Protein AF-A0A8S1HIN4-F1 (afdb_monomer)

Structure (mmCIF, N/CA/C/O backbone):
data_AF-A0A8S1HIN4-F1
#
_entry.id   AF-A0A8S1HIN4-F1
#
loop_
_atom_site.group_PDB
_atom_site.id
_atom_site.type_symbol
_atom_site.label_atom_id
_atom_site.label_alt_id
_atom_site.label_comp_id
_atom_site.label_asym_id
_atom_site.label_entity_id
_atom_site.label_seq_id
_atom_site.pdbx_PDB_ins_code
_atom_site.Cartn_x
_atom_site.Cartn_y
_atom_site.Cartn_z
_atom_site.occupancy
_atom_site.B_iso_or_equiv
_atom_site.auth_seq_id
_atom_site.auth_comp_id
_atom_site.auth_asym_id
_atom_site.auth_atom_id
_atom_site.pdbx_PDB_model_num
ATOM 1 N N . MET A 1 1 ? 2.567 74.118 8.289 1.00 32.62 1 MET A N 1
ATOM 2 C CA . MET A 1 1 ? 1.481 73.254 7.781 1.00 32.62 1 MET A CA 1
ATOM 3 C C . MET A 1 1 ? 1.617 71.899 8.492 1.00 32.62 1 MET A C 1
ATOM 5 O O . MET A 1 1 ? 2.605 71.241 8.225 1.00 32.62 1 MET A O 1
ATOM 9 N N . LEU A 1 2 ? 0.741 71.613 9.483 1.00 33.09 2 LEU A N 1
ATOM 10 C CA . LEU A 1 2 ? 0.218 70.298 9.967 1.00 33.09 2 LEU A CA 1
ATOM 11 C C . LEU A 1 2 ? 1.161 69.056 9.972 1.00 33.09 2 LEU A C 1
ATOM 13 O O . LEU A 1 2 ? 1.691 68.719 8.929 1.00 33.09 2 LEU A O 1
ATOM 17 N N . ARG A 1 3 ? 1.389 68.246 11.028 1.00 31.80 3 ARG A N 1
ATOM 18 C CA . ARG A 1 3 ? 0.582 67.662 12.142 1.00 31.80 3 ARG A CA 1
ATOM 19 C C . ARG A 1 3 ? 1.567 67.155 13.231 1.00 31.80 3 ARG A C 1
ATOM 21 O O . ARG A 1 3 ? 2.567 66.549 12.877 1.00 31.80 3 ARG A O 1
ATOM 28 N N . TRP A 1 4 ? 1.463 67.518 14.512 1.00 34.94 4 TRP A N 1
ATOM 29 C CA . TRP A 1 4 ? 0.788 66.802 15.621 1.00 34.94 4 TRP A CA 1
ATOM 30 C C . TRP A 1 4 ? 0.824 65.259 15.576 1.00 34.94 4 TRP A C 1
ATOM 32 O O . TRP A 1 4 ? 0.067 64.648 14.828 1.00 34.94 4 TRP A O 1
ATOM 42 N N . PHE A 1 5 ? 1.610 64.647 16.472 1.00 35.78 5 PHE A N 1
ATOM 43 C CA . PHE A 1 5 ? 1.375 63.298 17.002 1.00 35.78 5 PHE A CA 1
ATOM 44 C C . PHE A 1 5 ? 1.369 63.380 18.534 1.00 35.78 5 PHE A C 1
ATOM 46 O O . PHE A 1 5 ? 2.354 63.780 19.150 1.00 35.78 5 PHE A O 1
ATOM 53 N N . TRP A 1 6 ? 0.221 63.060 19.127 1.00 31.91 6 TRP A N 1
ATOM 54 C CA . TRP A 1 6 ? 0.017 62.959 20.569 1.00 31.91 6 TRP A CA 1
ATOM 55 C C . TRP A 1 6 ? 0.542 61.610 21.071 1.00 31.91 6 TRP A C 1
ATOM 57 O O . TRP A 1 6 ? 0.139 60.568 20.560 1.00 31.91 6 TRP A O 1
ATOM 67 N N . ILE A 1 7 ? 1.380 61.628 22.109 1.00 36.00 7 ILE A N 1
ATOM 68 C CA . ILE A 1 7 ? 1.598 60.476 22.990 1.00 36.00 7 ILE A CA 1
ATOM 69 C C . ILE A 1 7 ? 0.648 60.661 24.174 1.00 36.00 7 ILE A C 1
ATOM 71 O O . ILE A 1 7 ? 0.762 61.630 24.924 1.00 36.00 7 ILE A O 1
ATOM 75 N N . ALA A 1 8 ? -0.312 59.752 24.325 1.00 34.94 8 ALA A N 1
ATOM 76 C CA . ALA A 1 8 ? -1.195 59.715 25.482 1.00 34.94 8 ALA A CA 1
ATOM 77 C C . ALA A 1 8 ? -0.441 59.118 26.683 1.00 34.94 8 ALA A C 1
ATOM 79 O O . ALA A 1 8 ? -0.316 57.901 26.806 1.00 34.94 8 ALA A O 1
ATOM 80 N N . LEU A 1 9 ? 0.070 59.981 27.567 1.00 33.16 9 LEU A N 1
ATOM 81 C CA . LEU A 1 9 ? 0.513 59.604 28.910 1.00 33.16 9 LEU A CA 1
ATOM 82 C C . LEU A 1 9 ? -0.707 59.635 29.844 1.00 33.16 9 LEU A C 1
ATOM 84 O O . LEU A 1 9 ? -1.204 60.704 30.194 1.00 33.16 9 LEU A O 1
ATOM 88 N N . LEU A 1 10 ? -1.193 58.466 30.255 1.00 34.44 10 LEU A N 1
ATOM 89 C CA . LEU A 1 10 ? -2.135 58.340 31.368 1.00 34.44 10 LEU A CA 1
ATOM 90 C C . LEU A 1 10 ? -1.325 58.286 32.668 1.00 34.44 10 LEU A C 1
ATOM 92 O O . LEU A 1 10 ? -0.729 57.264 32.997 1.00 34.44 10 LEU A O 1
ATOM 96 N N . VAL A 1 11 ? -1.272 59.413 33.381 1.00 34.09 11 VAL A N 1
ATOM 97 C CA . VAL A 1 11 ? -0.619 59.536 34.691 1.00 34.09 11 VAL A CA 1
ATOM 98 C C . VAL A 1 11 ? -1.693 59.520 35.772 1.00 34.09 11 VAL A C 1
ATOM 100 O O . VAL A 1 11 ? -2.466 60.466 35.890 1.00 34.09 11 VAL A O 1
ATOM 103 N N . PHE A 1 12 ? -1.710 58.470 36.591 1.00 35.72 12 PHE A N 1
ATOM 104 C CA . PHE A 1 12 ? -2.346 58.506 37.907 1.00 35.72 12 PHE A CA 1
ATOM 105 C C . PHE A 1 12 ? -1.250 58.572 38.972 1.00 35.72 12 PHE A C 1
ATOM 107 O O . PHE A 1 12 ? -0.395 57.693 39.060 1.00 35.72 12 PHE A O 1
ATOM 114 N N . TYR A 1 13 ? -1.263 59.652 39.753 1.00 31.75 13 TYR A N 1
ATOM 115 C CA . TYR A 1 13 ? -0.343 59.889 40.861 1.00 31.75 13 TYR A CA 1
ATOM 116 C C . TYR A 1 13 ? -0.848 59.183 42.122 1.00 31.75 13 TYR A C 1
ATOM 118 O O . TYR A 1 13 ? -1.871 59.586 42.670 1.00 31.75 13 TYR A O 1
ATOM 126 N N . TRP A 1 14 ? -0.087 58.215 42.642 1.00 35.12 14 TRP A N 1
ATOM 127 C CA . TRP A 1 14 ? 0.045 58.059 44.092 1.00 35.12 14 TRP A CA 1
ATOM 128 C C . TRP A 1 14 ? 1.335 57.320 44.485 1.00 35.12 14 TRP A C 1
ATOM 130 O O . TRP A 1 14 ? 1.668 56.287 43.919 1.00 35.12 14 TRP A O 1
ATOM 140 N N . ASN A 1 15 ? 2.056 57.920 45.436 1.00 42.97 15 ASN A N 1
ATOM 141 C CA . ASN A 1 15 ? 3.262 57.492 46.157 1.00 42.97 15 ASN A CA 1
ATOM 142 C C . ASN A 1 15 ? 3.821 56.077 45.899 1.00 42.97 15 ASN A C 1
ATOM 144 O O . ASN A 1 15 ? 3.296 55.089 46.405 1.00 42.97 15 ASN A O 1
ATOM 148 N N . GLY A 1 16 ? 5.000 56.020 45.275 1.00 41.34 16 GLY A N 1
ATOM 149 C CA . GLY A 1 16 ? 5.883 54.851 45.297 1.00 41.34 16 GLY A CA 1
ATOM 150 C C . GLY A 1 16 ? 6.538 54.601 43.944 1.00 41.34 16 GLY A C 1
ATOM 151 O O . GLY A 1 16 ? 5.844 54.506 42.943 1.00 41.34 16 GLY A O 1
ATOM 152 N N . PHE A 1 17 ? 7.872 54.547 43.926 1.00 39.41 17 PHE A N 1
ATOM 153 C CA . PHE A 1 17 ? 8.752 54.186 42.804 1.00 39.41 17 PHE A CA 1
ATOM 154 C C . PHE A 1 17 ? 8.056 53.621 41.548 1.00 39.41 17 PHE A C 1
ATOM 156 O O . PHE A 1 17 ? 7.606 52.476 41.523 1.00 39.41 17 PHE A O 1
ATOM 163 N N . LEU A 1 18 ? 8.063 54.409 40.470 1.00 36.72 18 LEU A N 1
ATOM 164 C CA . LEU A 1 18 ? 7.740 53.962 39.116 1.00 36.72 18 LEU A CA 1
ATOM 165 C C . LEU A 1 18 ? 8.842 53.006 38.639 1.00 36.72 18 LEU A C 1
ATOM 167 O O . LEU A 1 18 ? 9.830 53.414 38.032 1.00 36.72 18 LEU A O 1
ATOM 171 N N . VAL A 1 19 ? 8.681 51.712 38.916 1.00 40.94 19 VAL A N 1
ATOM 172 C CA . VAL A 1 19 ? 9.402 50.674 38.176 1.00 40.94 19 VAL A CA 1
ATOM 173 C C . VAL A 1 19 ? 8.680 50.520 36.843 1.00 40.94 19 VAL A C 1
ATOM 175 O O . VAL A 1 19 ? 7.809 49.667 36.681 1.00 40.94 19 VAL A O 1
ATOM 178 N N . VAL A 1 20 ? 9.022 51.373 35.878 1.00 42.47 20 VAL A N 1
ATOM 179 C CA . VAL A 1 20 ? 8.745 51.073 34.473 1.00 42.47 20 VAL A CA 1
ATOM 180 C C . VAL A 1 20 ? 9.599 49.852 34.152 1.00 42.47 20 VAL A C 1
ATOM 182 O O . VAL A 1 20 ? 10.799 49.974 33.917 1.00 42.47 20 VAL A O 1
ATOM 185 N N . ARG A 1 21 ? 9.016 48.649 34.222 1.00 53.69 21 ARG A N 1
ATOM 186 C CA . ARG A 1 21 ? 9.656 47.465 33.643 1.00 53.69 21 ARG A CA 1
ATOM 187 C C . ARG A 1 21 ? 9.627 47.671 32.136 1.00 53.69 21 ARG A C 1
ATOM 189 O O . ARG A 1 21 ? 8.631 47.359 31.492 1.00 53.69 21 ARG A O 1
ATOM 196 N N . SER A 1 22 ? 10.684 48.268 31.594 1.00 59.75 22 SER A N 1
ATOM 197 C CA . SER A 1 22 ? 10.927 48.245 30.158 1.00 59.75 22 SER A CA 1
ATOM 198 C C . SER A 1 22 ? 10.964 46.783 29.729 1.00 59.75 22 SER A C 1
ATOM 200 O O . SER A 1 22 ? 11.712 46.001 30.318 1.00 59.75 22 SER A O 1
ATOM 202 N N . GLU A 1 23 ? 10.143 46.403 28.753 1.00 72.56 23 GLU A N 1
ATOM 203 C CA . GLU A 1 23 ? 10.237 45.075 28.155 1.00 72.56 23 GLU A CA 1
ATOM 204 C C . GLU A 1 23 ? 11.629 44.916 27.541 1.00 72.56 23 GLU A C 1
ATOM 206 O O . GLU A 1 23 ? 11.981 45.588 26.570 1.00 72.56 23 GLU A O 1
ATOM 211 N N . THR A 1 24 ? 12.441 44.038 28.124 1.00 87.06 24 THR A N 1
ATOM 212 C CA . THR A 1 24 ? 13.754 43.709 27.578 1.00 87.06 24 THR A CA 1
ATOM 213 C C . THR A 1 24 ? 13.547 42.649 26.507 1.00 87.06 24 THR A C 1
ATOM 215 O O . THR A 1 24 ? 13.341 41.470 26.815 1.00 87.06 24 THR A O 1
ATOM 218 N N . VAL A 1 25 ? 13.561 43.085 25.247 1.00 91.50 25 VAL A N 1
ATOM 219 C CA . VAL A 1 25 ? 13.472 42.205 24.080 1.00 91.50 25 VAL A CA 1
ATOM 220 C C . VAL A 1 25 ? 14.869 41.732 23.700 1.00 91.50 25 VAL A C 1
ATOM 222 O O . VAL A 1 25 ? 15.761 42.536 23.440 1.00 91.50 25 VAL A O 1
ATOM 225 N N . CYS A 1 26 ? 15.050 40.420 23.647 1.00 92.25 26 CYS A N 1
ATOM 226 C CA . CYS A 1 26 ? 16.309 39.778 23.306 1.00 92.25 26 CYS A CA 1
ATOM 227 C C . CYS A 1 26 ? 16.151 38.907 22.069 1.00 92.25 26 CYS A C 1
ATOM 229 O O . CYS A 1 26 ? 15.126 38.257 21.894 1.00 92.25 26 CYS A O 1
ATOM 231 N N . GLN A 1 27 ? 17.186 38.848 21.238 1.00 88.69 27 GLN A N 1
ATOM 232 C CA . GLN A 1 27 ? 17.193 38.017 20.041 1.00 88.69 27 GLN A CA 1
ATOM 233 C C . GLN A 1 27 ? 18.156 36.845 20.225 1.00 88.69 27 GLN A C 1
ATOM 235 O O . GLN A 1 27 ? 19.310 37.042 20.618 1.00 88.69 27 GLN A O 1
ATOM 240 N N . VAL A 1 28 ? 17.693 35.632 19.930 1.00 84.81 28 VAL A N 1
ATOM 241 C CA . VAL A 1 28 ? 18.560 34.450 19.926 1.00 84.81 28 VAL A CA 1
ATOM 242 C C . VAL A 1 28 ? 19.478 34.514 18.705 1.00 84.81 28 VAL A C 1
ATOM 244 O O . VAL A 1 28 ? 19.011 34.716 17.584 1.00 84.81 28 VAL A O 1
ATOM 247 N N . LYS A 1 29 ? 20.787 34.332 18.905 1.00 82.38 29 LYS A N 1
ATOM 248 C CA . LYS A 1 29 ? 21.771 34.198 17.823 1.00 82.38 29 LYS A CA 1
ATOM 249 C C . LYS A 1 29 ? 22.253 32.755 17.774 1.00 82.38 29 LYS A C 1
ATOM 251 O O . LYS A 1 29 ? 22.518 32.163 18.812 1.00 82.38 29 LYS A O 1
ATOM 256 N N . ASN A 1 30 ? 22.384 32.203 16.568 1.00 74.81 30 ASN A N 1
ATOM 257 C CA . ASN A 1 30 ? 22.825 30.819 16.340 1.00 74.81 30 ASN A CA 1
ATOM 258 C C . ASN A 1 30 ? 21.986 29.767 17.085 1.00 74.81 30 ASN A C 1
ATOM 260 O O . ASN A 1 30 ? 22.492 28.697 17.404 1.00 74.81 30 ASN A O 1
ATOM 264 N N . TYR A 1 31 ? 20.721 30.087 17.373 1.00 78.12 31 TYR A N 1
ATOM 265 C CA . TYR A 1 31 ? 19.732 29.205 18.002 1.00 78.12 31 TYR A CA 1
ATOM 266 C C . TYR A 1 31 ? 20.035 28.782 19.448 1.00 78.12 31 TYR A C 1
ATOM 268 O O . TYR A 1 31 ? 19.155 28.253 20.119 1.00 78.12 31 TYR A O 1
ATOM 276 N N . THR A 1 32 ? 21.226 29.058 19.983 1.00 78.62 32 THR A N 1
ATOM 277 C CA . THR A 1 32 ? 21.593 28.670 21.347 1.00 78.62 32 THR A CA 1
ATOM 278 C C . THR A 1 32 ? 21.246 29.751 22.365 1.00 78.62 32 THR A C 1
ATOM 280 O O . THR A 1 32 ? 21.289 30.953 22.102 1.00 78.62 32 THR A O 1
ATOM 283 N N . THR A 1 33 ? 20.966 29.332 23.598 1.00 82.69 33 THR A N 1
ATOM 284 C CA . THR A 1 33 ? 20.736 30.255 24.720 1.00 82.69 33 THR A CA 1
ATOM 285 C C . THR A 1 33 ? 21.989 31.022 25.150 1.00 82.69 33 THR A C 1
ATOM 287 O O . THR A 1 33 ? 21.895 31.930 25.968 1.00 82.69 33 THR A O 1
ATOM 290 N N . ASP A 1 34 ? 23.168 30.67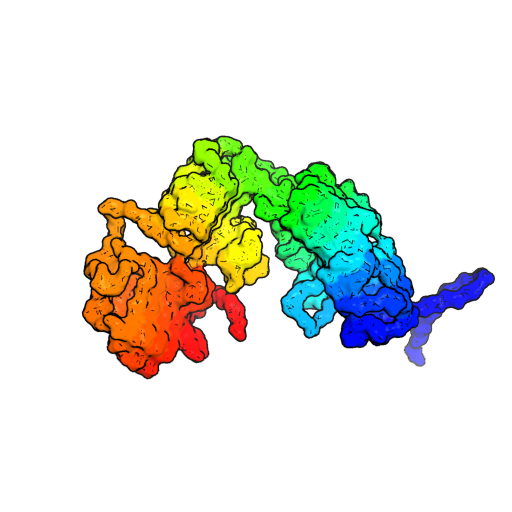0 24.629 1.00 84.19 34 ASP A N 1
ATOM 291 C CA . ASP A 1 34 ? 24.449 31.239 25.059 1.00 84.19 34 ASP A CA 1
ATOM 292 C C . ASP A 1 34 ? 24.609 32.716 24.694 1.00 84.19 34 ASP A C 1
ATOM 294 O O . ASP A 1 34 ? 25.394 33.418 25.329 1.00 84.19 34 ASP A O 1
ATOM 298 N N . SER A 1 35 ? 23.867 33.187 23.689 1.00 80.06 35 SER A N 1
ATOM 299 C CA . SER A 1 35 ? 23.917 34.573 23.227 1.00 80.06 35 SER A CA 1
ATOM 300 C C . SER A 1 35 ? 22.942 35.507 23.945 1.00 80.06 35 SER A C 1
ATOM 302 O O . SER A 1 35 ? 22.934 36.703 23.649 1.00 80.06 35 SER A O 1
ATOM 304 N N . LEU A 1 36 ? 22.059 34.981 24.799 1.00 86.81 36 LEU A N 1
ATOM 305 C CA . LEU A 1 36 ? 21.018 35.772 25.448 1.00 86.81 36 LEU A CA 1
ATOM 306 C C . LEU A 1 36 ? 21.572 36.453 26.711 1.00 86.81 36 LEU A C 1
ATOM 308 O O . LEU A 1 36 ? 22.187 35.780 27.543 1.00 86.81 36 LEU A O 1
ATOM 312 N N . PRO A 1 37 ? 21.361 37.771 26.884 1.00 88.50 37 PRO A N 1
ATOM 313 C CA . PRO A 1 37 ? 21.742 38.451 28.111 1.00 88.50 37 PRO A CA 1
ATOM 314 C C . PRO A 1 37 ? 20.841 38.032 29.278 1.00 88.50 37 PRO A C 1
ATOM 316 O O . PRO A 1 37 ? 19.737 37.517 29.109 1.00 88.50 37 PRO A O 1
ATOM 319 N N . GLU A 1 38 ? 21.312 38.287 30.492 1.00 86.81 38 GLU A N 1
ATOM 320 C CA . GLU A 1 38 ? 20.501 38.132 31.697 1.00 86.81 38 GLU A CA 1
ATOM 321 C C . GLU A 1 38 ? 19.418 39.227 31.712 1.00 86.81 38 GLU A C 1
ATOM 323 O O . GLU A 1 38 ? 19.701 40.375 31.365 1.00 86.81 38 GLU A O 1
ATOM 328 N N . ASN A 1 39 ? 18.196 38.892 32.149 1.00 86.38 39 ASN A N 1
ATOM 329 C CA . ASN A 1 39 ? 17.024 39.788 32.270 1.00 86.38 39 ASN A CA 1
ATOM 330 C C . ASN A 1 39 ? 16.158 40.007 31.011 1.00 86.38 39 ASN A C 1
ATOM 332 O O . ASN A 1 39 ? 15.451 41.015 30.920 1.00 86.38 39 ASN A O 1
ATOM 336 N N . CYS A 1 40 ? 16.168 39.081 30.053 1.00 92.12 40 CYS A N 1
ATOM 337 C CA . CYS A 1 40 ? 15.218 39.096 28.939 1.00 92.12 40 CYS A CA 1
ATOM 338 C C . CYS A 1 40 ? 13.795 38.799 29.423 1.00 92.12 40 CYS A C 1
ATOM 340 O O . CYS A 1 40 ? 13.536 37.728 29.959 1.00 92.12 40 CYS A O 1
ATOM 342 N N . THR A 1 41 ? 12.846 39.702 29.178 1.00 94.94 41 THR A N 1
ATOM 343 C CA . THR A 1 41 ? 11.419 39.438 29.442 1.00 94.94 41 THR A CA 1
ATOM 344 C C . THR A 1 41 ? 10.707 38.909 28.201 1.00 94.94 41 THR A C 1
ATOM 346 O O . THR A 1 41 ? 9.713 38.193 28.314 1.00 94.94 41 THR A O 1
ATOM 349 N N . LYS A 1 42 ? 11.238 39.216 27.012 1.00 95.19 42 LYS A N 1
ATOM 350 C CA . LYS A 1 42 ? 10.764 38.719 25.721 1.00 95.19 42 LYS A CA 1
ATOM 351 C C . LYS A 1 42 ? 11.945 38.203 24.904 1.00 95.19 42 LYS A C 1
ATOM 353 O O . LYS A 1 42 ? 12.955 38.892 24.786 1.00 95.19 42 LYS A O 1
ATOM 358 N N . VAL A 1 43 ? 11.821 37.012 24.329 1.00 94.00 43 VAL A N 1
ATOM 359 C CA . VAL A 1 43 ? 12.845 36.409 23.462 1.00 94.00 43 VAL A CA 1
ATOM 360 C C . VAL A 1 43 ? 12.283 36.233 22.057 1.00 94.00 43 VAL A C 1
ATOM 362 O O . VAL A 1 43 ? 11.170 35.748 21.906 1.00 94.00 43 VAL A O 1
ATOM 365 N N . VAL A 1 44 ? 13.046 36.622 21.040 1.00 89.19 44 VAL A N 1
ATOM 366 C CA . VAL A 1 44 ? 12.706 36.479 19.620 1.00 89.19 44 VAL A CA 1
ATOM 367 C C . VAL A 1 44 ? 13.689 35.506 18.966 1.00 89.19 44 VAL A C 1
ATOM 369 O O . VAL A 1 44 ? 14.906 35.688 19.072 1.00 89.19 44 VAL A O 1
ATOM 372 N N . GLY A 1 45 ? 13.170 34.496 18.270 1.00 84.06 45 GLY A N 1
ATOM 373 C CA . GLY A 1 45 ? 13.947 33.452 17.591 1.00 84.06 45 GLY A CA 1
ATOM 374 C C . GLY A 1 45 ? 13.853 32.070 18.249 1.00 84.06 45 GLY A C 1
ATOM 375 O O . GLY A 1 45 ? 13.292 31.914 19.332 1.00 84.06 45 GLY A O 1
ATOM 376 N N . LEU A 1 46 ? 14.391 31.052 17.568 1.00 84.88 46 LEU A N 1
ATOM 377 C CA . LEU A 1 46 ? 14.404 29.659 18.037 1.00 84.88 46 LEU A CA 1
ATOM 378 C C . LEU A 1 46 ? 15.259 29.529 19.299 1.00 84.88 46 LEU A C 1
ATOM 380 O O . LEU A 1 46 ? 16.448 29.837 19.264 1.00 84.88 46 LEU A O 1
ATOM 384 N N . VAL A 1 47 ? 14.669 29.031 20.384 1.00 89.75 47 VAL A N 1
ATOM 385 C CA . VAL A 1 47 ? 15.369 28.736 21.639 1.00 89.75 47 VAL A CA 1
ATOM 386 C C . VAL A 1 47 ? 15.731 27.255 21.660 1.00 89.75 47 VAL A C 1
ATOM 388 O O . VAL A 1 47 ? 14.866 26.422 21.918 1.00 89.75 47 VAL A O 1
ATOM 391 N N . GLN A 1 48 ? 16.996 26.922 21.402 1.00 89.19 48 GLN A N 1
ATOM 392 C CA . GLN A 1 48 ? 17.495 25.547 21.360 1.00 89.19 48 GLN A CA 1
ATOM 393 C C . GLN A 1 48 ? 18.373 25.230 22.579 1.00 89.19 48 GLN A C 1
ATOM 395 O O . GLN A 1 48 ? 19.328 25.943 22.897 1.00 89.19 48 GLN A O 1
ATOM 400 N N . ILE A 1 49 ? 18.051 24.128 23.255 1.00 89.25 49 ILE A N 1
ATOM 401 C CA . ILE A 1 49 ? 18.785 23.572 24.392 1.00 89.25 49 ILE A CA 1
ATOM 402 C C . ILE A 1 49 ? 19.026 22.092 24.088 1.00 89.25 49 ILE A C 1
ATOM 404 O O . ILE A 1 49 ? 18.109 21.281 24.186 1.00 89.25 49 ILE A O 1
ATOM 408 N N . ILE A 1 50 ? 20.248 21.736 23.691 1.00 83.88 50 ILE A N 1
ATOM 409 C CA . ILE A 1 50 ? 20.599 20.361 23.310 1.00 83.88 50 ILE A CA 1
ATOM 410 C C . ILE A 1 50 ? 21.769 19.845 24.139 1.00 83.88 50 ILE A C 1
ATOM 412 O O . ILE A 1 50 ? 22.720 20.579 24.407 1.00 83.88 50 ILE A O 1
ATOM 416 N N . GLY A 1 51 ? 21.716 18.564 24.507 1.00 85.88 51 GLY A N 1
ATOM 417 C CA . GLY A 1 51 ? 22.824 17.884 25.169 1.00 85.88 51 GLY A CA 1
ATOM 418 C C . GLY A 1 51 ? 22.990 18.300 26.632 1.00 85.88 51 GLY A C 1
ATOM 419 O O . GLY A 1 51 ? 22.049 18.722 27.303 1.00 85.88 51 GLY A O 1
ATOM 420 N N . SER A 1 52 ? 24.212 18.184 27.155 1.00 82.62 52 SER A N 1
ATOM 421 C CA . SER A 1 52 ? 24.530 18.513 28.553 1.00 82.62 52 SER A CA 1
ATOM 422 C C . SER A 1 52 ? 24.366 20.010 28.855 1.00 82.62 52 SER A C 1
ATOM 424 O O . SER A 1 52 ? 25.325 20.779 28.813 1.00 82.62 52 SER A O 1
ATOM 426 N N . ALA A 1 53 ? 23.146 20.423 29.196 1.00 86.31 53 ALA A N 1
ATOM 427 C CA . ALA A 1 53 ? 22.813 21.783 29.585 1.00 86.31 53 ALA A CA 1
ATOM 428 C C . ALA A 1 53 ? 23.239 22.080 31.034 1.00 86.31 53 ALA A C 1
ATOM 430 O O . ALA A 1 53 ? 23.274 21.203 31.898 1.00 86.31 53 ALA A O 1
ATOM 431 N N . ASN A 1 54 ? 23.542 23.348 31.326 1.00 91.62 54 ASN A N 1
ATOM 432 C CA . ASN A 1 54 ? 23.807 23.813 32.688 1.00 91.62 54 ASN A CA 1
ATOM 433 C C . ASN A 1 54 ? 22.542 24.489 33.257 1.00 91.62 54 ASN A C 1
ATOM 435 O O . ASN A 1 54 ? 22.247 25.624 32.864 1.00 91.62 54 ASN A O 1
ATOM 439 N N . PRO A 1 55 ? 21.814 23.854 34.200 1.00 91.00 55 PRO A N 1
ATOM 440 C CA . PRO A 1 55 ? 20.577 24.410 34.745 1.00 91.00 55 PRO A CA 1
ATOM 441 C C . PRO A 1 55 ? 20.759 25.790 35.386 1.00 91.00 55 PRO A C 1
ATOM 443 O O . PRO A 1 55 ? 19.890 26.640 35.240 1.00 91.00 55 PRO A O 1
ATOM 446 N N . ALA A 1 56 ? 21.892 26.041 36.055 1.00 92.38 56 ALA A N 1
ATOM 447 C CA . ALA A 1 56 ? 22.154 27.321 36.715 1.00 92.38 56 ALA A CA 1
ATOM 448 C C . ALA A 1 56 ? 22.344 28.461 35.703 1.00 92.38 56 ALA A C 1
ATOM 450 O O . ALA A 1 56 ? 21.912 29.587 35.944 1.00 92.38 56 ALA A O 1
ATOM 451 N N . LYS A 1 57 ? 22.947 28.163 34.545 1.00 92.81 57 LYS A N 1
ATOM 452 C CA . LYS A 1 57 ? 23.094 29.128 33.449 1.00 92.81 57 LYS A CA 1
ATOM 453 C C . LYS A 1 57 ? 21.738 29.454 32.821 1.00 92.81 57 LYS A C 1
ATOM 455 O O . LYS A 1 57 ? 21.407 30.625 32.668 1.00 92.81 57 LYS A O 1
ATOM 460 N N . LEU A 1 58 ? 20.943 28.430 32.509 1.00 93.69 58 LEU A N 1
ATOM 461 C CA . LEU A 1 58 ? 19.606 28.607 31.934 1.00 93.69 58 LEU A CA 1
ATOM 462 C C . LEU A 1 58 ? 18.680 29.376 32.875 1.00 93.69 58 LEU A C 1
ATOM 464 O O . LEU A 1 58 ? 17.975 30.277 32.438 1.00 93.69 58 LEU A O 1
ATOM 468 N N . GLU A 1 59 ? 18.733 29.074 34.170 1.00 93.00 59 GLU A N 1
ATOM 469 C CA . GLU A 1 59 ? 17.995 29.787 35.211 1.00 93.00 59 GLU A CA 1
ATOM 470 C C . GLU A 1 59 ? 18.331 31.283 35.226 1.00 93.00 59 GLU A C 1
ATOM 472 O O . GLU A 1 59 ? 17.436 32.122 35.291 1.00 93.00 59 GLU A O 1
ATOM 477 N N . LYS A 1 60 ? 19.610 31.641 35.092 1.00 91.88 60 LYS A N 1
ATOM 478 C CA . LYS A 1 60 ? 20.043 33.043 35.062 1.00 91.88 60 LYS A CA 1
ATOM 479 C C . LYS A 1 60 ? 19.536 33.798 33.825 1.00 91.88 60 LYS A C 1
ATOM 481 O O . LYS A 1 60 ? 19.204 34.976 33.914 1.00 91.88 60 LYS A O 1
ATOM 486 N N . ILE A 1 61 ? 19.462 33.110 32.686 1.00 91.75 61 ILE A N 1
ATOM 487 C CA . ILE A 1 61 ? 19.136 33.707 31.384 1.00 91.75 61 ILE A CA 1
ATOM 488 C C . ILE A 1 61 ? 17.621 33.759 31.147 1.00 91.75 61 ILE A C 1
ATOM 490 O O . ILE A 1 61 ? 17.088 34.788 30.739 1.00 91.75 61 ILE A O 1
ATOM 494 N N . LEU A 1 62 ? 16.913 32.660 31.409 1.00 93.88 62 LEU A N 1
ATOM 495 C CA . LEU A 1 62 ? 15.536 32.457 30.957 1.00 93.88 62 LEU A CA 1
ATOM 496 C C . LEU A 1 62 ? 14.480 32.668 32.049 1.00 93.88 62 LEU A C 1
ATOM 498 O O . LEU A 1 62 ? 13.302 32.811 31.728 1.00 93.88 62 LEU A O 1
ATOM 502 N N . SER A 1 63 ? 14.863 32.753 33.330 1.00 93.62 63 SER A N 1
ATOM 503 C CA . SER A 1 63 ? 13.879 32.811 34.427 1.00 93.62 63 SER A CA 1
ATOM 504 C C . SER A 1 63 ? 13.002 34.058 34.422 1.00 93.62 63 SER A C 1
ATOM 506 O O . SER A 1 63 ? 11.947 34.052 35.052 1.00 93.62 63 SER A O 1
ATOM 508 N N . THR A 1 64 ? 13.406 35.118 33.724 1.00 94.00 64 THR A N 1
ATOM 509 C CA . THR A 1 64 ? 12.635 36.364 33.582 1.00 94.00 64 THR A CA 1
ATOM 510 C C . THR A 1 64 ? 11.785 36.409 32.312 1.00 94.00 64 THR A C 1
ATOM 512 O O . THR A 1 64 ? 10.942 37.297 32.192 1.00 94.00 64 THR A O 1
ATOM 515 N N . VAL A 1 65 ? 11.950 35.438 31.407 1.00 96.38 65 VAL A N 1
ATOM 516 C CA . VAL A 1 65 ? 11.262 35.400 30.115 1.00 96.38 65 VAL A CA 1
ATOM 517 C C . VAL A 1 65 ? 9.787 35.084 30.326 1.00 96.38 65 VAL A C 1
ATOM 519 O O . VAL A 1 65 ? 9.428 34.058 30.901 1.00 96.38 65 VAL A O 1
ATOM 522 N N . GLU A 1 66 ? 8.927 35.969 29.830 1.00 96.31 66 GLU A N 1
ATOM 523 C CA . GLU A 1 66 ? 7.473 35.825 29.853 1.00 96.31 66 GLU A CA 1
ATOM 524 C C . GLU A 1 66 ? 6.892 35.493 28.475 1.00 96.31 66 GLU A C 1
ATOM 526 O O . GLU A 1 66 ? 5.836 34.862 28.387 1.00 96.31 66 GLU A O 1
ATOM 531 N N . VAL A 1 67 ? 7.570 35.899 27.399 1.00 94.44 67 VAL A N 1
ATOM 532 C CA . VAL A 1 67 ? 7.116 35.708 26.016 1.00 94.44 67 VAL A CA 1
ATOM 533 C C . VAL A 1 67 ? 8.265 35.201 25.153 1.00 94.44 67 VAL A C 1
ATOM 535 O O . VAL A 1 67 ? 9.355 35.771 25.176 1.00 94.44 67 VAL A O 1
ATOM 538 N N . ILE A 1 68 ? 8.007 34.165 24.359 1.00 94.12 68 ILE A N 1
ATOM 539 C CA . ILE A 1 68 ? 8.908 33.712 23.295 1.00 94.12 68 ILE A CA 1
ATOM 540 C C . ILE A 1 68 ? 8.189 33.885 21.954 1.00 94.12 68 ILE A C 1
ATOM 542 O O . ILE A 1 68 ? 7.161 33.258 21.720 1.00 94.12 68 ILE A O 1
ATOM 546 N N . GLU A 1 69 ? 8.718 34.742 21.084 1.00 90.88 69 GLU A N 1
ATOM 547 C CA . GLU A 1 69 ? 8.348 34.865 19.668 1.00 90.88 69 GLU A CA 1
ATOM 548 C C . GLU A 1 69 ? 9.314 34.029 18.827 1.00 90.88 69 GLU A C 1
ATOM 550 O O . GLU A 1 69 ? 10.299 34.514 18.268 1.00 90.88 69 GLU A O 1
ATOM 555 N N . GLY A 1 70 ? 9.066 32.731 18.829 1.00 84.50 70 GLY A N 1
ATOM 556 C CA . GLY A 1 70 ? 9.927 31.701 18.280 1.00 84.50 70 GLY A CA 1
ATOM 557 C C . GLY A 1 70 ? 9.541 30.348 18.861 1.00 84.50 70 GLY A C 1
ATOM 558 O O . GLY A 1 70 ? 8.666 30.249 19.724 1.00 84.50 70 GLY A O 1
ATOM 559 N N . CYS A 1 71 ? 10.164 29.294 18.359 1.00 85.00 71 CYS A N 1
ATOM 560 C CA . CYS A 1 71 ? 9.881 27.931 18.796 1.00 85.00 71 CYS A CA 1
ATOM 561 C C . CYS A 1 71 ? 10.872 27.534 19.905 1.00 85.00 71 CYS A C 1
ATOM 563 O O . CYS A 1 71 ? 11.959 28.111 20.013 1.00 85.00 71 CYS A O 1
ATOM 565 N N . VAL A 1 72 ? 10.501 26.575 20.753 1.00 90.12 72 VAL A N 1
ATOM 566 C CA . VAL A 1 72 ? 11.342 26.105 21.868 1.00 90.12 72 VAL A CA 1
ATOM 567 C C . VAL A 1 72 ? 11.723 24.649 21.629 1.00 90.12 72 VAL A C 1
ATOM 569 O O . VAL A 1 72 ? 10.842 23.805 21.528 1.00 90.12 72 VAL A O 1
ATOM 572 N N . PHE A 1 73 ? 13.020 24.351 21.565 1.00 86.56 73 PHE A N 1
ATOM 573 C CA . PHE A 1 73 ? 13.557 23.021 21.276 1.00 86.56 73 PHE A CA 1
ATOM 574 C C . PHE A 1 73 ? 14.467 22.552 22.411 1.00 86.56 73 PHE A C 1
ATOM 576 O O . PHE A 1 73 ? 15.509 23.156 22.664 1.00 86.56 73 PHE A O 1
ATOM 583 N N . ILE A 1 74 ? 14.087 21.478 23.101 1.00 86.56 74 ILE A N 1
ATOM 584 C CA . ILE A 1 74 ? 14.837 20.933 24.237 1.00 86.56 74 ILE A CA 1
ATOM 585 C C . ILE A 1 74 ? 15.073 19.444 23.999 1.00 86.56 74 ILE A C 1
ATOM 587 O O . ILE A 1 74 ? 14.156 18.642 24.156 1.00 86.56 74 ILE A O 1
ATOM 591 N N . SER A 1 75 ? 16.294 19.057 23.633 1.00 82.44 75 SER A N 1
ATOM 592 C CA . SER A 1 75 ? 16.583 17.673 23.239 1.00 82.44 75 SER A CA 1
ATOM 593 C C . SER A 1 75 ? 17.802 17.078 23.927 1.00 82.44 75 SER A C 1
ATOM 595 O O . SER A 1 75 ? 18.833 17.735 24.071 1.00 82.44 75 SER A O 1
ATOM 597 N N . SER A 1 76 ? 17.719 15.799 24.289 1.00 84.19 76 SER A N 1
ATOM 598 C CA . SER A 1 76 ? 18.863 15.005 24.755 1.00 84.19 76 SER A CA 1
ATOM 599 C C . SER A 1 76 ? 19.593 15.627 25.949 1.00 84.19 76 SER A C 1
ATOM 601 O O . SER A 1 76 ? 20.820 15.564 26.039 1.00 84.19 76 SER A O 1
ATOM 603 N N . THR A 1 77 ? 18.859 16.290 26.849 1.00 87.38 77 THR A N 1
ATOM 604 C CA . THR A 1 77 ? 19.457 17.027 27.963 1.00 87.38 77 THR A CA 1
ATOM 605 C C . THR A 1 77 ? 19.530 16.236 29.261 1.00 87.38 77 THR A C 1
ATOM 607 O O . THR A 1 77 ? 18.774 15.305 29.528 1.00 87.38 77 THR A O 1
ATOM 610 N N . ASN A 1 78 ? 20.441 16.664 30.133 1.00 87.31 78 ASN A N 1
ATOM 611 C CA . ASN A 1 78 ? 20.559 16.191 31.512 1.00 87.31 78 ASN A CA 1
ATOM 612 C C . ASN A 1 78 ? 19.650 16.963 32.498 1.00 87.31 78 ASN A C 1
ATOM 614 O O . ASN A 1 78 ? 19.826 16.835 33.716 1.00 87.31 78 ASN A O 1
ATOM 618 N N . LEU A 1 79 ? 18.726 17.794 32.000 1.00 86.44 79 LEU A N 1
ATOM 619 C CA . LEU A 1 79 ? 17.862 18.645 32.815 1.00 86.44 79 LEU A CA 1
ATOM 620 C C . LEU A 1 79 ? 16.881 17.806 33.635 1.00 86.44 79 LEU A C 1
ATOM 622 O O . LEU A 1 79 ? 16.276 16.868 33.134 1.00 86.44 79 LEU A O 1
ATOM 626 N N . LYS A 1 80 ? 16.676 18.188 34.900 1.00 84.31 80 LYS A N 1
ATOM 627 C CA . LYS A 1 80 ? 15.675 17.553 35.776 1.00 84.31 80 LYS A CA 1
ATOM 628 C C . LYS A 1 80 ? 14.306 18.236 35.741 1.00 84.31 80 LYS A C 1
ATOM 630 O O . LYS A 1 80 ? 13.325 17.656 36.202 1.00 84.31 80 LYS A O 1
ATOM 635 N N . ASN A 1 81 ? 14.247 19.488 35.286 1.00 86.12 81 ASN A N 1
ATOM 636 C CA . ASN A 1 81 ? 13.027 20.278 35.112 1.00 86.12 81 ASN A CA 1
ATOM 637 C C . ASN A 1 81 ? 13.285 21.491 34.198 1.00 86.12 81 ASN A C 1
ATOM 639 O O . ASN A 1 81 ? 14.447 21.847 33.991 1.00 86.12 81 ASN A O 1
ATOM 643 N N . LEU A 1 82 ? 12.221 22.155 33.724 1.00 89.44 82 LEU A N 1
ATOM 644 C CA . LEU A 1 82 ? 12.309 23.422 32.975 1.00 89.44 82 LEU A CA 1
ATOM 645 C C . LEU A 1 82 ? 11.904 24.654 33.805 1.00 89.44 82 LEU A C 1
ATOM 647 O O . LEU A 1 82 ? 11.372 25.623 33.269 1.00 89.44 82 LEU A O 1
ATOM 651 N N . ASN A 1 83 ? 12.153 24.661 35.122 1.00 87.19 83 ASN A N 1
ATOM 652 C CA . ASN A 1 83 ? 11.771 25.789 35.994 1.00 87.19 83 ASN A CA 1
ATOM 653 C C . ASN A 1 83 ? 12.487 27.108 35.646 1.00 87.19 83 ASN A C 1
ATOM 655 O O . ASN A 1 83 ? 12.051 28.180 36.079 1.00 87.19 83 ASN A O 1
ATOM 659 N N . PHE A 1 84 ? 13.542 27.039 34.834 1.00 91.69 84 PHE A N 1
ATOM 660 C CA . PHE A 1 84 ? 14.160 28.208 34.222 1.00 91.69 84 PHE A CA 1
ATOM 661 C C . PHE A 1 84 ? 13.228 28.932 33.238 1.00 91.69 84 PHE A C 1
ATOM 663 O O . PHE A 1 84 ? 13.526 30.053 32.869 1.00 91.69 84 PHE A O 1
ATOM 670 N N . LEU A 1 85 ? 12.081 28.354 32.857 1.00 93.19 85 LEU A N 1
ATOM 671 C CA . LEU A 1 85 ? 10.998 29.005 32.106 1.00 93.19 85 LEU A CA 1
ATOM 672 C C . LEU A 1 85 ? 9.768 29.299 32.982 1.00 93.19 85 LEU A C 1
ATOM 674 O O . LEU A 1 85 ? 8.669 29.487 32.467 1.00 93.19 85 LEU A O 1
ATOM 678 N N . ARG A 1 86 ? 9.896 29.351 34.317 1.00 91.06 86 ARG A N 1
ATOM 679 C CA . ARG A 1 86 ? 8.726 29.444 35.217 1.00 91.06 86 ARG A CA 1
ATOM 680 C C . ARG A 1 86 ? 7.797 30.634 34.961 1.00 91.06 86 ARG A C 1
ATOM 682 O O . ARG A 1 86 ? 6.623 30.567 35.319 1.00 91.06 86 ARG A O 1
ATOM 689 N N . ASN A 1 87 ? 8.317 31.721 34.397 1.00 93.62 87 ASN A N 1
ATOM 690 C CA . ASN A 1 87 ? 7.564 32.944 34.126 1.00 93.62 87 ASN A CA 1
ATOM 691 C C . ASN A 1 87 ? 7.007 33.008 32.700 1.00 93.62 87 ASN A C 1
ATOM 693 O O . ASN A 1 87 ? 6.252 33.934 32.410 1.00 93.62 87 ASN A O 1
ATOM 697 N N . LEU A 1 88 ? 7.304 32.018 31.852 1.00 94.75 88 LEU A N 1
ATOM 698 C CA . LEU A 1 88 ? 6.836 31.959 30.475 1.00 94.75 88 LEU A CA 1
ATOM 699 C C . LEU A 1 88 ? 5.309 31.828 30.442 1.00 94.75 88 LEU A C 1
ATOM 701 O O . LEU A 1 88 ? 4.735 30.909 31.027 1.00 94.75 88 LEU A O 1
ATOM 705 N N . LYS A 1 89 ? 4.660 32.769 29.756 1.00 92.31 89 LYS A N 1
ATOM 706 C CA . LYS A 1 89 ? 3.203 32.886 29.611 1.00 92.31 89 LYS A CA 1
ATOM 707 C C . LYS A 1 89 ? 2.742 32.589 28.194 1.00 92.31 89 LYS A C 1
ATOM 709 O O . LYS A 1 89 ? 1.652 32.042 28.023 1.00 92.31 89 LYS A O 1
ATOM 714 N N . VAL A 1 90 ? 3.536 32.975 27.198 1.00 89.50 90 VAL A N 1
ATOM 715 C CA . VAL A 1 90 ? 3.170 32.876 25.783 1.00 89.50 90 VAL A CA 1
ATOM 716 C C . VAL A 1 90 ? 4.344 32.340 24.975 1.00 89.50 90 VAL A C 1
ATOM 718 O O . VAL A 1 90 ? 5.455 32.858 25.078 1.00 89.50 90 VAL A O 1
ATOM 721 N N . VAL A 1 91 ? 4.071 31.339 24.142 1.00 90.62 91 VAL A N 1
ATOM 722 C CA . VAL A 1 91 ? 4.954 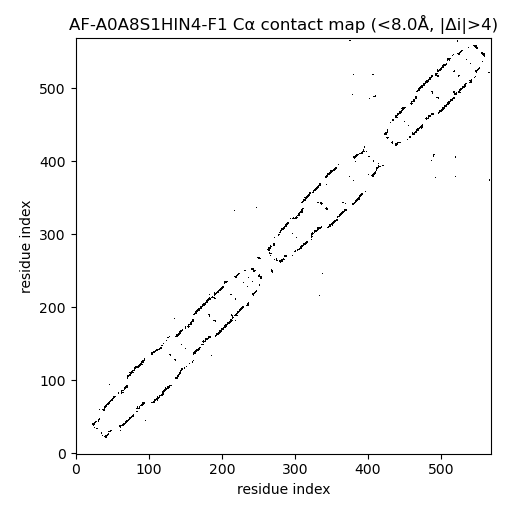30.926 23.047 1.00 90.62 91 VAL A CA 1
ATOM 723 C C . VAL A 1 91 ? 4.216 31.203 21.750 1.00 90.62 91 VAL A C 1
ATOM 725 O O . VAL A 1 91 ? 3.142 30.650 21.530 1.00 90.62 91 VAL A O 1
ATOM 728 N N . ASN A 1 92 ? 4.774 32.078 20.921 1.00 86.06 92 ASN A N 1
ATOM 729 C CA . ASN A 1 92 ? 4.292 32.358 19.581 1.00 86.06 92 ASN A CA 1
ATOM 730 C C . ASN A 1 92 ? 5.357 31.927 18.571 1.00 86.06 92 ASN A C 1
ATOM 732 O O . ASN A 1 92 ? 6.246 32.701 18.225 1.00 86.06 92 ASN A O 1
ATOM 736 N N . CYS A 1 93 ? 5.292 30.674 18.136 1.00 80.88 93 CYS A N 1
ATOM 737 C CA . CYS A 1 93 ? 6.236 30.117 17.175 1.00 80.88 93 CYS A CA 1
ATOM 738 C C . CYS A 1 93 ? 5.880 30.619 15.768 1.00 80.88 93 CYS A C 1
ATOM 740 O O . CYS A 1 93 ? 4.854 30.259 15.187 1.00 80.88 93 CYS A O 1
ATOM 742 N N . THR A 1 94 ? 6.724 31.493 15.230 1.00 72.44 94 THR A N 1
ATOM 743 C CA . THR A 1 94 ? 6.739 31.860 13.814 1.00 72.44 94 THR A CA 1
ATOM 744 C C . THR A 1 94 ? 7.778 30.983 13.120 1.00 72.44 94 THR A C 1
ATOM 746 O O . THR A 1 94 ? 8.899 30.840 13.609 1.00 72.44 94 THR A O 1
ATOM 749 N N . PHE A 1 95 ? 7.388 30.316 12.033 1.00 61.44 95 PHE A N 1
ATOM 750 C CA . PHE A 1 95 ? 8.219 29.302 11.376 1.00 61.44 95 PHE A CA 1
ATOM 751 C C . PHE A 1 95 ? 9.584 29.871 10.937 1.00 61.44 95 PHE A C 1
ATOM 753 O O . PHE A 1 95 ? 9.648 30.940 10.328 1.00 61.44 95 PHE A O 1
ATOM 760 N N . ILE A 1 96 ? 10.675 29.153 11.233 1.00 56.62 96 ILE A N 1
ATOM 761 C CA . ILE A 1 96 ? 12.050 29.512 10.842 1.00 56.62 96 ILE A CA 1
ATOM 762 C C . ILE A 1 96 ? 12.504 28.520 9.766 1.00 56.62 96 ILE A C 1
ATOM 764 O O . ILE A 1 96 ? 12.539 27.316 9.991 1.00 56.62 96 ILE A O 1
ATOM 768 N N . THR A 1 97 ? 12.857 29.032 8.591 1.00 47.81 97 THR A N 1
ATOM 769 C CA . THR A 1 97 ? 12.966 28.302 7.315 1.00 47.81 97 THR A CA 1
ATOM 770 C C . THR A 1 97 ? 14.182 27.379 7.138 1.00 47.81 97 THR A C 1
ATOM 772 O O . THR A 1 97 ? 14.445 26.976 6.011 1.00 47.81 97 THR A O 1
ATOM 775 N N . VAL A 1 98 ? 14.974 27.057 8.171 1.00 47.53 98 VAL A N 1
ATOM 776 C CA . VAL A 1 98 ? 16.405 26.780 7.902 1.00 47.53 98 VAL A CA 1
ATOM 777 C C . VAL A 1 98 ? 16.952 25.398 8.280 1.00 47.53 98 VAL A C 1
ATOM 779 O O . VAL A 1 98 ? 18.072 25.131 7.863 1.00 47.53 98 VAL A O 1
ATOM 782 N N . ILE A 1 99 ? 16.280 24.505 9.030 1.00 46.34 99 ILE A N 1
ATOM 783 C CA . ILE A 1 99 ? 17.056 23.387 9.634 1.00 46.34 99 ILE A CA 1
ATOM 784 C C . ILE A 1 99 ? 16.652 21.948 9.285 1.00 46.34 99 ILE A C 1
ATOM 786 O O . ILE A 1 99 ? 17.580 21.164 9.128 1.00 46.34 99 ILE A O 1
ATOM 790 N N . GLN A 1 100 ? 15.394 21.549 9.062 1.00 41.00 100 GLN A N 1
ATOM 791 C CA . GLN A 1 100 ? 15.104 20.168 8.611 1.00 41.00 100 GLN A CA 1
ATOM 792 C C . GLN A 1 100 ? 13.790 20.044 7.820 1.00 41.00 100 GLN A C 1
ATOM 794 O O . GLN A 1 100 ? 12.863 20.814 8.078 1.00 41.00 100 GLN A O 1
ATOM 799 N N . PRO A 1 101 ? 13.688 19.079 6.881 1.00 39.12 101 PRO A N 1
ATOM 800 C CA . PRO A 1 101 ? 12.424 18.700 6.261 1.00 39.12 101 PRO A CA 1
ATOM 801 C C . PRO A 1 101 ? 11.582 17.927 7.286 1.00 39.12 101 PRO A C 1
ATOM 803 O O . PRO A 1 101 ? 11.766 16.734 7.496 1.00 39.12 101 PRO A O 1
ATOM 806 N N . GLY A 1 102 ? 10.697 18.639 7.977 1.00 48.41 102 GLY A N 1
ATOM 807 C CA . GLY A 1 102 ? 9.750 18.064 8.925 1.00 48.41 102 GLY A CA 1
ATOM 808 C C . GLY A 1 102 ? 8.975 19.154 9.673 1.00 48.41 102 GLY A C 1
ATOM 809 O O . GLY A 1 102 ? 9.472 20.276 9.811 1.00 48.41 102 GLY A O 1
ATOM 810 N N . PRO A 1 103 ? 7.752 18.866 10.140 1.00 51.97 103 PRO A N 1
ATOM 811 C CA . PRO A 1 103 ? 6.973 19.813 10.928 1.00 51.97 103 PRO A CA 1
ATOM 812 C C . PRO A 1 103 ? 7.697 20.136 12.246 1.00 51.97 103 PRO A C 1
ATOM 814 O O . PRO A 1 103 ? 8.055 19.244 13.011 1.00 51.97 103 PRO A O 1
ATOM 817 N N . ILE A 1 104 ? 7.947 21.428 12.507 1.00 60.97 104 ILE A N 1
ATOM 818 C CA . ILE A 1 104 ? 8.608 21.891 13.738 1.00 60.97 104 ILE A CA 1
ATOM 819 C C . ILE A 1 104 ? 7.534 22.304 14.745 1.00 60.97 104 ILE A C 1
ATOM 821 O O . ILE A 1 104 ? 6.835 23.296 14.516 1.00 60.97 104 ILE A O 1
ATOM 825 N N . PRO A 1 105 ? 7.404 21.594 15.871 1.00 67.50 105 PRO A N 1
ATOM 826 C CA . PRO A 1 105 ? 6.434 21.959 16.877 1.00 67.50 105 PRO A CA 1
ATOM 827 C C . PRO A 1 105 ? 6.769 23.260 17.622 1.00 67.50 105 PRO A C 1
ATOM 829 O O . PRO A 1 105 ? 7.938 23.587 17.828 1.00 67.50 105 PRO A O 1
ATOM 832 N N . ALA A 1 106 ? 5.748 23.984 18.104 1.00 77.00 106 ALA A N 1
ATOM 833 C CA . ALA A 1 106 ? 5.949 25.238 18.850 1.00 77.00 106 ALA A CA 1
ATOM 834 C C . ALA A 1 106 ? 6.789 25.043 20.124 1.00 77.00 106 ALA A C 1
ATOM 836 O O . ALA A 1 106 ? 7.617 25.887 20.480 1.00 77.00 106 ALA A O 1
ATOM 837 N N . ILE A 1 107 ? 6.587 23.903 20.785 1.00 82.44 107 ILE A N 1
ATOM 838 C CA . ILE A 1 107 ? 7.435 23.391 21.857 1.00 82.44 107 ILE A CA 1
ATOM 839 C C . ILE A 1 107 ? 7.772 21.939 21.507 1.00 82.44 107 ILE A C 1
ATOM 841 O O . ILE A 1 107 ? 6.865 21.117 21.362 1.00 82.44 107 ILE A O 1
ATOM 845 N N . PHE A 1 108 ? 9.064 21.646 21.372 1.00 78.38 108 PHE A N 1
ATOM 846 C CA . PHE A 1 108 ? 9.615 20.318 21.127 1.00 78.38 108 PHE A CA 1
ATOM 847 C C . PHE A 1 108 ? 10.459 19.859 22.310 1.00 78.38 108 PHE A C 1
ATOM 849 O O . PHE A 1 108 ? 11.412 20.543 22.697 1.00 78.38 108 PHE A O 1
ATOM 856 N N . ILE A 1 109 ? 10.137 18.690 22.859 1.00 77.69 109 ILE A N 1
ATOM 857 C CA . ILE A 1 109 ? 10.922 18.053 23.916 1.00 77.69 109 ILE A CA 1
ATOM 858 C C . ILE A 1 109 ? 11.168 16.591 23.552 1.00 77.69 109 ILE A C 1
ATOM 860 O O . ILE A 1 109 ? 10.210 15.823 23.477 1.00 77.69 109 ILE A O 1
ATOM 864 N N . GLU A 1 110 ? 12.436 16.209 23.375 1.00 77.19 110 GLU A N 1
ATOM 865 C CA . GLU A 1 110 ? 12.827 14.856 22.947 1.00 77.19 110 GLU A CA 1
ATOM 866 C C . GLU A 1 110 ? 14.050 14.284 23.673 1.00 77.19 110 GLU A C 1
ATOM 868 O O . GLU A 1 110 ? 15.012 14.990 23.959 1.00 77.19 110 GLU A O 1
ATOM 873 N N . GLY A 1 111 ? 14.024 12.987 23.997 1.00 69.94 111 GLY A N 1
ATOM 874 C CA . GLY A 1 111 ? 15.193 12.255 24.501 1.00 69.94 111 GLY A CA 1
ATOM 875 C C . GLY A 1 111 ? 15.761 12.775 25.828 1.00 69.94 111 GLY A C 1
ATOM 876 O O . GLY A 1 111 ? 16.962 12.679 26.067 1.00 69.94 111 GLY A O 1
ATOM 877 N N . ASN A 1 112 ? 14.938 13.380 26.691 1.00 75.62 112 ASN A N 1
ATOM 878 C CA . ASN A 1 112 ? 15.383 13.948 27.966 1.00 75.62 112 ASN A CA 1
ATOM 879 C C . ASN A 1 112 ? 15.156 12.959 29.125 1.00 75.62 112 ASN A C 1
ATOM 881 O O . ASN A 1 112 ? 14.335 13.195 30.010 1.00 75.62 112 ASN A O 1
ATOM 885 N N . GLU A 1 113 ? 15.930 11.873 29.162 1.00 76.38 113 GLU A N 1
ATOM 886 C CA . GLU A 1 113 ? 15.773 10.748 30.110 1.00 76.38 113 GLU A CA 1
ATOM 887 C C . GLU A 1 113 ? 15.713 11.149 31.601 1.00 76.38 113 GLU A C 1
ATOM 889 O O . GLU A 1 113 ? 15.198 10.414 32.440 1.00 76.38 113 GLU A O 1
ATOM 894 N N . LYS A 1 114 ? 16.269 12.314 31.965 1.00 78.38 114 LYS A N 1
ATOM 895 C CA . LYS A 1 114 ? 16.311 12.819 33.351 1.00 78.38 114 LYS A CA 1
ATOM 896 C C . LYS A 1 114 ? 15.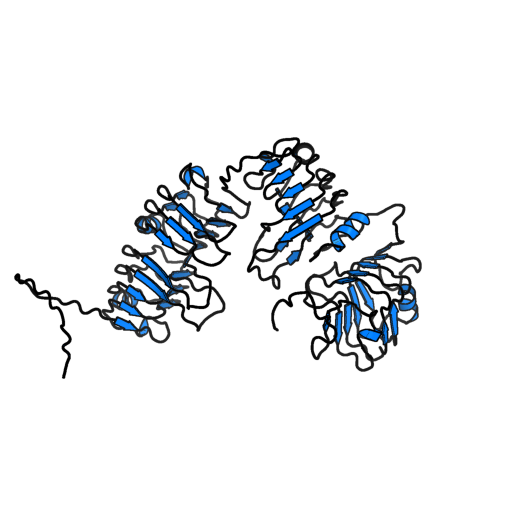228 13.851 33.669 1.00 78.38 114 LYS A C 1
ATOM 898 O O . LYS A 1 114 ? 15.185 14.321 34.811 1.00 78.38 114 LYS A O 1
ATOM 903 N N . LEU A 1 115 ? 14.394 14.236 32.703 1.00 74.50 115 LEU A N 1
ATOM 904 C CA . LEU A 1 115 ? 13.421 15.320 32.829 1.00 74.50 115 LEU A CA 1
ATOM 905 C C . LEU A 1 115 ? 12.191 14.920 33.645 1.00 74.50 115 LEU A C 1
ATOM 907 O O . LE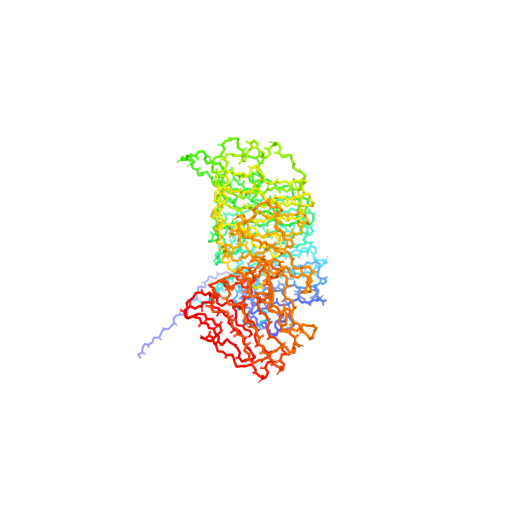U A 1 115 ? 11.130 14.599 33.124 1.00 74.50 115 LEU A O 1
ATOM 911 N N . LEU A 1 116 ? 12.310 15.077 34.958 1.00 70.31 116 LEU A N 1
ATOM 912 C CA . LEU A 1 116 ? 11.268 14.681 35.900 1.00 70.31 116 LEU A CA 1
ATOM 913 C C . LEU A 1 116 ? 10.029 15.588 35.904 1.00 70.31 116 LEU A C 1
ATOM 915 O O . LEU A 1 116 ? 9.023 15.170 36.463 1.00 70.31 116 LEU A O 1
ATOM 919 N N . ASN A 1 117 ? 10.123 16.845 35.431 1.00 63.62 117 ASN A N 1
ATOM 920 C CA . ASN A 1 117 ? 9.016 17.817 35.468 1.00 63.62 117 ASN A CA 1
ATOM 921 C C . ASN A 1 117 ? 9.055 18.834 34.310 1.00 63.62 117 ASN A C 1
ATOM 923 O O . ASN A 1 117 ? 10.083 19.478 34.100 1.00 63.62 117 ASN A O 1
ATOM 927 N N . PHE A 1 118 ? 7.914 19.113 33.662 1.00 70.12 118 PHE A N 1
ATOM 928 C CA . PHE A 1 118 ? 7.832 20.131 32.595 1.00 70.12 118 PHE A CA 1
ATOM 929 C C . PHE A 1 118 ? 8.122 21.556 33.097 1.00 70.12 118 PHE A C 1
ATOM 931 O O . PHE A 1 118 ? 8.837 22.293 32.449 1.00 70.12 118 PHE A O 1
ATOM 938 N N . GLY A 1 119 ? 7.650 21.960 34.281 1.00 71.25 119 GLY A N 1
ATOM 939 C CA . GLY A 1 119 ? 8.170 23.169 34.954 1.00 71.25 119 GLY A CA 1
ATOM 940 C C . GLY A 1 119 ? 7.787 24.549 34.378 1.00 71.25 119 GLY A C 1
ATOM 941 O O . GLY A 1 119 ? 8.416 25.533 34.756 1.00 71.25 119 GLY A O 1
ATOM 942 N N . ILE A 1 120 ? 6.739 24.661 33.546 1.00 83.69 120 ILE A N 1
ATOM 943 C CA . ILE A 1 120 ? 6.268 25.943 32.962 1.00 83.69 120 ILE A CA 1
ATOM 944 C C . ILE A 1 120 ? 4.843 26.307 33.455 1.00 83.69 120 ILE A C 1
ATOM 946 O O . ILE A 1 120 ? 3.875 26.254 32.699 1.00 83.69 120 ILE A O 1
ATOM 950 N N . PRO A 1 121 ? 4.656 26.641 34.748 1.00 79.69 121 PRO A N 1
ATOM 951 C CA . PRO A 1 121 ? 3.338 26.740 35.390 1.00 79.69 121 PRO A CA 1
ATOM 952 C C . PRO A 1 121 ? 2.482 27.934 34.945 1.00 79.69 121 PRO A C 1
ATOM 954 O O . PRO A 1 121 ? 1.293 27.985 35.266 1.00 79.69 121 PRO A O 1
ATOM 957 N N . ASN A 1 122 ? 3.081 28.915 34.270 1.00 85.19 122 ASN A N 1
ATOM 958 C CA . ASN A 1 122 ? 2.419 30.156 33.879 1.00 85.19 122 ASN A CA 1
ATOM 959 C C . ASN A 1 122 ? 2.036 30.204 32.397 1.00 85.19 122 ASN A C 1
ATOM 961 O O . ASN A 1 122 ? 1.465 31.211 31.978 1.00 85.19 122 ASN A O 1
ATOM 965 N N . LEU A 1 123 ? 2.299 29.137 31.633 1.00 85.81 123 LEU A N 1
ATOM 966 C CA . LEU A 1 123 ? 1.993 29.073 30.209 1.00 85.81 123 LEU A CA 1
ATOM 967 C C . LEU A 1 123 ? 0.475 29.113 30.001 1.00 85.81 123 LEU A C 1
ATOM 969 O O . LEU A 1 123 ? -0.262 28.278 30.525 1.00 85.81 123 LEU A O 1
ATOM 973 N N . LYS A 1 124 ? 0.006 30.118 29.263 1.00 82.25 124 LYS A N 1
ATOM 974 C CA . LYS A 1 124 ? -1.417 30.340 28.975 1.00 82.25 124 LYS A CA 1
ATOM 975 C C . LYS A 1 124 ? -1.745 30.022 27.528 1.00 82.25 124 LYS A C 1
ATOM 977 O O . LYS A 1 124 ? -2.737 29.350 27.277 1.00 82.25 124 LYS A O 1
ATOM 982 N N . ASN A 1 125 ? -0.903 30.506 26.614 1.00 75.56 125 ASN A N 1
ATOM 983 C CA . ASN A 1 125 ? -1.136 30.433 25.180 1.00 75.56 125 ASN A CA 1
ATOM 984 C C . ASN A 1 125 ? 0.097 29.858 24.484 1.00 75.56 125 ASN A C 1
ATOM 986 O O . ASN A 1 125 ? 1.215 30.335 24.689 1.00 75.56 125 ASN A O 1
ATOM 990 N N . VAL A 1 126 ? -0.139 28.875 23.625 1.00 77.56 126 VAL A N 1
ATOM 991 C CA . VAL A 1 126 ? 0.830 28.403 22.641 1.00 77.56 126 VAL A CA 1
ATOM 992 C C . VAL A 1 126 ? 0.174 28.621 21.294 1.00 77.56 126 VAL A C 1
ATOM 994 O O . VAL A 1 126 ? -0.863 28.030 21.003 1.00 77.56 126 VAL A O 1
ATOM 997 N N . THR A 1 127 ? 0.728 29.540 20.520 1.00 75.56 127 THR A N 1
ATOM 998 C CA . THR A 1 127 ? 0.295 29.810 19.159 1.00 75.56 127 THR A CA 1
ATOM 999 C C . THR A 1 127 ? 1.434 29.480 18.224 1.00 75.56 127 THR A C 1
ATOM 1001 O O . THR A 1 127 ? 2.612 29.658 18.535 1.00 75.56 127 THR A O 1
ATOM 1004 N N . MET A 1 128 ? 1.073 29.014 17.046 1.00 66.38 128 MET A N 1
ATOM 1005 C CA . MET A 1 128 ? 2.001 28.891 15.945 1.00 66.38 128 MET A CA 1
ATOM 1006 C C . MET A 1 128 ? 1.369 29.633 14.778 1.00 66.38 128 MET A C 1
ATOM 1008 O O . MET A 1 128 ? 0.161 29.525 14.561 1.00 66.38 128 MET A O 1
ATOM 1012 N N . THR A 1 129 ? 2.143 30.465 14.090 1.00 63.56 129 THR A N 1
ATOM 1013 C CA . THR A 1 129 ? 1.656 31.291 12.975 1.00 63.56 129 THR A CA 1
ATOM 1014 C C . THR A 1 129 ? 2.299 30.740 11.710 1.00 63.56 129 THR A C 1
ATOM 1016 O O . THR A 1 129 ? 3.530 30.667 11.678 1.00 63.56 129 THR A O 1
ATOM 1019 N N . PRO A 1 130 ? 1.525 30.276 10.713 1.00 50.66 130 PRO A N 1
ATOM 1020 C CA . PRO A 1 130 ? 2.123 29.724 9.512 1.00 50.66 130 PRO A CA 1
ATOM 1021 C C . PRO A 1 130 ? 2.668 30.895 8.673 1.00 50.66 130 PRO A C 1
ATOM 1023 O O . PRO A 1 130 ? 2.182 32.027 8.806 1.00 50.66 130 PRO A O 1
ATOM 1026 N N . PRO A 1 131 ? 3.668 30.682 7.809 1.00 52.16 131 PRO A N 1
ATOM 1027 C CA . PRO A 1 131 ? 3.891 31.598 6.701 1.00 52.16 131 PRO A CA 1
ATOM 1028 C C . PRO A 1 131 ? 2.595 31.717 5.876 1.00 52.16 131 PRO A C 1
ATOM 1030 O O . PRO A 1 131 ? 1.804 30.774 5.866 1.00 52.16 131 PRO A O 1
ATOM 1033 N N . PRO A 1 132 ? 2.365 32.835 5.168 1.00 45.31 132 PRO A N 1
ATOM 1034 C CA . PRO A 1 132 ? 1.153 33.023 4.371 1.00 45.31 132 PRO A CA 1
ATOM 1035 C C . PRO A 1 132 ? 0.884 31.947 3.298 1.00 45.31 132 PRO A C 1
ATOM 1037 O O . PRO A 1 132 ? -0.213 31.951 2.758 1.00 45.31 132 PRO A O 1
ATOM 1040 N N . ASP A 1 133 ? 1.820 31.027 3.029 1.00 39.50 133 ASP A N 1
ATOM 1041 C CA . ASP A 1 133 ? 1.730 30.040 1.943 1.00 39.50 133 ASP A CA 1
ATOM 1042 C C . ASP A 1 133 ? 2.127 28.595 2.335 1.00 39.50 133 ASP A C 1
ATOM 1044 O O . ASP A 1 133 ? 2.409 27.784 1.455 1.00 39.50 133 ASP A O 1
ATOM 1048 N N . THR A 1 134 ? 2.175 28.229 3.624 1.00 37.31 134 THR A N 1
ATOM 1049 C CA . THR A 1 134 ? 2.501 26.841 4.021 1.00 37.31 134 THR A CA 1
ATOM 1050 C C . THR A 1 134 ? 1.669 26.314 5.184 1.00 37.31 134 THR A C 1
ATOM 1052 O O . THR A 1 134 ? 1.636 26.876 6.279 1.00 37.31 134 THR A O 1
ATOM 1055 N N . ASP A 1 135 ? 1.030 25.181 4.911 1.00 40.09 135 ASP A N 1
ATOM 1056 C CA . ASP A 1 135 ? 0.296 24.339 5.840 1.00 40.09 135 ASP A CA 1
ATOM 1057 C C . ASP A 1 135 ? 1.225 23.518 6.760 1.00 40.09 135 ASP A C 1
ATOM 1059 O O . ASP A 1 135 ? 2.317 23.124 6.350 1.00 40.09 135 ASP A O 1
ATOM 1063 N N . LEU A 1 136 ? 0.716 23.219 7.969 1.00 34.16 136 LEU A N 1
ATOM 1064 C CA . LEU A 1 136 ? 1.219 22.347 9.061 1.00 34.16 136 LEU A CA 1
ATOM 1065 C C . LEU A 1 136 ? 1.808 23.046 10.311 1.00 34.16 136 LEU A C 1
ATOM 1067 O O . LEU A 1 136 ? 2.724 23.866 10.241 1.00 34.16 136 LEU A O 1
ATOM 1071 N N . LYS A 1 137 ? 1.282 22.664 11.496 1.00 44.16 137 LYS A N 1
ATOM 1072 C CA . LYS A 1 137 ? 1.737 23.086 12.841 1.00 44.16 137 LYS A CA 1
ATOM 1073 C C . LYS A 1 137 ? 1.585 21.994 13.908 1.00 44.16 137 LYS A C 1
ATOM 1075 O O . LYS A 1 137 ? 0.473 21.574 14.206 1.00 44.16 137 LYS A O 1
ATOM 1080 N N . GLU A 1 138 ? 2.661 21.603 14.581 1.00 43.53 138 GLU A N 1
ATOM 1081 C CA . GLU A 1 138 ? 2.644 20.552 15.617 1.00 43.53 138 GLU A CA 1
ATOM 1082 C C . GLU A 1 138 ? 3.002 21.102 17.022 1.00 43.53 138 GLU A C 1
ATOM 1084 O O . GLU A 1 138 ? 3.432 22.245 17.174 1.00 43.53 138 GLU A O 1
ATOM 1089 N N . SER A 1 139 ? 2.823 20.336 18.103 1.00 42.56 139 SER A N 1
ATOM 1090 C CA . SER A 1 139 ? 3.530 20.507 19.399 1.00 42.56 139 SER A CA 1
ATOM 1091 C C . SER A 1 139 ? 3.823 19.118 19.977 1.00 42.56 139 SER A C 1
ATOM 1093 O O . SER A 1 139 ? 2.910 18.307 20.001 1.00 42.56 139 SER A O 1
ATOM 1095 N N . THR A 1 140 ? 5.049 18.809 20.431 1.00 37.88 140 THR A N 1
ATOM 1096 C CA . THR A 1 140 ? 5.456 17.448 20.871 1.00 37.88 140 THR A CA 1
ATOM 1097 C C . THR A 1 140 ? 6.199 17.477 22.211 1.00 37.88 140 THR A C 1
ATOM 1099 O O . THR A 1 140 ? 7.160 18.213 22.405 1.00 37.88 140 THR A O 1
ATOM 1102 N N . ILE A 1 141 ? 5.762 16.633 23.135 1.00 45.38 141 ILE A N 1
ATOM 1103 C CA . ILE A 1 141 ? 6.284 16.317 24.466 1.00 45.38 141 ILE A CA 1
ATOM 1104 C C . ILE A 1 141 ? 6.815 14.870 24.384 1.00 45.38 141 ILE A C 1
ATOM 1106 O O . ILE A 1 141 ? 6.179 14.023 23.768 1.00 45.38 141 ILE A O 1
ATOM 1110 N N . SER A 1 142 ? 7.959 14.531 24.977 1.00 35.75 142 SER A N 1
ATOM 1111 C CA . SER A 1 142 ? 8.359 13.128 25.203 1.00 35.75 142 SER A CA 1
ATOM 1112 C C . SER A 1 142 ? 9.308 12.989 26.407 1.00 35.75 142 SER A C 1
ATOM 1114 O O . SER A 1 142 ? 10.026 13.944 26.692 1.00 35.75 142 SER A O 1
ATOM 1116 N N . GLU A 1 143 ? 9.179 11.864 27.142 1.00 34.88 143 GLU A N 1
ATOM 1117 C CA . GLU A 1 143 ? 9.862 11.362 28.381 1.00 34.88 143 GLU A CA 1
ATOM 1118 C C . GLU A 1 143 ? 10.484 12.393 29.362 1.00 34.88 143 GLU A C 1
ATOM 1120 O O . GLU A 1 143 ? 11.342 13.177 28.990 1.00 34.88 143 GLU A O 1
ATOM 1125 N N . THR A 1 144 ? 10.196 12.513 30.669 1.00 38.25 144 THR A N 1
ATOM 1126 C CA . THR A 1 144 ? 9.900 11.570 31.772 1.00 38.25 144 THR A CA 1
ATOM 1127 C C . THR A 1 144 ? 9.053 12.287 32.854 1.00 38.25 144 THR A C 1
ATOM 1129 O O . THR A 1 144 ? 9.370 12.342 34.047 1.00 38.25 144 THR A O 1
ATOM 1132 N N . SER A 1 145 ? 7.959 12.921 32.422 1.00 41.72 145 SER A N 1
ATOM 1133 C CA . SER A 1 145 ? 7.102 13.730 33.301 1.00 41.72 145 SER A CA 1
ATOM 1134 C C . SER A 1 145 ? 6.351 12.850 34.313 1.00 41.72 145 SER A C 1
ATOM 1136 O O . SER A 1 145 ? 5.946 11.733 33.997 1.00 41.72 145 SER A O 1
ATOM 1138 N N . LYS A 1 146 ? 6.149 13.338 35.542 1.00 46.03 146 LYS A N 1
ATOM 1139 C CA . LYS A 1 146 ? 5.373 12.641 36.583 1.00 46.03 146 LYS A CA 1
ATOM 1140 C C . LYS A 1 146 ? 3.884 13.026 36.504 1.00 46.03 146 LYS A C 1
ATOM 1142 O O . LYS A 1 146 ? 3.572 14.113 36.027 1.00 46.03 146 LYS A O 1
ATOM 1147 N N . PRO A 1 147 ? 2.953 12.226 37.060 1.00 39.72 147 PRO A N 1
ATOM 1148 C CA . PRO A 1 147 ? 1.513 12.544 37.174 1.00 39.72 147 PRO A CA 1
ATOM 1149 C C . PRO A 1 147 ? 1.179 13.991 37.583 1.00 39.72 147 PRO A C 1
ATOM 1151 O O . PRO A 1 147 ? 0.305 14.651 37.021 1.00 39.72 147 PRO A O 1
ATOM 1154 N N . LYS A 1 148 ? 1.964 14.562 38.507 1.00 44.81 148 LYS A N 1
ATOM 1155 C CA . LYS A 1 148 ? 1.793 15.950 38.972 1.00 44.81 148 LYS A CA 1
ATOM 1156 C C . LYS A 1 148 ? 2.142 17.019 37.922 1.00 44.81 148 LYS A C 1
ATOM 1158 O O . LYS A 1 148 ? 1.816 18.185 38.140 1.00 44.81 148 LYS A O 1
ATOM 1163 N N . ASP A 1 149 ? 2.772 16.684 36.801 1.00 47.16 149 ASP A N 1
ATOM 1164 C CA . ASP A 1 149 ? 3.184 17.651 35.778 1.00 47.16 149 ASP A CA 1
ATOM 1165 C C . ASP A 1 149 ? 2.088 18.000 34.782 1.00 47.16 149 ASP A C 1
ATOM 1167 O O . ASP A 1 149 ? 1.967 19.171 34.416 1.00 47.16 149 ASP A O 1
ATOM 1171 N N . VAL A 1 150 ? 1.213 17.051 34.441 1.00 51.69 150 VAL A N 1
ATOM 1172 C CA . VAL A 1 150 ? 0.029 17.345 33.616 1.00 51.69 150 VAL A CA 1
ATOM 1173 C C . VAL A 1 150 ? -0.984 18.182 34.398 1.00 51.69 150 VAL A C 1
ATOM 1175 O O . VAL A 1 150 ? -1.661 19.031 33.820 1.00 51.69 150 VAL A O 1
ATOM 1178 N N . SER A 1 151 ? -0.998 18.076 35.735 1.00 52.06 151 SER A N 1
ATOM 1179 C CA . SER A 1 151 ? -1.819 18.939 36.597 1.00 52.06 151 SER A CA 1
ATOM 1180 C C . SER A 1 151 ? -1.533 20.442 36.418 1.00 52.06 151 SER A C 1
ATOM 1182 O O . SER A 1 151 ? -2.360 21.272 36.788 1.00 52.06 151 SER A O 1
ATOM 1184 N N . LYS A 1 152 ? -0.406 20.832 35.803 1.00 53.25 152 LYS A N 1
ATOM 1185 C CA . LYS A 1 152 ? -0.071 22.237 35.496 1.00 53.25 152 LYS A CA 1
ATOM 1186 C C . LYS A 1 152 ? -0.687 22.721 34.177 1.00 53.25 152 LYS A C 1
ATOM 1188 O O . LYS A 1 152 ? -0.961 23.911 34.053 1.00 53.25 152 LYS A O 1
ATOM 1193 N N . LEU A 1 153 ? -1.016 21.805 33.260 1.00 59.69 153 LEU A N 1
ATOM 1194 C CA . LEU A 1 153 ? -1.883 22.067 32.103 1.00 59.69 153 LEU A CA 1
ATOM 1195 C C . LEU A 1 153 ? -3.366 22.128 32.502 1.00 59.69 153 LEU A C 1
ATOM 1197 O O . LEU A 1 153 ? -4.224 22.388 31.664 1.00 59.69 153 LEU A O 1
ATOM 1201 N N . SER A 1 154 ? -3.690 21.971 33.791 1.00 68.75 154 SER A N 1
ATOM 1202 C CA . SER A 1 154 ? -5.067 22.066 34.285 1.00 68.75 154 SER A CA 1
ATOM 1203 C C . SER A 1 154 ? -5.753 23.391 34.008 1.00 68.75 154 SER A C 1
ATOM 1205 O O . SER A 1 154 ? -6.977 23.448 34.071 1.00 68.75 154 SER A O 1
ATOM 1207 N N . LYS A 1 155 ? -4.989 24.444 33.701 1.00 73.19 155 LYS A N 1
ATOM 1208 C CA . LYS A 1 155 ? -5.501 25.765 33.325 1.00 73.19 155 LYS A CA 1
ATOM 1209 C C . LYS A 1 155 ? -5.619 25.968 31.813 1.00 73.19 155 LYS A C 1
ATOM 1211 O O . LYS A 1 155 ? -6.171 26.992 31.414 1.00 73.19 155 LYS A O 1
ATOM 1216 N N . LEU A 1 156 ? -5.122 25.040 30.990 1.00 76.06 156 LEU A N 1
ATOM 1217 C CA . LEU A 1 156 ? -5.252 25.103 29.536 1.00 76.06 156 LEU A CA 1
ATOM 1218 C C . LEU A 1 156 ? -6.738 25.035 29.183 1.00 76.06 156 LEU A C 1
ATOM 1220 O O . LEU A 1 156 ? -7.409 24.063 29.519 1.00 76.06 156 LEU A O 1
ATOM 1224 N N . LYS A 1 157 ? -7.258 26.095 28.560 1.00 80.50 157 LYS A N 1
ATOM 1225 C CA . LYS A 1 157 ? -8.678 26.190 28.188 1.00 80.50 157 LYS A CA 1
ATOM 1226 C C . LYS A 1 157 ? -8.944 25.810 26.743 1.00 80.50 157 LYS A C 1
ATOM 1228 O O . LYS A 1 157 ? -10.004 25.268 26.442 1.00 80.50 157 LYS A O 1
ATOM 1233 N N . GLN A 1 158 ? -8.005 26.124 25.862 1.00 77.94 158 GLN A N 1
ATOM 1234 C CA . GLN A 1 158 ? -8.131 25.946 24.424 1.00 77.94 158 GLN A CA 1
ATOM 1235 C C . GLN A 1 158 ? -6.792 25.447 23.895 1.00 77.94 158 GLN A C 1
ATOM 1237 O O . GLN A 1 158 ? -5.749 25.978 24.283 1.00 77.94 158 GLN A O 1
ATOM 1242 N N . LEU A 1 159 ? -6.833 24.437 23.034 1.00 77.25 159 LEU A N 1
ATOM 1243 C CA . LEU A 1 159 ? -5.686 23.980 22.267 1.00 77.25 159 LEU A CA 1
ATOM 1244 C C . LEU A 1 159 ? -5.972 24.228 20.788 1.00 77.25 159 LEU A C 1
ATOM 1246 O O . LEU A 1 159 ? -6.962 23.717 20.272 1.00 77.25 159 LEU A O 1
ATOM 1250 N N . PHE A 1 160 ? -5.106 25.005 20.138 1.00 68.94 160 PHE A N 1
ATOM 1251 C CA . PHE A 1 160 ? -5.104 25.208 18.691 1.00 68.94 160 PHE A CA 1
ATOM 1252 C C . PHE A 1 160 ? -3.800 24.636 18.131 1.00 68.94 160 PHE A C 1
ATOM 1254 O O . PHE A 1 160 ? -2.742 25.246 18.292 1.00 68.94 160 PHE A O 1
ATOM 1261 N N . GLY A 1 161 ? -3.871 23.441 17.544 1.00 68.00 161 GLY A N 1
ATOM 1262 C CA . GLY A 1 161 ? -2.717 22.664 17.085 1.00 68.00 161 GLY A CA 1
ATOM 1263 C C . GLY A 1 161 ? -2.704 21.245 17.656 1.00 68.00 161 GLY A C 1
ATOM 1264 O O . GLY A 1 161 ? -3.739 20.716 18.056 1.00 68.00 161 GLY A O 1
ATOM 1265 N N . GLN A 1 162 ? -1.526 20.629 17.694 1.00 72.38 162 GLN A N 1
ATOM 1266 C CA . GLN A 1 162 ? -1.329 19.267 18.195 1.00 72.38 162 GLN A CA 1
ATOM 1267 C C . GLN A 1 162 ? -0.557 19.273 19.516 1.00 72.38 162 GLN A C 1
ATOM 1269 O O . GLN A 1 162 ? 0.346 20.079 19.670 1.00 72.38 162 GLN A O 1
ATOM 1274 N N . ILE A 1 163 ? -0.854 18.353 20.438 1.00 74.62 163 ILE A N 1
ATOM 1275 C CA . ILE A 1 163 ? 0.059 17.919 21.507 1.00 74.62 163 ILE A CA 1
ATOM 1276 C C . ILE A 1 163 ? 0.401 16.448 21.270 1.00 74.62 163 ILE A C 1
ATOM 1278 O O . ILE A 1 163 ? -0.463 15.586 21.388 1.00 74.62 163 ILE A O 1
ATOM 1282 N N . ALA A 1 164 ? 1.658 16.133 21.000 1.00 73.19 164 ALA A N 1
ATOM 1283 C CA . ALA A 1 164 ? 2.172 14.778 21.038 1.00 73.19 164 ALA A CA 1
ATOM 1284 C C . ALA A 1 164 ? 2.831 14.510 22.395 1.00 73.19 164 ALA A C 1
ATOM 1286 O O . ALA A 1 164 ? 3.434 15.406 22.958 1.00 73.19 164 ALA A O 1
ATOM 1287 N N . ILE A 1 165 ? 2.700 13.310 22.946 1.00 76.50 165 ILE A N 1
ATOM 1288 C CA . ILE A 1 165 ? 3.392 12.825 24.140 1.00 76.50 165 ILE A CA 1
ATOM 1289 C C . ILE A 1 165 ? 3.964 11.457 23.786 1.00 76.50 165 ILE A C 1
ATOM 1291 O O . ILE A 1 165 ? 3.203 10.504 23.593 1.00 76.50 165 ILE A O 1
ATOM 1295 N N . ARG A 1 166 ? 5.286 11.366 23.638 1.00 76.12 166 ARG A N 1
ATOM 1296 C CA . ARG A 1 166 ? 5.962 10.135 23.219 1.00 76.12 166 ARG A CA 1
ATOM 1297 C C . ARG A 1 166 ? 6.837 9.559 24.326 1.00 76.12 166 ARG A C 1
ATOM 1299 O O . ARG A 1 166 ? 7.399 10.304 25.124 1.00 76.12 166 ARG A O 1
ATOM 1306 N N . ASP A 1 167 ? 6.893 8.238 24.398 1.00 72.00 167 ASP A N 1
ATOM 1307 C CA . ASP A 1 167 ? 7.833 7.478 25.220 1.00 72.00 167 ASP A CA 1
ATOM 1308 C C . ASP A 1 167 ? 7.770 7.813 26.748 1.00 72.00 167 ASP A C 1
ATOM 1310 O O . ASP A 1 167 ? 8.633 7.488 27.548 1.00 72.00 167 ASP A O 1
ATOM 1314 N N . SER A 1 168 ? 6.730 8.496 27.237 1.00 72.88 168 SER A N 1
ATOM 1315 C CA . SER A 1 168 ? 6.762 9.095 28.577 1.00 72.88 168 SER A CA 1
ATOM 1316 C C . SER A 1 168 ? 6.492 8.122 29.728 1.00 72.88 168 SER A C 1
ATOM 1318 O O . SER A 1 168 ? 5.716 7.176 29.610 1.00 72.88 168 SER A O 1
ATOM 1320 N N . THR A 1 169 ? 7.033 8.447 30.907 1.00 76.62 169 THR A N 1
ATOM 1321 C CA . THR A 1 169 ? 6.751 7.777 32.194 1.00 76.62 169 THR A CA 1
ATOM 1322 C C . THR A 1 169 ? 5.533 8.364 32.927 1.00 76.62 169 THR A C 1
ATOM 1324 O O . THR A 1 169 ? 5.408 8.230 34.145 1.00 76.62 169 THR A O 1
ATOM 1327 N N . LEU A 1 170 ? 4.666 9.098 32.224 1.00 76.81 170 LEU A N 1
ATOM 1328 C CA . LEU A 1 170 ? 3.459 9.703 32.792 1.00 76.81 170 LEU A CA 1
ATOM 1329 C C . LEU A 1 170 ? 2.430 8.627 33.128 1.00 76.81 170 LEU A C 1
ATOM 1331 O O . LEU A 1 170 ? 2.084 7.869 32.238 1.00 76.81 170 LEU A O 1
ATOM 1335 N N . GLU A 1 171 ? 1.873 8.616 34.346 1.00 81.94 171 GLU A N 1
ATOM 1336 C CA . GLU A 1 171 ? 0.778 7.685 34.685 1.00 81.94 171 GLU A CA 1
ATOM 1337 C C . GLU A 1 171 ? -0.621 8.233 34.369 1.00 81.94 171 GLU A C 1
ATOM 1339 O O . GLU A 1 171 ? -1.562 7.465 34.178 1.00 81.94 171 GLU A O 1
ATOM 1344 N N . GLU A 1 172 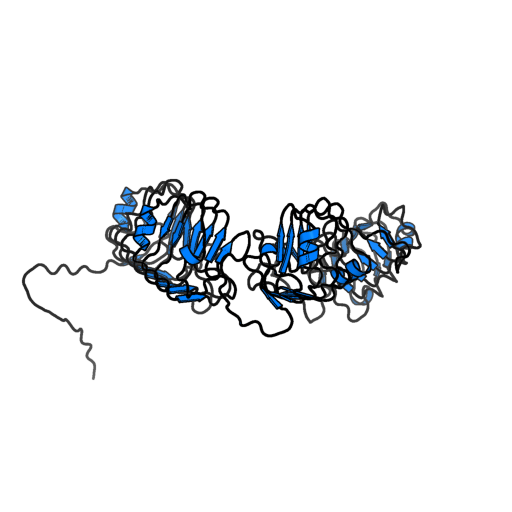? -0.795 9.554 34.291 1.00 80.94 172 GLU A N 1
ATOM 1345 C CA . GLU A 1 172 ? -2.098 10.176 34.032 1.00 80.94 172 GLU A CA 1
ATOM 1346 C C . GLU A 1 172 ? -1.986 11.473 33.224 1.00 80.94 172 GLU A C 1
ATOM 1348 O O . GLU A 1 172 ? -1.039 12.247 33.380 1.00 80.94 172 GLU A O 1
ATOM 1353 N N . ILE A 1 173 ? -2.996 11.730 32.387 1.00 83.50 173 ILE A N 1
ATOM 1354 C CA . ILE A 1 173 ? -3.180 12.984 31.651 1.00 83.50 173 ILE A CA 1
ATOM 1355 C C . ILE A 1 173 ? -4.580 13.526 31.945 1.00 83.50 173 ILE A C 1
ATOM 1357 O O . ILE A 1 173 ? -5.577 13.006 31.455 1.00 83.50 173 ILE A O 1
ATOM 1361 N N . ILE A 1 174 ? -4.679 14.596 32.733 1.00 84.06 174 ILE A N 1
ATOM 1362 C CA . ILE A 1 174 ? -5.968 15.214 33.075 1.00 84.06 174 ILE A CA 1
ATOM 1363 C C . ILE A 1 174 ? -5.918 16.698 32.713 1.00 84.06 174 ILE A C 1
ATOM 1365 O O . ILE A 1 174 ? -5.159 17.458 33.317 1.00 84.06 174 ILE A O 1
ATOM 1369 N N . LEU A 1 175 ? -6.760 17.129 31.766 1.00 84.38 175 LEU A N 1
ATOM 1370 C CA . LEU A 1 175 ? -6.901 18.540 31.378 1.00 84.38 175 LEU A CA 1
ATOM 1371 C C . LEU A 1 175 ? -8.283 19.072 31.802 1.00 84.38 175 LEU A C 1
ATOM 1373 O O . LEU A 1 175 ? -9.179 19.229 30.973 1.00 84.38 175 LEU A O 1
ATOM 1377 N N . PRO A 1 176 ? -8.497 19.350 33.104 1.00 82.62 176 PRO A N 1
ATOM 1378 C CA . PRO A 1 176 ? -9.816 19.661 33.660 1.00 82.62 176 PRO A CA 1
ATOM 1379 C C . PRO A 1 176 ? -10.435 20.985 33.198 1.00 82.62 176 PRO A C 1
ATOM 1381 O O . PRO A 1 176 ? -11.620 21.200 33.446 1.00 82.62 176 PRO A O 1
ATOM 1384 N N . SER A 1 177 ? -9.663 21.884 32.582 1.00 83.88 177 SER A N 1
ATOM 1385 C CA . SER A 1 177 ? -10.185 23.145 32.035 1.00 83.88 177 SER A CA 1
ATOM 1386 C C . SER A 1 177 ? -10.240 23.179 30.515 1.00 83.88 177 SER A C 1
ATOM 1388 O O . SER A 1 177 ? -10.713 24.184 29.988 1.00 83.88 177 SER A O 1
ATOM 1390 N N . LEU A 1 178 ? -9.776 22.136 29.820 1.00 84.94 178 LEU A N 1
ATOM 1391 C CA . LEU A 1 178 ? -9.770 22.122 28.362 1.00 84.94 178 LEU A CA 1
ATOM 1392 C C . LEU A 1 178 ? -11.216 22.060 27.869 1.00 84.94 178 LEU A C 1
ATOM 1394 O O . LEU A 1 178 ? -11.941 21.132 28.207 1.00 84.94 178 LEU A O 1
ATOM 1398 N N . THR A 1 179 ? -11.619 23.074 27.110 1.00 83.12 179 THR A N 1
ATOM 1399 C CA . THR A 1 179 ? -12.980 23.247 26.573 1.00 83.12 179 THR A CA 1
ATOM 1400 C C . THR A 1 179 ? -13.036 23.114 25.059 1.00 83.12 179 THR A C 1
ATOM 1402 O O . THR A 1 179 ? -14.050 22.668 24.529 1.00 83.12 179 THR A O 1
ATOM 1405 N N . LEU A 1 180 ? -11.941 23.449 24.375 1.00 78.81 180 LEU A N 1
ATOM 1406 C CA . LEU A 1 180 ? -11.825 23.378 22.925 1.00 78.81 180 LEU A CA 1
ATOM 1407 C C . LEU A 1 180 ? -10.526 22.677 22.540 1.00 78.81 180 LEU A C 1
ATOM 1409 O O . LEU A 1 180 ? -9.446 23.087 22.977 1.00 78.81 180 LEU A O 1
ATOM 1413 N N . LEU A 1 181 ? -10.657 21.666 21.692 1.00 80.06 181 LEU A N 1
ATOM 1414 C CA . LEU A 1 181 ? -9.560 20.968 21.043 1.00 80.06 181 LEU A CA 1
ATOM 1415 C C . LEU A 1 181 ? -9.690 21.185 19.536 1.00 80.06 181 LEU A C 1
ATOM 1417 O O . LEU A 1 181 ? -10.479 20.517 18.881 1.00 80.06 181 LEU A O 1
ATOM 1421 N N . ALA A 1 182 ? -8.969 22.150 18.985 1.00 72.50 182 ALA A N 1
ATOM 1422 C CA . ALA A 1 182 ? -9.035 22.461 17.567 1.00 72.50 182 ALA A CA 1
ATOM 1423 C C . ALA A 1 182 ? -7.704 22.123 16.893 1.00 72.50 182 ALA A C 1
ATOM 1425 O O . ALA A 1 182 ? -6.679 22.727 17.214 1.00 72.50 182 ALA A O 1
ATOM 1426 N N . ASN A 1 183 ? -7.716 21.202 15.932 1.00 66.50 183 ASN A N 1
ATOM 1427 C CA . ASN A 1 183 ? -6.626 21.115 14.976 1.00 66.50 183 ASN A CA 1
ATOM 1428 C C . ASN A 1 183 ? -6.951 22.013 13.780 1.00 66.50 183 ASN A C 1
ATOM 1430 O O . ASN A 1 183 ? -7.783 21.681 12.941 1.00 66.50 183 ASN A O 1
ATOM 1434 N N . THR A 1 184 ? -6.289 23.163 13.728 1.00 57.19 184 THR A N 1
ATOM 1435 C CA . THR A 1 184 ? -6.464 24.178 12.681 1.00 57.19 184 THR A CA 1
ATOM 1436 C C . THR A 1 184 ? -5.455 24.030 11.541 1.00 57.19 184 THR A C 1
ATOM 1438 O O . THR A 1 184 ? -5.169 25.014 10.865 1.00 57.19 184 THR A O 1
ATOM 1441 N N . ASN A 1 185 ? -4.820 22.866 11.399 1.00 54.53 185 ASN A N 1
ATOM 1442 C CA . ASN A 1 185 ? -3.861 22.604 10.329 1.00 54.53 185 ASN A CA 1
ATOM 1443 C C . ASN A 1 185 ? -4.444 21.630 9.321 1.00 54.53 185 ASN A C 1
ATOM 1445 O O . ASN A 1 185 ? -5.189 20.726 9.704 1.00 54.53 185 ASN A O 1
ATOM 1449 N N . SER A 1 186 ? -4.044 21.786 8.061 1.00 50.91 186 SER A N 1
ATOM 1450 C CA . SER A 1 186 ? -4.518 20.958 6.963 1.00 50.91 186 SER A CA 1
ATOM 1451 C C . SER A 1 186 ? -4.390 19.453 7.247 1.00 50.91 186 SER A C 1
ATOM 1453 O O . SER A 1 186 ? -3.306 18.906 7.459 1.00 50.91 186 SER A O 1
ATOM 1455 N N . ALA A 1 187 ? -5.552 18.810 7.195 1.00 51.91 187 ALA A N 1
ATOM 1456 C CA . ALA A 1 187 ? -5.848 17.437 6.795 1.00 51.91 187 ALA A CA 1
ATOM 1457 C C . ALA A 1 187 ? -5.368 16.214 7.609 1.00 51.91 187 ALA A C 1
ATOM 1459 O O . ALA A 1 187 ? -6.094 15.219 7.574 1.00 51.91 187 ALA A O 1
ATOM 1460 N N . GLU A 1 188 ? -4.250 16.193 8.340 1.00 61.03 188 GLU A N 1
ATOM 1461 C CA . GLU A 1 188 ? -3.588 14.872 8.535 1.00 61.03 188 GLU A CA 1
ATOM 1462 C C . GLU A 1 188 ? -3.248 14.409 9.950 1.00 61.03 188 GLU A C 1
ATOM 1464 O O . GLU A 1 188 ? -2.833 13.264 10.125 1.00 61.03 188 GLU A O 1
ATOM 1469 N N . LEU A 1 189 ? -3.435 15.229 10.980 1.00 62.53 189 LEU A N 1
ATOM 1470 C CA . LEU A 1 189 ? -2.961 14.870 12.315 1.00 62.53 189 LEU A CA 1
ATOM 1471 C C . LEU A 1 189 ? -4.039 15.015 13.390 1.00 62.53 189 LEU A C 1
ATOM 1473 O O . LEU A 1 189 ? -4.857 15.930 13.329 1.00 62.53 189 LEU A O 1
ATOM 1477 N N . PRO A 1 190 ? -4.047 14.160 14.420 1.00 71.19 190 PRO A N 1
ATOM 1478 C CA . PRO A 1 190 ? -4.920 14.359 15.562 1.00 71.19 190 PRO A CA 1
ATOM 1479 C C . PRO A 1 190 ? -4.391 15.484 16.440 1.00 71.19 190 PRO A C 1
ATOM 1481 O O . PRO A 1 190 ? -3.179 15.717 16.541 1.00 71.19 190 PRO A O 1
ATOM 1484 N N . ALA A 1 191 ? -5.310 16.149 17.132 1.00 75.69 191 ALA A N 1
ATOM 1485 C CA . ALA A 1 191 ? -4.978 17.216 18.063 1.00 75.69 191 ALA A CA 1
ATOM 1486 C C . ALA A 1 191 ? -4.231 16.692 19.305 1.00 75.69 191 ALA A C 1
ATOM 1488 O O . ALA A 1 191 ? -3.507 17.449 19.952 1.00 75.69 191 ALA A O 1
ATOM 1489 N N . ILE A 1 192 ? -4.355 15.398 19.630 1.00 82.06 192 ILE A N 1
ATOM 1490 C CA . ILE A 1 192 ? -3.555 14.745 20.674 1.00 82.06 192 ILE A CA 1
ATOM 1491 C C . ILE A 1 192 ? -2.953 13.430 20.155 1.00 82.06 192 ILE A C 1
ATOM 1493 O O . ILE A 1 192 ? -3.677 12.567 19.670 1.00 82.06 192 ILE A O 1
ATOM 1497 N N . VAL A 1 193 ? -1.640 13.241 20.298 1.00 80.62 193 VAL A N 1
ATOM 1498 C CA . VAL A 1 193 ? -0.915 12.005 19.941 1.00 80.62 193 VAL A CA 1
ATOM 1499 C C . VAL A 1 193 ? -0.247 11.441 21.187 1.00 80.62 193 VAL A C 1
ATOM 1501 O O . VAL A 1 193 ? 0.619 12.091 21.747 1.00 80.62 193 VAL A O 1
ATOM 1504 N N . LEU A 1 194 ? -0.571 10.227 21.617 1.00 84.12 194 LEU A N 1
ATOM 1505 C CA . LEU A 1 194 ? 0.085 9.566 22.747 1.00 84.12 194 LEU A CA 1
ATOM 1506 C C . LEU A 1 194 ? 0.716 8.264 22.267 1.00 84.12 194 LEU A C 1
ATOM 1508 O O . LEU A 1 194 ? 0.000 7.322 21.935 1.00 84.12 194 LEU A O 1
ATOM 1512 N N . VAL A 1 195 ? 2.045 8.196 22.217 1.00 79.81 195 VAL A N 1
ATOM 1513 C CA . VAL A 1 195 ? 2.772 7.053 21.641 1.00 79.81 195 VAL A CA 1
ATOM 1514 C C . VAL A 1 195 ? 3.782 6.501 22.643 1.00 79.81 195 VAL A C 1
ATOM 1516 O O . VAL A 1 195 ? 4.565 7.266 23.183 1.00 79.81 195 VAL A O 1
ATOM 1519 N N . ARG A 1 196 ? 3.827 5.185 22.863 1.00 79.12 196 ARG A N 1
ATOM 1520 C CA . ARG A 1 196 ? 4.860 4.509 23.678 1.00 79.12 196 ARG A CA 1
ATOM 1521 C C . ARG A 1 196 ? 4.951 4.966 25.146 1.00 79.12 196 ARG A C 1
ATOM 1523 O O . ARG A 1 196 ? 5.988 4.804 25.774 1.00 79.12 196 ARG A O 1
ATOM 1530 N N . ASN A 1 197 ? 3.877 5.487 25.742 1.00 79.06 197 ASN A N 1
ATOM 1531 C CA . ASN A 1 197 ? 3.871 5.865 27.162 1.00 79.06 197 ASN A CA 1
ATOM 1532 C C . ASN A 1 197 ? 3.561 4.635 28.031 1.00 79.06 197 ASN A C 1
ATOM 1534 O O . ASN A 1 197 ? 2.401 4.346 28.330 1.00 79.06 197 ASN A O 1
ATOM 1538 N N . VAL A 1 198 ? 4.602 3.880 28.398 1.00 82.75 198 VAL A N 1
ATOM 1539 C CA . VAL A 1 198 ? 4.483 2.552 29.035 1.00 82.75 198 VAL A CA 1
ATOM 1540 C C . VAL A 1 198 ? 3.723 2.597 30.363 1.00 82.75 198 VAL A C 1
ATOM 1542 O O . VAL A 1 198 ? 2.945 1.691 30.659 1.00 82.75 198 VAL A O 1
ATOM 1545 N N . GLU A 1 199 ? 3.884 3.680 31.123 1.00 83.12 199 GLU A N 1
ATOM 1546 C CA . GLU A 1 199 ? 3.295 3.845 32.457 1.00 83.12 199 GLU A CA 1
ATOM 1547 C C . GLU A 1 199 ? 1.919 4.534 32.451 1.00 83.12 199 GLU A C 1
ATOM 1549 O O . GLU A 1 199 ? 1.283 4.625 33.501 1.00 83.12 199 GLU A O 1
ATOM 1554 N N . LEU A 1 200 ? 1.435 5.012 31.297 1.00 84.25 200 LEU A N 1
ATOM 1555 C CA . LEU A 1 200 ? 0.204 5.803 31.203 1.00 84.25 200 LEU A CA 1
ATOM 1556 C C . LEU A 1 200 ? -1.024 4.943 31.466 1.00 84.25 200 LEU A C 1
ATOM 1558 O O . LEU A 1 200 ? -1.310 4.042 30.696 1.00 84.25 200 LEU A O 1
ATOM 1562 N N . LYS A 1 201 ? -1.776 5.264 32.523 1.00 86.06 201 LYS A N 1
ATOM 1563 C CA . LYS A 1 201 ? -2.956 4.521 32.991 1.00 86.06 201 LYS A CA 1
ATOM 1564 C C . LYS A 1 201 ? -4.277 5.215 32.700 1.00 86.06 201 LYS A C 1
ATOM 1566 O O . LYS A 1 201 ? -5.289 4.539 32.539 1.00 86.06 201 LYS A O 1
ATOM 1571 N N . THR A 1 202 ? -4.322 6.548 32.709 1.00 81.88 202 THR A N 1
ATOM 1572 C CA . THR A 1 202 ? -5.589 7.305 32.646 1.00 81.88 202 THR A CA 1
ATOM 1573 C C . THR A 1 202 ? -5.468 8.594 31.838 1.00 81.88 202 THR A C 1
ATOM 1575 O O . THR A 1 202 ? -4.479 9.314 31.943 1.00 81.88 202 THR A O 1
ATOM 1578 N N . ILE A 1 203 ? -6.517 8.929 31.081 1.00 86.88 203 ILE A N 1
ATOM 1579 C CA . ILE A 1 203 ? -6.656 10.193 30.347 1.00 86.88 203 ILE A CA 1
ATOM 1580 C C . ILE A 1 203 ? -8.063 10.754 30.588 1.00 86.88 203 ILE A C 1
ATOM 1582 O O . ILE A 1 203 ? -9.022 9.990 30.516 1.00 86.88 203 ILE A O 1
ATOM 1586 N N . ARG A 1 204 ? -8.213 12.059 30.874 1.00 84.38 204 ARG A N 1
ATOM 1587 C CA . ARG A 1 204 ? -9.532 12.704 31.060 1.00 84.38 204 ARG A CA 1
ATOM 1588 C C . ARG A 1 204 ? -9.593 14.159 30.588 1.00 84.38 204 ARG A C 1
ATOM 1590 O O . ARG A 1 204 ? -8.755 14.981 30.976 1.00 84.38 204 ARG A O 1
ATOM 1597 N N . PHE A 1 205 ? -10.674 14.503 29.883 1.00 88.12 205 PHE A N 1
ATOM 1598 C CA . PHE A 1 205 ? -10.991 15.863 29.427 1.00 88.12 205 PHE A CA 1
ATOM 1599 C C . PHE A 1 205 ? -12.415 16.279 29.857 1.00 88.12 205 PHE A C 1
ATOM 1601 O O . PHE A 1 205 ? -13.300 16.473 29.026 1.00 88.12 205 PHE A O 1
ATOM 1608 N N . PRO A 1 206 ? -12.679 16.439 31.168 1.00 82.25 206 PRO A N 1
ATOM 1609 C CA . PRO A 1 206 ? -14.043 16.491 31.713 1.00 82.25 206 PRO A CA 1
ATOM 1610 C C . PRO A 1 206 ? -14.862 17.725 31.304 1.00 82.25 206 PRO A C 1
ATOM 1612 O O . PRO A 1 206 ? -16.070 17.747 31.519 1.00 82.25 206 PRO A O 1
ATOM 1615 N N . LYS A 1 207 ? -14.221 18.770 30.769 1.00 85.88 207 LYS A N 1
ATOM 1616 C CA . LYS A 1 207 ? -14.886 19.995 30.299 1.00 85.88 207 LYS A CA 1
ATOM 1617 C C . LYS A 1 207 ? -14.781 20.193 28.792 1.00 85.88 207 LYS A C 1
ATOM 1619 O O . LYS A 1 207 ? -15.123 21.274 28.323 1.00 85.88 207 LYS A O 1
ATOM 1624 N N . LEU A 1 208 ? -14.300 19.198 28.046 1.00 83.00 208 LEU A N 1
ATOM 1625 C CA . LEU A 1 208 ? -14.133 19.327 26.607 1.00 83.00 208 LEU A CA 1
ATOM 1626 C C . LEU A 1 208 ? -15.514 19.412 25.955 1.00 83.00 208 LEU A C 1
ATOM 1628 O O . LEU A 1 208 ? -16.251 18.434 25.905 1.00 83.00 208 LEU A O 1
ATOM 1632 N N . THR A 1 209 ? -15.881 20.611 25.513 1.00 78.38 209 THR A N 1
ATOM 1633 C CA . THR A 1 209 ? -17.194 20.892 24.924 1.00 78.38 209 THR A CA 1
ATOM 1634 C C . THR A 1 209 ? -17.184 20.794 23.409 1.00 78.38 209 THR A C 1
ATOM 1636 O O . THR A 1 209 ? -18.242 20.600 22.808 1.00 78.38 209 THR A O 1
ATOM 1639 N N . GLU A 1 210 ? -16.011 20.954 22.800 1.00 75.75 210 GLU A N 1
ATOM 1640 C CA . GLU A 1 210 ? -15.866 21.071 21.359 1.00 75.75 210 GLU A CA 1
ATOM 1641 C C . GLU A 1 210 ? -14.524 20.500 20.889 1.00 75.75 210 GLU A C 1
ATOM 1643 O O . GLU A 1 210 ? -13.468 20.822 21.444 1.00 75.75 210 GLU A O 1
ATOM 1648 N N . THR A 1 211 ? -14.579 19.678 19.843 1.00 71.94 211 THR A N 1
ATOM 1649 C CA . THR A 1 211 ? -13.431 19.322 19.013 1.00 71.94 211 THR A CA 1
ATOM 1650 C C . THR A 1 211 ? -13.639 19.927 17.623 1.00 71.94 211 THR A C 1
ATOM 1652 O O . THR A 1 211 ? -14.763 19.998 17.127 1.00 71.94 211 THR A O 1
ATOM 1655 N N . ARG A 1 212 ? -12.580 20.456 17.010 1.00 66.31 212 ARG A N 1
ATOM 1656 C CA . ARG A 1 212 ? -12.602 20.992 15.641 1.00 66.31 212 ARG A CA 1
ATOM 1657 C C . ARG A 1 212 ? -11.385 20.469 14.899 1.00 66.31 212 ARG A C 1
ATOM 1659 O O . ARG A 1 212 ? -10.328 21.089 14.952 1.00 66.31 212 ARG A O 1
ATOM 1666 N N . GLY A 1 213 ? -11.515 19.321 14.253 1.00 57.62 213 GLY A N 1
ATOM 1667 C CA . GLY A 1 213 ? -10.541 18.857 13.274 1.00 57.62 213 GLY A CA 1
ATOM 1668 C C . GLY A 1 213 ? -11.032 19.183 11.870 1.00 57.62 213 GLY A C 1
ATOM 1669 O O . GLY A 1 213 ? -12.161 18.849 11.530 1.00 57.62 213 GLY A O 1
ATOM 1670 N N . GLU A 1 214 ? -10.195 19.808 11.042 1.00 48.66 214 GLU A N 1
ATOM 1671 C CA . GLU A 1 214 ? -10.402 19.785 9.582 1.00 48.66 214 GLU A CA 1
ATOM 1672 C C . GLU A 1 214 ? -9.959 18.442 8.963 1.00 48.66 214 GLU A C 1
ATOM 1674 O O . GLU A 1 214 ? -10.162 18.202 7.775 1.00 48.66 214 GLU A O 1
ATOM 1679 N N . SER A 1 215 ? -9.370 17.545 9.766 1.00 47.97 215 SER A N 1
ATOM 1680 C CA . SER A 1 215 ? -9.020 16.187 9.346 1.00 47.97 215 SER A CA 1
ATOM 1681 C C . SER A 1 215 ? -10.253 15.270 9.379 1.00 47.97 215 SER A C 1
ATOM 1683 O O . SER A 1 215 ? -10.928 15.227 10.409 1.00 47.97 215 SER A O 1
ATOM 1685 N N . PRO A 1 216 ? -10.531 14.477 8.326 1.00 45.94 216 PRO A N 1
ATOM 1686 C CA . PRO A 1 216 ? -11.656 13.535 8.306 1.00 45.94 216 PRO A CA 1
ATOM 1687 C C . PRO A 1 216 ? -11.573 12.394 9.332 1.00 45.94 216 PRO A C 1
ATOM 1689 O O . PRO A 1 216 ? -12.487 11.574 9.380 1.00 45.94 216 PRO A O 1
ATOM 1692 N N . TYR A 1 217 ? -10.462 12.251 10.067 1.00 54.19 217 TYR A N 1
ATOM 1693 C CA . TYR A 1 217 ? -10.074 10.933 10.561 1.00 54.19 217 TYR A CA 1
ATOM 1694 C C . TYR A 1 217 ? -10.060 10.774 12.083 1.00 54.19 217 TYR A C 1
ATOM 1696 O O . TYR A 1 217 ? -10.616 9.780 12.538 1.00 54.19 217 TYR A O 1
ATOM 1704 N N . PHE A 1 218 ? -9.418 11.631 12.890 1.00 66.44 218 PHE A N 1
ATOM 1705 C CA . PHE A 1 218 ? -9.393 11.441 14.354 1.00 66.44 218 PHE A CA 1
ATOM 1706 C C . PHE A 1 218 ? -8.932 12.672 15.148 1.00 66.44 218 PHE A C 1
ATOM 1708 O O . PHE A 1 218 ? -7.990 13.360 14.770 1.00 66.44 218 PHE A O 1
ATOM 1715 N N . ASP A 1 219 ? -9.567 12.920 16.296 1.00 72.50 219 ASP A N 1
ATOM 1716 C CA . ASP A 1 219 ? -9.208 13.958 17.271 1.00 72.50 219 ASP A CA 1
ATOM 1717 C C . ASP A 1 219 ? -8.021 13.537 18.155 1.00 72.50 219 ASP A C 1
ATOM 1719 O O . ASP A 1 219 ? -7.279 14.385 18.664 1.00 72.50 219 ASP A O 1
ATOM 1723 N N . MET A 1 220 ? -7.825 12.224 18.338 1.00 79.50 220 MET A N 1
ATOM 1724 C CA . MET A 1 220 ? -6.809 11.654 19.227 1.00 79.50 220 MET A CA 1
ATOM 1725 C C . MET A 1 220 ? -6.219 10.337 18.688 1.00 79.50 220 MET A C 1
ATOM 1727 O O . MET A 1 220 ? -6.959 9.461 18.249 1.00 79.50 220 MET A O 1
ATOM 1731 N N . LEU A 1 221 ? -4.894 10.167 18.780 1.00 78.25 221 LEU A N 1
ATOM 1732 C CA . LEU A 1 221 ? -4.171 8.919 18.485 1.00 78.25 221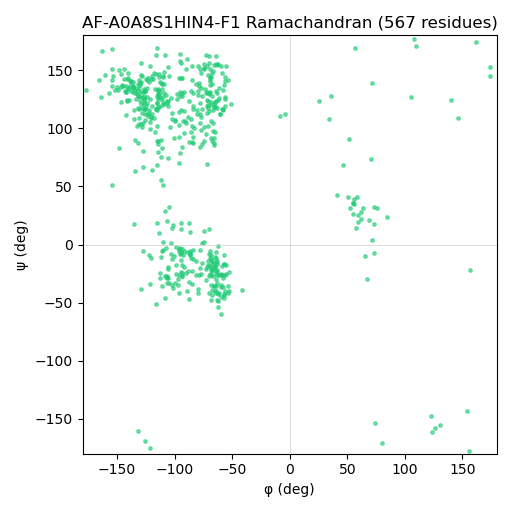 LEU A CA 1
ATOM 1733 C C . LEU A 1 221 ? -3.516 8.352 19.746 1.00 78.25 221 LEU A C 1
ATOM 1735 O O . LEU A 1 221 ? -2.812 9.067 20.458 1.00 78.25 221 LEU A O 1
ATOM 1739 N N . LEU A 1 222 ? -3.691 7.053 19.975 1.00 81.88 222 LEU A N 1
ATOM 1740 C CA . LEU A 1 222 ? -3.128 6.285 21.082 1.00 81.88 222 LEU A CA 1
ATOM 1741 C C . LEU A 1 222 ? -2.331 5.092 20.527 1.00 81.88 222 LEU A C 1
ATOM 1743 O O . LEU A 1 222 ? -2.908 4.160 20.001 1.00 81.88 222 LEU A O 1
ATOM 1747 N N . SER A 1 223 ? -1.010 5.038 20.648 1.00 79.12 223 SER A N 1
ATOM 1748 C CA . SER A 1 223 ? -0.226 3.883 20.172 1.00 79.12 223 SER A CA 1
ATOM 1749 C C . SER A 1 223 ? 0.760 3.396 21.230 1.00 79.12 223 SER A C 1
ATOM 1751 O O . SER A 1 223 ? 1.382 4.195 21.922 1.00 79.12 223 SER A O 1
ATOM 1753 N N . LYS A 1 224 ? 0.892 2.073 21.398 1.00 78.38 224 LYS A N 1
ATOM 1754 C CA . LYS A 1 224 ? 1.847 1.433 22.328 1.00 78.38 224 LYS A CA 1
ATOM 1755 C C . LYS A 1 224 ? 1.801 1.976 23.771 1.00 78.38 224 LYS A C 1
ATOM 1757 O O . LYS A 1 224 ? 2.844 2.148 24.389 1.00 78.38 224 LYS A O 1
ATOM 1762 N N . ASN A 1 225 ? 0.614 2.240 24.324 1.00 79.19 225 ASN A N 1
ATOM 1763 C CA . ASN A 1 225 ? 0.436 2.644 25.732 1.00 79.19 225 ASN A CA 1
ATOM 1764 C C . ASN A 1 225 ? -0.145 1.463 26.551 1.00 79.19 225 ASN A C 1
ATOM 1766 O O . ASN A 1 225 ? -1.338 1.465 26.844 1.00 79.19 225 ASN A O 1
ATOM 1770 N N . PRO A 1 226 ? 0.641 0.415 26.876 1.00 80.69 226 PRO A N 1
ATOM 1771 C CA . PRO A 1 226 ? 0.134 -0.867 27.389 1.00 80.69 226 PRO A CA 1
ATOM 1772 C C . PRO A 1 226 ? -0.620 -0.779 28.723 1.00 80.69 226 PRO A C 1
ATOM 1774 O O . PRO A 1 226 ? -1.468 -1.625 28.993 1.00 80.69 226 PRO A O 1
ATOM 1777 N N . SER A 1 227 ? -0.326 0.225 29.553 1.00 84.19 227 SER A N 1
ATOM 1778 C CA . SER A 1 227 ? -0.975 0.407 30.859 1.00 84.19 227 SER A CA 1
ATOM 1779 C C . SER A 1 227 ? -2.285 1.199 30.793 1.00 84.19 227 SER A C 1
ATOM 1781 O O . SER A 1 227 ? -2.961 1.339 31.816 1.00 84.19 227 SER A O 1
ATOM 1783 N N . LEU A 1 228 ? -2.648 1.739 29.624 1.00 82.88 228 LEU A N 1
ATOM 1784 C CA . LEU A 1 228 ? -3.731 2.708 29.492 1.00 82.88 228 LEU A CA 1
ATOM 1785 C C . LEU A 1 228 ? -5.088 2.007 29.530 1.00 82.88 228 LEU A C 1
ATOM 1787 O O . LEU A 1 228 ? -5.472 1.319 28.588 1.00 82.88 228 LEU A O 1
ATOM 1791 N N . ASN A 1 229 ? -5.853 2.245 30.597 1.00 78.25 229 ASN A N 1
ATOM 1792 C CA . ASN A 1 229 ? -7.242 1.809 30.684 1.00 78.25 229 ASN A CA 1
ATOM 1793 C C . ASN A 1 229 ? -8.151 2.885 30.075 1.00 78.25 229 ASN A C 1
ATOM 1795 O O . ASN A 1 229 ? -8.583 3.819 30.758 1.00 78.25 229 ASN A O 1
ATOM 1799 N N . PHE A 1 230 ? -8.375 2.791 28.766 1.00 80.00 230 PHE A N 1
ATOM 1800 C CA . PHE A 1 230 ? -9.138 3.772 28.002 1.00 80.00 230 PHE A CA 1
ATOM 1801 C C . PHE A 1 230 ? -10.608 3.356 27.838 1.00 80.00 230 PHE A C 1
ATOM 1803 O O . PHE A 1 230 ? -10.904 2.251 27.390 1.00 80.00 230 PHE A O 1
ATOM 1810 N N . SER A 1 231 ? -11.535 4.274 28.127 1.00 78.06 231 SER A N 1
ATOM 1811 C CA . SER A 1 231 ? -12.927 4.187 27.675 1.00 78.06 231 SER A CA 1
ATOM 1812 C C . SER A 1 231 ? -13.443 5.566 27.266 1.00 78.06 231 SER A C 1
ATOM 1814 O O . SER A 1 231 ? -13.115 6.572 27.900 1.00 78.06 231 SER A O 1
ATOM 1816 N N . CYS A 1 232 ? -14.267 5.627 26.217 1.00 73.44 232 CYS A N 1
ATOM 1817 C CA . CYS A 1 232 ? -14.779 6.893 25.683 1.00 73.44 232 CYS A CA 1
ATOM 1818 C C . CYS A 1 232 ? -15.520 7.709 26.744 1.00 73.44 232 CYS A C 1
ATOM 1820 O O . CYS A 1 232 ? -15.273 8.901 26.885 1.00 73.44 232 CYS A O 1
ATOM 1822 N N . GLU A 1 233 ? -16.363 7.046 27.537 1.00 73.12 233 GLU A N 1
ATOM 1823 C CA . GLU A 1 233 ? -17.166 7.657 28.604 1.00 73.12 233 GLU A CA 1
ATOM 1824 C C . GLU A 1 233 ? -16.310 8.198 29.758 1.00 73.12 233 GLU A C 1
ATOM 1826 O O . GLU A 1 233 ? -16.711 9.127 30.456 1.00 73.12 233 GLU A O 1
ATOM 1831 N N . ALA A 1 234 ? -15.122 7.622 29.979 1.00 73.19 234 ALA A N 1
ATOM 1832 C CA . ALA A 1 234 ? -14.195 8.105 30.995 1.00 73.19 234 ALA A CA 1
ATOM 1833 C C . ALA A 1 234 ? -13.375 9.310 30.515 1.00 73.19 234 ALA A C 1
ATOM 1835 O O . ALA A 1 234 ? -12.921 10.102 31.347 1.00 73.19 234 ALA A O 1
ATOM 1836 N N . VAL A 1 235 ? -13.163 9.440 29.201 1.00 73.56 235 VAL A N 1
ATOM 1837 C CA . VAL A 1 235 ? -12.295 10.465 28.605 1.00 73.56 235 VAL A CA 1
ATOM 1838 C C . VAL A 1 235 ? -13.089 11.691 28.150 1.00 73.56 235 VAL A C 1
ATOM 1840 O O . VAL A 1 235 ? -12.647 12.816 28.408 1.00 73.56 235 VAL A O 1
ATOM 1843 N N . PHE A 1 236 ? -14.257 11.482 27.534 1.00 76.94 236 PHE A N 1
ATOM 1844 C CA . PHE A 1 236 ? -15.112 12.514 26.946 1.00 76.94 236 PHE A CA 1
ATOM 1845 C C . PHE A 1 236 ? -16.488 12.569 27.628 1.00 76.94 236 PHE A C 1
ATOM 1847 O O . PHE A 1 236 ? -17.010 11.537 28.051 1.00 76.94 236 PHE A O 1
ATOM 1854 N N . PRO A 1 237 ? -17.117 13.755 27.716 1.00 72.50 237 PRO A N 1
ATOM 1855 C CA . PRO A 1 237 ? -18.530 13.862 28.073 1.00 72.50 237 PRO A CA 1
ATOM 1856 C C . PRO A 1 237 ? -19.425 13.046 27.117 1.00 72.50 237 PRO A C 1
ATOM 1858 O O . PRO A 1 237 ? -19.154 12.979 25.919 1.00 72.50 237 PRO A O 1
ATOM 1861 N N . LEU A 1 238 ? -20.497 12.438 27.650 1.00 58.09 238 LEU A N 1
ATOM 1862 C CA . LEU A 1 238 ? -21.391 11.478 26.965 1.00 58.09 238 LEU A CA 1
ATOM 1863 C C . LEU A 1 238 ? -22.028 11.987 25.654 1.00 58.09 238 LEU A C 1
ATOM 1865 O O . LEU A 1 238 ? -22.530 11.192 24.863 1.00 58.09 238 LEU A O 1
ATOM 1869 N N . ASP A 1 239 ? -22.031 13.296 25.421 1.00 58.34 239 ASP A N 1
ATOM 1870 C CA . ASP A 1 239 ? -22.697 13.974 24.311 1.00 58.34 239 ASP A CA 1
ATOM 1871 C C . ASP A 1 239 ? -21.747 14.397 23.174 1.00 58.34 239 ASP A C 1
ATOM 1873 O O . ASP A 1 239 ? -22.130 15.222 22.340 1.00 58.34 239 ASP A O 1
ATOM 1877 N N . LYS A 1 240 ? -20.509 13.878 23.129 1.00 58.75 240 LYS A N 1
ATOM 1878 C CA . LYS A 1 240 ? -19.486 14.349 22.181 1.00 58.75 240 LYS A CA 1
ATOM 1879 C C . LYS A 1 240 ? -18.925 13.280 21.254 1.00 58.75 240 LYS A C 1
ATOM 1881 O O . LYS A 1 240 ? -18.631 12.152 21.641 1.00 58.75 240 LYS A O 1
ATOM 1886 N N . THR A 1 241 ? -18.735 13.703 20.009 1.00 56.38 241 THR A N 1
ATOM 1887 C CA . THR A 1 241 ? -18.011 12.997 18.958 1.00 56.38 241 THR A CA 1
ATOM 1888 C C . THR A 1 241 ? -16.537 13.344 19.089 1.00 56.38 241 THR A C 1
ATOM 1890 O O . THR A 1 241 ? -16.107 14.400 18.637 1.00 56.38 241 THR A O 1
ATOM 1893 N N . ALA A 1 242 ? -15.778 12.483 19.754 1.00 59.53 242 ALA A N 1
ATOM 1894 C CA . ALA A 1 242 ? -14.334 12.482 19.612 1.00 59.53 242 ALA A CA 1
ATOM 1895 C C . ALA A 1 242 ? -13.954 11.212 18.868 1.00 59.53 242 ALA A C 1
ATOM 1897 O O . ALA A 1 242 ? -14.308 10.116 19.313 1.00 59.53 242 ALA A O 1
ATOM 1898 N N . VAL A 1 243 ? -13.271 11.354 17.738 1.00 58.94 243 VAL A N 1
ATOM 1899 C CA . VAL A 1 243 ? -12.796 10.191 16.999 1.00 58.94 243 VAL A CA 1
ATOM 1900 C C . VAL A 1 243 ? -11.416 9.826 17.534 1.00 58.94 243 VAL A C 1
ATOM 1902 O O . VAL A 1 243 ? -10.457 10.578 17.383 1.00 58.94 243 VAL A O 1
ATOM 1905 N N . VAL A 1 244 ? -11.322 8.704 18.244 1.00 67.69 244 VAL A N 1
ATOM 1906 C CA . VAL A 1 244 ? -10.060 8.236 18.841 1.00 67.69 244 VAL A CA 1
ATOM 1907 C C . VAL A 1 244 ? -9.610 6.985 18.119 1.00 67.69 244 VAL A C 1
ATOM 1909 O O . VAL A 1 244 ? -10.430 6.097 17.914 1.00 67.69 244 VAL A O 1
ATOM 1912 N N . ILE A 1 245 ? -8.333 6.896 17.757 1.00 61.84 245 ILE A N 1
ATOM 1913 C CA . ILE A 1 245 ? -7.744 5.704 17.137 1.00 61.84 245 ILE A CA 1
ATOM 1914 C C . ILE A 1 245 ? -6.611 5.168 18.003 1.00 61.84 245 ILE A C 1
ATOM 1916 O O . ILE A 1 245 ? -5.823 5.941 18.548 1.00 61.84 245 ILE A O 1
ATOM 1920 N N . ASP A 1 246 ? -6.497 3.847 18.081 1.00 66.00 246 ASP A N 1
ATOM 1921 C CA . ASP A 1 246 ? -5.279 3.160 18.476 1.00 66.00 246 ASP A CA 1
ATOM 1922 C C . ASP A 1 246 ? -4.745 2.193 17.407 1.00 66.00 246 ASP A C 1
ATOM 1924 O O . ASP A 1 246 ? -5.264 2.101 16.293 1.00 66.00 246 ASP A O 1
ATOM 1928 N N . GLU A 1 247 ? -3.686 1.447 17.735 1.00 53.12 247 GLU A N 1
ATOM 1929 C CA . GLU A 1 247 ? -3.135 0.413 16.842 1.00 53.12 247 GLU A CA 1
ATOM 1930 C C . GLU A 1 247 ? -4.170 -0.680 16.503 1.00 53.12 247 GLU A C 1
ATOM 1932 O O . GLU A 1 247 ? -4.119 -1.298 15.433 1.00 53.12 247 GLU A O 1
ATOM 1937 N N . SER A 1 248 ? -5.160 -0.881 17.379 1.00 44.72 248 SER A N 1
ATOM 1938 C CA . SER A 1 248 ? -6.272 -1.811 17.200 1.00 44.72 248 SER A CA 1
ATOM 1939 C C . SER A 1 248 ? -7.452 -1.223 16.414 1.00 44.72 248 SER A C 1
ATOM 1941 O O . SER A 1 248 ? -8.207 -1.995 15.830 1.00 44.72 248 SER A O 1
ATOM 1943 N N . GLY A 1 249 ? -7.519 0.092 16.162 1.00 53.88 249 GLY A N 1
ATOM 1944 C CA . GLY A 1 249 ? -8.491 0.751 15.273 1.00 53.88 249 GLY A CA 1
ATOM 1945 C C . GLY A 1 249 ? -9.187 1.949 15.915 1.00 53.88 249 GLY A C 1
ATOM 1946 O O . GLY A 1 249 ? -8.644 2.573 16.814 1.00 53.88 249 GLY A O 1
ATOM 1947 N N . PHE A 1 250 ? -10.387 2.301 15.442 1.00 54.41 250 PHE A N 1
ATOM 1948 C CA . PHE A 1 250 ? -11.217 3.296 16.127 1.00 54.41 250 PHE A CA 1
ATOM 1949 C C . PHE A 1 250 ? -11.553 2.796 17.539 1.00 54.41 250 PHE A C 1
ATOM 1951 O O . PHE A 1 250 ? -11.908 1.641 17.710 1.00 54.41 250 PHE A O 1
ATOM 1958 N N . LEU A 1 251 ? -11.437 3.647 18.548 1.00 59.09 251 LEU A N 1
ATOM 1959 C CA . LEU A 1 251 ? -11.822 3.370 19.932 1.00 59.09 251 LEU A CA 1
ATOM 1960 C C . LEU A 1 251 ? -13.115 4.089 20.314 1.00 59.09 251 LEU A C 1
ATOM 1962 O O . LEU A 1 251 ? -13.853 3.606 21.168 1.00 59.09 251 LEU A O 1
ATOM 1966 N N . CYS A 1 252 ? -13.373 5.237 19.682 1.00 64.62 252 CYS A N 1
ATOM 1967 C CA . CYS A 1 252 ? -14.572 6.041 19.861 1.00 64.62 252 CYS A CA 1
ATOM 1968 C C . CYS A 1 252 ? -14.997 6.599 18.504 1.00 64.62 252 CYS A C 1
ATOM 1970 O O . CYS A 1 252 ? -14.221 7.298 17.861 1.00 64.62 252 CYS A O 1
ATOM 1972 N N . SER A 1 253 ? -16.229 6.329 18.095 1.00 56.19 253 SER A N 1
ATOM 1973 C CA . SER A 1 253 ? -16.987 7.162 17.166 1.00 56.19 253 SER A CA 1
ATOM 1974 C C . SER A 1 253 ? -18.421 7.156 17.683 1.00 56.19 253 SER A C 1
ATOM 1976 O O . SER A 1 253 ? -18.997 6.100 17.936 1.00 56.19 253 SER A O 1
ATOM 1978 N N . ASN A 1 254 ? -18.986 8.334 17.935 1.00 50.06 254 ASN A N 1
ATOM 1979 C CA . ASN A 1 254 ? -20.411 8.453 18.239 1.00 50.06 254 ASN A CA 1
ATOM 1980 C C . ASN A 1 254 ? -21.098 9.136 17.057 1.00 50.06 254 ASN A C 1
ATOM 1982 O O . ASN A 1 254 ? -21.800 10.132 17.212 1.00 50.06 254 ASN A O 1
ATOM 1986 N N . GLU A 1 255 ? -20.860 8.618 15.852 1.00 47.53 255 GLU A N 1
ATOM 1987 C CA . GLU A 1 255 ? -21.719 8.944 14.724 1.00 47.53 255 GLU A CA 1
ATOM 1988 C C . GLU A 1 255 ? -23.019 8.172 14.913 1.00 47.53 255 GLU A C 1
ATOM 1990 O O . GLU A 1 255 ? -23.198 7.051 14.456 1.00 47.53 255 GLU A O 1
ATOM 1995 N N . THR A 1 256 ? -23.966 8.784 15.618 1.00 40.94 256 THR A N 1
ATOM 1996 C CA . THR A 1 256 ? -25.364 8.365 15.519 1.00 40.94 256 THR A CA 1
ATOM 1997 C C . THR A 1 256 ? -25.897 8.806 14.157 1.00 40.94 256 THR A C 1
ATOM 1999 O O . THR A 1 256 ? -26.714 9.716 14.041 1.00 40.94 256 THR A O 1
ATOM 2002 N N . SER A 1 257 ? -25.408 8.168 13.093 1.00 41.53 257 SER A N 1
ATOM 2003 C CA . SER A 1 257 ? -26.059 8.232 11.795 1.00 41.53 257 SER A CA 1
ATOM 2004 C C . SER A 1 257 ? -27.255 7.281 11.836 1.00 41.53 257 SER A C 1
ATOM 2006 O O . SER A 1 257 ? -27.169 6.101 12.174 1.00 41.53 257 SER A O 1
ATOM 2008 N N . SER A 1 258 ? -28.436 7.833 11.592 1.00 39.62 258 SER A N 1
ATOM 2009 C CA . SER A 1 258 ? -29.677 7.073 11.521 1.00 39.62 258 SER A CA 1
ATOM 2010 C C . SER A 1 258 ? -29.621 6.145 10.304 1.00 39.62 258 SER A C 1
ATOM 2012 O O . SER A 1 258 ? -29.755 6.573 9.160 1.00 39.62 258 SER A O 1
ATOM 2014 N N . ILE A 1 259 ? -29.400 4.852 10.547 1.00 43.59 259 ILE A N 1
ATOM 2015 C CA . ILE A 1 259 ? -29.372 3.829 9.501 1.00 43.59 259 ILE A CA 1
ATOM 2016 C C . ILE A 1 259 ? -30.809 3.562 9.041 1.00 43.59 259 ILE A C 1
ATOM 2018 O O . ILE A 1 259 ? -31.563 2.826 9.674 1.00 43.59 259 ILE A O 1
ATOM 2022 N N . SER A 1 260 ? -31.185 4.136 7.900 1.00 46.06 260 SER A N 1
ATOM 2023 C CA . SER A 1 260 ? -32.353 3.702 7.135 1.00 46.06 260 SER A CA 1
ATOM 2024 C C . SER A 1 260 ? -31.961 3.444 5.682 1.00 46.06 260 SER A C 1
ATOM 2026 O O . SER A 1 260 ? -32.119 4.297 4.813 1.00 46.06 260 SER A O 1
ATOM 2028 N N . SER A 1 261 ? -31.385 2.272 5.418 1.00 50.28 261 SER A N 1
ATOM 2029 C CA . SER A 1 261 ? -31.545 1.525 4.159 1.00 50.28 261 SER A CA 1
ATOM 2030 C C . SER A 1 261 ? -30.800 0.181 4.232 1.00 50.28 261 SER A C 1
ATOM 2032 O O . SER A 1 261 ? -29.656 0.115 4.666 1.00 50.28 261 SER A O 1
ATOM 2034 N N . ASN A 1 262 ? -31.474 -0.898 3.819 1.00 60.56 262 ASN A N 1
ATOM 2035 C CA . ASN A 1 262 ? -30.921 -2.213 3.452 1.00 60.56 262 ASN A CA 1
ATOM 2036 C C . ASN A 1 262 ? -29.879 -2.848 4.399 1.00 60.56 262 ASN A C 1
ATOM 2038 O O . ASN A 1 262 ? -28.724 -3.000 4.003 1.00 60.56 262 ASN A O 1
ATOM 2042 N N . ASN A 1 263 ? -30.293 -3.265 5.607 1.00 84.44 263 ASN A N 1
ATOM 2043 C CA . ASN A 1 263 ? -29.494 -4.079 6.548 1.00 84.44 263 ASN A CA 1
ATOM 2044 C C . ASN A 1 263 ? -28.011 -3.661 6.634 1.00 84.44 263 ASN A C 1
ATOM 2046 O O . ASN A 1 263 ? -27.106 -4.505 6.602 1.00 84.44 263 ASN A O 1
ATOM 2050 N N . ALA A 1 264 ? -27.769 -2.349 6.671 1.00 88.19 264 ALA A N 1
ATOM 2051 C CA . ALA A 1 264 ? -26.448 -1.800 6.897 1.00 88.19 264 ALA A CA 1
ATOM 2052 C C . ALA A 1 264 ? -26.115 -1.895 8.387 1.00 88.19 264 ALA A C 1
ATOM 2054 O O . ALA A 1 264 ? -26.943 -1.588 9.243 1.00 88.19 264 ALA A O 1
ATO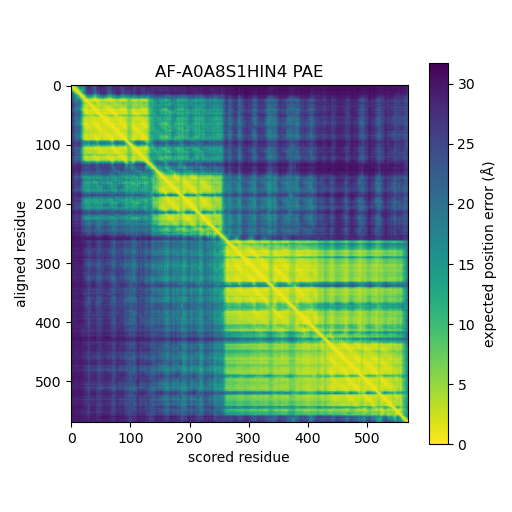M 2055 N N . CYS A 1 265 ? -24.901 -2.335 8.680 1.00 90.56 265 CYS A N 1
ATOM 2056 C CA . CYS A 1 265 ? -24.415 -2.557 10.027 1.00 90.56 265 CYS A CA 1
ATOM 2057 C C . CYS A 1 265 ? -23.118 -1.796 10.223 1.00 90.56 265 CYS A C 1
ATOM 2059 O O . CYS A 1 265 ? -22.211 -1.892 9.399 1.00 90.56 265 CYS A O 1
ATOM 2061 N N . GLU A 1 266 ? -23.022 -1.064 11.319 1.00 86.88 266 GLU A N 1
ATOM 2062 C CA . GLU A 1 266 ? -21.807 -0.347 11.674 1.00 86.88 266 GLU A CA 1
ATOM 2063 C C . GLU A 1 266 ? -20.951 -1.210 12.601 1.00 86.88 266 GLU A C 1
ATOM 2065 O O . GLU A 1 266 ? -21.446 -1.752 13.594 1.00 86.88 266 GLU A O 1
ATOM 2070 N N . ILE A 1 267 ? -19.667 -1.349 12.276 1.00 82.56 267 ILE A N 1
ATOM 2071 C CA . ILE A 1 267 ? -18.702 -1.988 13.165 1.00 82.56 267 ILE A CA 1
ATOM 2072 C C . ILE A 1 267 ? -18.204 -0.960 14.169 1.00 82.56 267 ILE A C 1
ATOM 2074 O O . ILE A 1 267 ? -17.536 0.012 13.815 1.00 82.56 267 ILE A O 1
ATOM 2078 N N . LYS A 1 268 ? -18.448 -1.245 15.448 1.00 76.69 268 LYS A N 1
ATOM 2079 C CA . LYS A 1 268 ? -17.837 -0.503 16.548 1.00 76.69 268 LYS A CA 1
ATOM 2080 C C . LYS A 1 268 ? -16.471 -1.100 16.856 1.00 76.69 268 LYS A C 1
ATOM 2082 O O . LYS A 1 268 ? -16.323 -2.313 16.997 1.00 76.69 268 LYS A O 1
ATOM 2087 N N . ASN A 1 269 ? -15.480 -0.229 16.965 1.00 66.38 269 ASN A N 1
ATOM 2088 C CA . ASN A 1 269 ? -14.099 -0.537 17.328 1.00 66.38 269 ASN A CA 1
ATOM 2089 C C . ASN A 1 269 ? -13.317 -1.462 16.385 1.00 66.38 269 ASN A C 1
ATOM 2091 O O . ASN A 1 269 ? -12.346 -2.103 16.775 1.00 66.38 269 ASN A O 1
ATOM 2095 N N . GLY A 1 270 ? -13.741 -1.564 15.128 1.00 66.56 270 GLY A N 1
ATOM 2096 C CA . GLY A 1 270 ? -13.048 -2.354 14.113 1.00 66.56 270 GLY A CA 1
ATOM 2097 C C . GLY A 1 270 ? -13.177 -3.877 14.250 1.00 66.56 270 GLY A C 1
ATOM 2098 O O . GLY A 1 270 ? -12.741 -4.597 13.354 1.00 66.56 270 GLY A O 1
ATOM 2099 N N . THR A 1 271 ? -13.763 -4.396 15.334 1.00 75.31 271 THR A N 1
ATOM 2100 C CA . THR A 1 271 ? -13.882 -5.841 15.570 1.00 75.31 271 THR A CA 1
ATOM 2101 C C . THR A 1 271 ? -15.222 -6.382 15.083 1.00 75.31 271 THR A C 1
ATOM 2103 O O . THR A 1 271 ? -16.276 -5.768 15.245 1.00 75.31 271 THR A O 1
ATOM 2106 N N . THR A 1 272 ? -15.213 -7.598 14.537 1.00 79.06 272 THR A N 1
ATOM 2107 C CA . THR A 1 272 ? -16.442 -8.258 14.066 1.00 79.06 272 THR A CA 1
ATOM 2108 C C . THR A 1 272 ? -17.381 -8.674 15.204 1.00 79.06 272 THR A C 1
ATOM 2110 O O . THR A 1 272 ? -18.464 -9.178 14.940 1.00 79.06 272 THR A O 1
ATOM 2113 N N . GLU A 1 273 ? -16.987 -8.517 16.472 1.00 79.94 273 GLU A N 1
ATOM 2114 C CA . GLU A 1 273 ? -17.783 -8.956 17.627 1.00 79.94 273 GLU A CA 1
ATOM 2115 C C . GLU A 1 273 ? -19.050 -8.130 17.840 1.00 79.94 273 GLU A C 1
ATOM 2117 O O . GLU A 1 273 ? -20.014 -8.632 18.413 1.00 79.94 273 GLU A O 1
ATOM 2122 N N . SER A 1 274 ? -19.040 -6.883 17.371 1.00 76.31 274 SER A N 1
ATOM 2123 C CA . SER A 1 274 ? -20.176 -5.965 17.455 1.00 76.31 274 SER A CA 1
ATOM 2124 C C . SER A 1 274 ? -21.162 -6.112 16.293 1.00 76.31 274 SER A C 1
ATOM 2126 O O . SER A 1 274 ? -22.238 -5.515 16.330 1.00 76.31 274 SER A O 1
ATOM 2128 N N . LEU A 1 275 ? -20.814 -6.897 15.267 1.00 84.00 275 LEU A N 1
ATOM 2129 C CA . LEU A 1 275 ? -21.631 -7.035 14.071 1.00 84.00 275 LEU A CA 1
ATOM 2130 C C . LEU A 1 275 ? -22.843 -7.943 14.359 1.00 84.00 275 LEU A C 1
ATOM 2132 O O . LEU A 1 275 ? -22.656 -9.056 14.855 1.00 84.00 275 LEU A O 1
ATOM 2136 N N . PRO A 1 276 ? -24.081 -7.520 14.053 1.00 85.44 276 PRO A N 1
ATOM 2137 C CA . PRO A 1 276 ? -25.224 -8.420 14.112 1.00 85.44 276 PRO A CA 1
ATOM 2138 C C . PRO A 1 276 ? -25.189 -9.427 12.951 1.00 85.44 276 PRO A C 1
ATOM 2140 O O . PRO A 1 276 ? -24.493 -9.251 11.953 1.00 85.44 276 PRO A O 1
ATOM 2143 N N . GLU A 1 277 ? -25.956 -10.508 13.070 1.00 86.50 277 GLU A N 1
ATOM 2144 C CA . GLU A 1 277 ? -26.131 -11.451 11.962 1.00 86.50 277 GLU A CA 1
ATOM 2145 C C . GLU A 1 277 ? -26.970 -10.827 10.827 1.00 86.50 277 GLU A C 1
ATOM 2147 O O . GLU A 1 277 ? -27.801 -9.948 11.057 1.00 86.50 277 GLU A O 1
ATOM 2152 N N . ASN A 1 278 ? -26.810 -11.339 9.601 1.00 87.12 278 ASN A N 1
ATOM 2153 C CA . ASN A 1 278 ? -27.580 -10.958 8.400 1.00 87.12 278 ASN A CA 1
ATOM 2154 C C . ASN A 1 278 ? -27.330 -9.541 7.849 1.00 87.12 278 ASN A C 1
ATOM 2156 O O . ASN A 1 278 ? -28.142 -9.017 7.078 1.00 87.12 278 ASN A O 1
ATOM 2160 N N . CYS A 1 279 ? -26.194 -8.934 8.186 1.00 92.81 279 CYS A N 1
ATOM 2161 C CA . CYS A 1 279 ? -25.741 -7.702 7.550 1.00 92.81 279 CYS A CA 1
ATOM 2162 C C . CYS A 1 279 ? -25.464 -7.932 6.063 1.00 92.81 279 CYS A C 1
ATOM 2164 O O . CYS A 1 279 ? -24.746 -8.863 5.694 1.00 92.81 279 CYS A O 1
ATOM 2166 N N . THR A 1 280 ? -26.007 -7.073 5.204 1.00 95.31 280 THR A N 1
ATOM 2167 C CA . THR A 1 280 ? -25.693 -7.078 3.763 1.00 95.31 280 THR A CA 1
ATOM 2168 C C . THR A 1 280 ? -24.665 -6.016 3.408 1.00 95.31 280 THR A C 1
ATOM 2170 O O . THR A 1 280 ? -23.926 -6.160 2.435 1.00 95.31 280 THR A O 1
ATOM 2173 N N . LYS A 1 281 ? -24.588 -4.962 4.220 1.00 95.25 281 LYS A N 1
ATOM 2174 C CA . LYS A 1 281 ? -23.618 -3.883 4.092 1.00 95.25 281 LYS A CA 1
ATOM 2175 C C . LYS A 1 281 ? -22.963 -3.639 5.446 1.00 95.25 281 LYS A C 1
ATOM 2177 O O . LYS A 1 281 ? -23.655 -3.575 6.457 1.00 95.25 281 LYS A O 1
ATOM 2182 N N . VAL A 1 282 ? -21.646 -3.497 5.461 1.00 93.81 282 VAL A N 1
ATOM 2183 C CA . VAL A 1 282 ? -20.872 -3.180 6.664 1.00 93.81 282 VAL A CA 1
ATOM 2184 C C . VAL A 1 282 ? -20.239 -1.808 6.496 1.00 93.81 282 VAL A C 1
ATOM 2186 O O . VAL A 1 282 ? -19.658 -1.541 5.450 1.00 93.81 282 VAL A O 1
ATOM 2189 N N . ILE A 1 283 ? -20.360 -0.952 7.504 1.00 90.50 283 ILE A N 1
ATOM 2190 C CA . ILE A 1 283 ? -19.743 0.375 7.559 1.00 90.50 283 ILE A CA 1
ATOM 2191 C C . ILE A 1 283 ? -18.681 0.352 8.659 1.00 90.50 283 ILE A C 1
ATOM 2193 O O . ILE A 1 283 ? -18.950 -0.092 9.777 1.00 90.50 283 ILE A O 1
ATOM 2197 N N . GLY A 1 284 ? -17.477 0.814 8.333 1.00 85.75 284 GLY A N 1
ATOM 2198 C CA . GLY A 1 284 ? -16.333 0.843 9.238 1.00 85.75 284 GLY A CA 1
ATOM 2199 C C . GLY A 1 284 ? -15.252 -0.182 8.895 1.00 85.75 284 GLY A C 1
ATOM 2200 O O . GLY A 1 284 ? -15.358 -0.974 7.958 1.00 85.75 284 GLY A O 1
ATOM 2201 N N . LEU A 1 285 ? -14.162 -0.137 9.659 1.00 86.31 285 LEU A N 1
ATOM 2202 C CA . LEU A 1 285 ? -13.012 -1.018 9.462 1.00 86.31 285 LEU A CA 1
ATOM 2203 C C . LEU A 1 285 ? -13.350 -2.448 9.889 1.00 86.31 285 LEU A C 1
ATOM 2205 O O . LEU A 1 285 ? -13.831 -2.666 10.994 1.00 86.31 285 LEU A O 1
ATOM 2209 N N . VAL A 1 286 ? -13.044 -3.434 9.049 1.00 91.62 286 VAL A N 1
ATOM 2210 C CA . VAL A 1 286 ? -13.208 -4.853 9.383 1.00 91.62 286 VAL A CA 1
ATOM 2211 C C . VAL A 1 286 ? -11.841 -5.424 9.740 1.00 91.62 286 VAL A C 1
ATOM 2213 O O . VAL A 1 286 ? -11.010 -5.619 8.856 1.00 91.62 286 VAL A O 1
ATOM 2216 N N . LYS A 1 287 ? -11.598 -5.710 11.022 1.00 90.81 287 LYS A N 1
ATOM 2217 C CA . LYS A 1 287 ? -10.366 -6.352 11.497 1.00 90.81 287 LYS A CA 1
ATOM 2218 C C . LYS A 1 287 ? -10.651 -7.755 12.020 1.00 90.81 287 LYS A C 1
ATOM 2220 O O . LYS A 1 287 ? -11.462 -7.955 12.923 1.00 90.81 287 LYS A O 1
ATOM 2225 N N . ILE A 1 288 ? -9.934 -8.724 11.465 1.00 92.69 288 ILE A N 1
ATOM 2226 C CA . ILE A 1 288 ? -9.919 -10.120 11.895 1.00 92.69 288 ILE A CA 1
ATOM 2227 C C . ILE A 1 288 ? -8.469 -10.440 12.243 1.00 92.69 288 ILE A C 1
ATOM 2229 O O . ILE A 1 288 ? -7.643 -10.647 11.355 1.00 92.69 288 ILE A O 1
ATOM 2233 N N . VAL A 1 289 ? -8.146 -10.408 13.536 1.00 90.31 289 VAL A N 1
ATOM 2234 C CA . VAL A 1 289 ? -6.770 -10.549 14.023 1.00 90.31 289 VAL A CA 1
ATOM 2235 C C . VAL A 1 289 ? -6.673 -11.698 15.016 1.00 90.31 289 VAL A C 1
ATOM 2237 O O . VAL A 1 289 ? -7.495 -11.811 15.923 1.00 90.31 289 VAL A O 1
ATOM 2240 N N . GLY A 1 290 ? -5.641 -12.527 14.867 1.00 87.12 290 GLY A N 1
ATOM 2241 C CA . GLY A 1 290 ? -5.351 -13.604 15.807 1.00 87.12 290 GLY A CA 1
ATOM 2242 C C . GLY A 1 290 ? -6.204 -14.867 15.607 1.00 87.12 290 GLY A C 1
ATOM 2243 O O . GLY A 1 290 ? -6.926 -15.016 14.610 1.00 87.12 290 GLY A O 1
ATOM 2244 N N . PRO A 1 291 ? -6.125 -15.823 16.552 1.00 79.62 291 PRO A N 1
ATOM 2245 C CA . PRO A 1 291 ? -6.888 -17.064 16.492 1.00 79.62 291 PRO A CA 1
ATOM 2246 C C . PRO A 1 291 ? -8.388 -16.768 16.443 1.00 79.62 291 PRO A C 1
ATOM 2248 O O . PRO A 1 291 ? -8.950 -16.212 17.382 1.00 79.62 291 PRO A O 1
ATOM 2251 N N . THR A 1 292 ? -9.043 -17.148 15.346 1.00 82.31 292 THR A N 1
ATOM 2252 C CA . THR A 1 292 ? -10.452 -16.810 15.113 1.00 82.31 292 THR A CA 1
ATOM 2253 C C . THR A 1 292 ? -11.276 -18.064 14.847 1.00 82.31 292 THR A C 1
ATOM 2255 O O . THR A 1 292 ? -10.818 -18.993 14.184 1.00 82.31 292 THR A O 1
ATOM 2258 N N . ASN A 1 293 ? -12.512 -18.098 15.354 1.00 88.75 293 ASN A N 1
ATOM 2259 C CA . ASN A 1 293 ? -13.451 -19.183 15.082 1.00 88.75 293 ASN A CA 1
ATOM 2260 C C . ASN A 1 293 ? -14.119 -18.976 13.702 1.00 88.75 293 ASN A C 1
ATOM 2262 O O . ASN A 1 293 ? -14.928 -18.052 13.564 1.00 88.75 293 ASN A O 1
ATOM 2266 N N . PRO A 1 294 ? -13.852 -19.833 12.697 1.00 91.12 294 PRO A N 1
ATOM 2267 C CA . PRO A 1 294 ? -14.405 -19.671 11.353 1.00 91.12 294 PRO A CA 1
ATOM 2268 C C . PRO A 1 294 ? -15.935 -19.791 11.315 1.00 91.12 294 PRO A C 1
ATOM 2270 O O . PRO A 1 294 ? -16.567 -19.129 10.501 1.00 91.12 294 PRO A O 1
ATOM 2273 N N . VAL A 1 295 ? -16.548 -20.568 12.218 1.00 92.19 295 VAL A N 1
ATOM 2274 C CA . VAL A 1 295 ? -18.015 -20.707 12.303 1.00 92.19 295 VAL A CA 1
ATOM 2275 C C . VAL A 1 295 ? -18.663 -19.399 12.761 1.00 92.19 295 VAL A C 1
ATOM 2277 O O . VAL A 1 295 ? -19.699 -19.004 12.233 1.00 92.19 295 VAL A O 1
ATOM 2280 N N . LYS A 1 296 ? -18.028 -18.690 13.708 1.00 92.31 296 LYS A N 1
ATOM 2281 C CA . LYS A 1 296 ? -18.490 -17.367 14.159 1.00 92.31 296 LYS A CA 1
ATOM 2282 C C . LYS A 1 296 ? -18.436 -16.366 13.001 1.00 92.31 296 LYS A C 1
ATOM 2284 O O . LYS A 1 296 ? -19.423 -15.688 12.750 1.00 92.31 296 LYS A O 1
ATOM 2289 N N . LEU A 1 297 ? -17.323 -16.316 12.265 1.00 93.88 297 LEU A N 1
ATOM 2290 C CA . LEU A 1 297 ? -17.180 -15.427 11.103 1.00 93.88 297 LEU A CA 1
ATOM 2291 C C . LEU A 1 297 ? -18.187 -15.741 9.996 1.00 93.88 297 LEU A C 1
ATOM 2293 O O . LEU A 1 297 ? -18.783 -14.827 9.438 1.00 93.88 297 LEU A O 1
ATOM 2297 N N . GLU A 1 298 ? -18.402 -17.022 9.705 1.00 94.06 298 GLU A N 1
ATOM 2298 C CA . GLU A 1 298 ? -19.386 -17.475 8.724 1.00 94.06 298 GLU A CA 1
ATOM 2299 C C . GLU A 1 298 ? -20.792 -16.968 9.069 1.00 94.06 298 GLU A C 1
ATOM 2301 O O . GLU A 1 298 ? -21.473 -16.421 8.207 1.00 94.06 298 GLU A O 1
ATOM 2306 N N . ASN A 1 299 ? -21.226 -17.074 10.326 1.00 91.81 299 ASN A N 1
ATOM 2307 C CA . ASN A 1 299 ? -22.548 -16.583 10.729 1.00 91.81 299 ASN A CA 1
ATOM 2308 C C . ASN A 1 299 ? -22.690 -15.061 10.592 1.00 91.81 299 ASN A C 1
ATOM 2310 O O . ASN A 1 299 ? -23.757 -14.587 10.202 1.00 91.81 299 ASN A O 1
ATOM 2314 N N . LEU A 1 300 ? -21.614 -14.320 10.859 1.00 92.44 300 LEU A N 1
ATOM 2315 C CA . LEU A 1 300 ? -21.602 -12.859 10.835 1.00 92.44 300 LEU A CA 1
ATOM 2316 C C . LEU A 1 300 ? -21.498 -12.276 9.419 1.00 92.44 300 LEU A C 1
ATOM 2318 O O . LEU A 1 300 ? -22.163 -11.294 9.106 1.00 92.44 300 LEU A O 1
ATOM 2322 N N . LEU A 1 301 ? -20.658 -12.864 8.562 1.00 94.62 301 LEU A N 1
ATOM 2323 C CA . LEU A 1 301 ? -20.202 -12.217 7.327 1.00 94.62 301 LEU A CA 1
ATOM 2324 C C . LEU A 1 301 ? -20.721 -12.868 6.039 1.00 94.62 301 LEU A C 1
ATOM 2326 O O . LEU A 1 301 ? -20.627 -12.250 4.980 1.00 94.62 301 LEU A O 1
ATOM 2330 N N . LYS A 1 302 ? -21.338 -14.059 6.097 1.00 94.88 302 LYS A N 1
ATOM 2331 C CA . LYS A 1 302 ? -21.787 -14.778 4.888 1.00 94.88 302 LYS A CA 1
ATOM 2332 C C . LYS A 1 302 ? -22.775 -14.005 4.016 1.00 94.88 302 LYS A C 1
ATOM 2334 O O . LYS A 1 302 ? -22.876 -14.301 2.831 1.00 94.88 302 LYS A O 1
ATOM 2339 N N . THR A 1 303 ? -23.547 -13.076 4.579 1.00 95.25 303 THR A N 1
ATOM 2340 C CA . THR A 1 303 ? -24.537 -12.265 3.847 1.00 95.25 303 THR A CA 1
ATOM 2341 C C . THR A 1 303 ? -23.980 -10.933 3.360 1.00 95.25 303 THR A C 1
ATOM 2343 O O . THR A 1 303 ? -24.662 -10.241 2.609 1.00 95.25 303 THR A O 1
ATOM 2346 N N . VAL A 1 304 ? -22.768 -10.562 3.780 1.00 96.50 304 VAL A N 1
ATOM 2347 C CA . VAL A 1 304 ? -22.182 -9.258 3.477 1.00 96.50 304 VAL A CA 1
ATOM 2348 C C . VAL A 1 304 ? -21.800 -9.201 2.005 1.00 96.50 304 VAL A C 1
ATOM 2350 O O . VAL A 1 304 ? -21.031 -10.024 1.511 1.00 96.50 304 VAL A O 1
ATOM 2353 N N . GLU A 1 305 ? -22.331 -8.199 1.312 1.00 97.50 305 GLU A N 1
ATOM 2354 C CA . GLU A 1 305 ? -22.056 -7.929 -0.097 1.00 97.50 305 GLU A CA 1
ATOM 2355 C C . GLU A 1 305 ? -21.177 -6.694 -0.296 1.00 97.50 305 GLU A C 1
ATOM 2357 O O . GLU A 1 305 ? -20.454 -6.605 -1.289 1.00 97.50 305 GLU A O 1
ATOM 2362 N N . VAL A 1 306 ? -21.230 -5.733 0.628 1.00 96.69 306 VAL A N 1
ATOM 2363 C CA . VAL A 1 306 ? -20.497 -4.465 0.528 1.00 96.69 306 VAL A CA 1
ATOM 2364 C C . VAL A 1 306 ? -19.867 -4.117 1.868 1.00 96.69 306 VAL A C 1
ATOM 2366 O O . VAL A 1 306 ? -20.532 -4.178 2.901 1.00 96.69 306 VAL A O 1
ATOM 2369 N N . ILE A 1 307 ? -18.604 -3.704 1.839 1.00 95.88 307 ILE A N 1
ATOM 2370 C CA . ILE A 1 307 ? -17.911 -3.104 2.981 1.00 95.88 307 ILE A CA 1
ATOM 2371 C C . ILE A 1 307 ? -17.546 -1.663 2.606 1.00 95.88 307 ILE A C 1
ATOM 2373 O O . ILE A 1 307 ? -16.782 -1.438 1.671 1.00 95.88 307 ILE A O 1
ATOM 2377 N N . GLU A 1 308 ? -18.108 -0.688 3.317 1.00 92.94 308 GLU A N 1
ATOM 2378 C CA . GLU A 1 308 ? -17.701 0.721 3.297 1.00 92.94 308 GLU A CA 1
ATOM 2379 C C . GLU A 1 308 ? -16.697 0.955 4.421 1.00 92.94 308 GLU A C 1
ATOM 2381 O O . GLU A 1 308 ? -17.030 1.319 5.546 1.00 92.94 308 GLU A O 1
ATOM 2386 N N . GLY A 1 309 ? -15.453 0.645 4.098 1.00 90.00 309 GLY A N 1
ATOM 2387 C CA . GLY A 1 309 ? -14.335 0.564 5.011 1.00 90.00 309 GLY A CA 1
ATOM 2388 C C . GLY A 1 309 ? -13.272 -0.355 4.430 1.00 90.00 309 GLY A C 1
ATOM 2389 O O . GLY A 1 309 ? -13.389 -0.852 3.308 1.00 90.00 309 GLY A O 1
ATOM 2390 N N . CYS A 1 310 ? -12.212 -0.566 5.191 1.00 90.50 310 CYS A N 1
ATOM 2391 C CA . CYS A 1 310 ? -11.082 -1.383 4.768 1.00 90.50 310 CYS A CA 1
ATOM 2392 C C . CYS A 1 310 ? -11.125 -2.723 5.512 1.00 90.50 310 CYS A C 1
ATOM 2394 O O . CYS A 1 310 ? -11.662 -2.812 6.620 1.00 90.50 310 CYS A O 1
ATOM 2396 N N . VAL A 1 311 ? -10.569 -3.772 4.907 1.00 94.19 311 VAL A N 1
ATOM 2397 C CA . VAL A 1 311 ? -10.542 -5.136 5.453 1.00 94.19 311 VAL A CA 1
ATOM 2398 C C . VAL A 1 311 ? -9.117 -5.545 5.810 1.00 94.19 311 VAL A C 1
ATOM 2400 O O . VAL A 1 311 ? -8.224 -5.479 4.973 1.00 94.19 311 VAL A O 1
ATOM 2403 N N . MET A 1 312 ? -8.903 -5.991 7.043 1.00 93.12 312 MET A N 1
ATOM 2404 C CA . MET A 1 312 ? -7.625 -6.495 7.538 1.00 93.12 312 MET A CA 1
ATOM 2405 C C . MET A 1 312 ? -7.817 -7.883 8.135 1.00 93.12 312 MET A C 1
ATOM 2407 O O . MET A 1 312 ? -8.627 -8.076 9.041 1.00 93.12 312 MET A O 1
ATOM 2411 N N . ILE A 1 313 ? -7.038 -8.841 7.644 1.00 94.75 313 ILE A N 1
ATOM 2412 C CA . ILE A 1 313 ? -7.037 -10.230 8.097 1.00 94.75 313 ILE A CA 1
ATOM 2413 C C . ILE A 1 313 ? -5.593 -10.596 8.417 1.00 94.75 313 ILE A C 1
ATOM 2415 O O . ILE A 1 313 ? -4.791 -10.836 7.511 1.00 94.75 313 ILE A O 1
ATOM 2419 N N . SER A 1 314 ? -5.248 -10.589 9.702 1.00 93.31 314 SER A N 1
ATOM 2420 C CA . SER A 1 314 ? -3.858 -10.679 10.147 1.00 93.31 314 SER A CA 1
ATOM 2421 C C . SER A 1 314 ? -3.645 -11.747 11.215 1.00 93.31 314 SER A C 1
ATOM 2423 O O . SER A 1 314 ? -4.427 -11.856 12.159 1.00 93.31 314 SER A O 1
ATOM 2425 N N . ASN A 1 315 ? -2.560 -12.517 11.106 1.00 93.69 315 ASN A N 1
ATOM 2426 C CA . ASN A 1 315 ? -2.126 -13.457 12.145 1.00 93.69 315 ASN A CA 1
ATOM 2427 C C . ASN A 1 315 ? -3.205 -14.474 12.565 1.00 93.69 315 ASN A C 1
ATOM 2429 O O . ASN A 1 315 ? -3.316 -14.839 13.737 1.00 93.69 315 ASN A O 1
ATOM 2433 N N . THR A 1 316 ? -4.035 -14.923 11.620 1.00 95.44 316 THR A N 1
ATOM 2434 C CA . THR A 1 316 ? -5.143 -15.843 11.900 1.00 95.44 316 THR A CA 1
ATOM 2435 C C . THR A 1 316 ? -4.775 -17.307 11.662 1.00 95.44 316 THR A C 1
ATOM 2437 O O . THR A 1 316 ? -3.814 -17.652 10.972 1.00 95.44 316 THR A O 1
ATOM 2440 N N . THR A 1 317 ? -5.599 -18.202 12.206 1.00 95.38 317 THR A N 1
ATOM 2441 C CA . THR A 1 317 ? -5.541 -19.654 11.970 1.00 95.38 317 THR A CA 1
ATOM 2442 C C . THR A 1 317 ? -6.485 -20.114 10.851 1.00 95.38 317 THR A C 1
ATOM 2444 O O . THR A 1 317 ? -6.758 -21.309 10.720 1.00 95.38 317 THR A O 1
ATOM 2447 N N . LEU A 1 318 ? -7.014 -19.181 10.053 1.00 96.12 318 LEU A N 1
ATOM 2448 C CA . LEU A 1 318 ? -7.973 -19.470 8.989 1.00 96.12 318 LEU A CA 1
ATOM 2449 C C . LEU A 1 318 ? -7.308 -20.229 7.835 1.00 96.12 318 LEU A C 1
ATOM 2451 O O . LEU A 1 318 ? -6.164 -19.970 7.472 1.00 96.12 318 LEU A O 1
ATOM 2455 N N . VAL A 1 319 ? -8.057 -21.155 7.232 1.00 95.44 319 VAL A N 1
ATOM 2456 C CA . VAL A 1 319 ? -7.610 -21.932 6.060 1.00 95.44 319 VAL A CA 1
ATOM 2457 C C . VAL A 1 319 ? -8.108 -21.315 4.747 1.00 95.44 319 VAL A C 1
ATOM 2459 O O . VAL A 1 319 ? -7.478 -21.479 3.705 1.00 95.44 319 VAL A O 1
ATOM 2462 N N . ASN A 1 320 ? -9.220 -20.578 4.786 1.00 94.81 320 ASN A N 1
ATOM 2463 C CA . ASN A 1 320 ? -9.808 -19.849 3.660 1.00 94.81 320 ASN A CA 1
ATOM 2464 C C . ASN A 1 320 ? -10.643 -18.661 4.171 1.00 94.81 320 ASN A C 1
ATOM 2466 O O . ASN A 1 320 ? -10.938 -18.599 5.368 1.00 94.81 320 ASN A O 1
ATOM 2470 N N . LEU A 1 321 ? -11.052 -17.756 3.272 1.00 95.75 321 LEU A N 1
ATOM 2471 C CA . LEU A 1 321 ? -11.927 -16.616 3.590 1.00 95.75 321 LEU A CA 1
ATOM 2472 C C . LEU A 1 321 ? -13.350 -16.769 3.019 1.00 95.75 321 LEU A C 1
ATOM 2474 O O . LEU A 1 321 ? -14.022 -15.777 2.751 1.00 95.75 321 LEU A O 1
ATOM 2478 N N . ASN A 1 322 ? -13.852 -18.002 2.859 1.00 94.50 322 ASN A N 1
ATOM 2479 C CA . ASN A 1 322 ? -15.160 -18.267 2.230 1.00 94.50 322 ASN A CA 1
ATOM 2480 C C . ASN A 1 322 ? -16.365 -17.689 3.001 1.00 94.50 322 ASN A C 1
ATOM 2482 O O . ASN A 1 322 ? -17.473 -17.618 2.455 1.00 94.50 322 ASN A O 1
ATOM 2486 N N . PHE A 1 323 ? -16.165 -17.238 4.242 1.00 95.06 323 PHE A N 1
ATOM 2487 C CA . PHE A 1 323 ? -17.157 -16.450 4.975 1.00 95.06 323 PHE A CA 1
ATOM 2488 C C . PHE A 1 323 ? -17.439 -15.090 4.314 1.00 95.06 323 PHE A C 1
ATOM 2490 O O . PHE A 1 323 ? -18.469 -14.493 4.594 1.00 95.06 323 PHE A O 1
ATOM 2497 N N . LEU A 1 324 ? -16.586 -14.634 3.387 1.00 96.12 324 LEU A N 1
ATOM 2498 C CA . LEU A 1 324 ? -16.795 -13.460 2.529 1.00 96.12 324 LEU A CA 1
ATOM 2499 C C . LEU A 1 324 ? -17.245 -13.827 1.104 1.00 96.12 324 LEU A C 1
ATOM 2501 O O . LEU A 1 324 ? -17.165 -12.998 0.205 1.00 96.12 324 LEU A O 1
ATOM 2505 N N . ARG A 1 325 ? -17.736 -15.047 0.843 1.00 95.06 325 ARG A N 1
ATOM 2506 C CA . ARG A 1 325 ? -18.054 -15.502 -0.531 1.00 95.06 325 ARG A CA 1
ATOM 2507 C C . ARG A 1 325 ? -19.026 -14.615 -1.314 1.00 95.06 325 ARG A C 1
ATOM 2509 O O . ARG A 1 325 ? -19.008 -14.657 -2.542 1.00 95.06 325 ARG A O 1
ATOM 2516 N N . ASN A 1 326 ? -19.875 -13.857 -0.622 1.00 96.62 326 ASN A N 1
ATOM 2517 C CA . ASN A 1 326 ? -20.867 -12.960 -1.216 1.00 96.62 326 ASN A CA 1
ATOM 2518 C C . ASN A 1 326 ? -20.386 -11.507 -1.314 1.00 96.62 326 ASN A C 1
ATOM 2520 O O . ASN A 1 326 ? -21.091 -10.689 -1.901 1.00 96.62 326 ASN A O 1
ATOM 2524 N N . LEU A 1 327 ? -19.192 -11.192 -0.801 1.00 97.50 327 LEU A N 1
ATOM 2525 C CA . LEU A 1 327 ? -18.616 -9.856 -0.848 1.00 97.50 327 LEU A CA 1
ATOM 2526 C C . LEU A 1 327 ? -18.337 -9.465 -2.303 1.00 97.50 327 LEU A C 1
ATOM 2528 O O . LEU A 1 327 ? -17.553 -10.115 -2.989 1.00 97.50 327 LEU A O 1
ATOM 2532 N N . LYS A 1 328 ? -18.988 -8.398 -2.766 1.00 97.00 328 LYS A N 1
ATOM 2533 C CA . LYS A 1 328 ? -18.899 -7.854 -4.129 1.00 97.00 328 LYS A CA 1
ATOM 2534 C C . LYS A 1 328 ? -18.022 -6.613 -4.193 1.00 97.00 328 LYS A C 1
ATOM 2536 O O . LYS A 1 328 ? -17.350 -6.407 -5.208 1.00 97.00 328 LYS A O 1
ATOM 2541 N N . ALA A 1 329 ? -18.044 -5.791 -3.143 1.00 96.19 329 ALA A N 1
ATOM 2542 C CA . ALA A 1 329 ? -17.338 -4.520 -3.127 1.00 96.19 329 ALA A CA 1
ATOM 2543 C C . ALA A 1 329 ? -16.694 -4.187 -1.776 1.00 96.19 329 ALA A C 1
ATOM 2545 O O . ALA A 1 329 ? -17.291 -4.412 -0.722 1.00 96.19 329 ALA A O 1
ATOM 2546 N N . VAL A 1 330 ? -15.504 -3.588 -1.836 1.00 95.69 330 VAL A N 1
ATOM 2547 C CA . VAL A 1 330 ? -14.830 -2.947 -0.699 1.00 95.69 330 VAL A CA 1
ATOM 2548 C C . VAL A 1 330 ? -14.488 -1.513 -1.091 1.00 95.69 330 VAL A C 1
ATOM 2550 O O . VAL A 1 330 ? -13.703 -1.285 -2.012 1.00 95.69 330 VAL A O 1
ATOM 2553 N N . ASN A 1 331 ? -15.080 -0.557 -0.383 1.00 93.75 331 ASN A N 1
ATOM 2554 C CA . ASN A 1 331 ? -14.901 0.871 -0.601 1.00 93.75 331 ASN A CA 1
ATOM 2555 C C . ASN A 1 331 ? -14.137 1.455 0.589 1.00 93.75 331 ASN A C 1
ATOM 2557 O O . ASN A 1 331 ? -14.730 1.853 1.588 1.00 93.75 331 ASN A O 1
ATOM 2561 N N . CYS A 1 332 ? -12.812 1.469 0.489 1.00 88.88 332 CYS A N 1
ATOM 2562 C CA . CYS A 1 332 ? -11.921 1.912 1.550 1.00 88.88 332 CYS A CA 1
ATOM 2563 C C . CYS A 1 332 ? -11.616 3.409 1.409 1.00 88.88 332 CYS A C 1
ATOM 2565 O O . CYS A 1 332 ? -10.859 3.822 0.526 1.00 88.88 332 CYS A O 1
ATOM 2567 N N . THR A 1 333 ? -12.210 4.212 2.291 1.00 79.00 333 THR A N 1
ATOM 2568 C CA . THR A 1 333 ? -11.962 5.661 2.405 1.00 79.00 333 THR A CA 1
ATOM 2569 C C . THR A 1 333 ? -10.979 6.016 3.520 1.00 79.00 333 THR A C 1
ATOM 2571 O O . THR A 1 333 ? -10.433 7.110 3.514 1.00 79.00 333 THR A O 1
ATOM 2574 N N . SER A 1 334 ? -10.740 5.098 4.462 1.00 68.44 334 SER A N 1
ATOM 2575 C CA . SER A 1 334 ? -9.906 5.320 5.651 1.00 68.44 334 SER A CA 1
ATOM 2576 C C . SER A 1 334 ? -8.920 4.165 5.802 1.00 68.44 334 SER A C 1
ATOM 2578 O O . SER A 1 334 ? -9.241 3.163 6.430 1.00 68.44 334 SER A O 1
ATOM 2580 N N . VAL A 1 335 ? -7.750 4.251 5.166 1.00 64.94 335 VAL A N 1
ATOM 2581 C CA . VAL A 1 335 ? -6.804 3.121 5.069 1.00 64.94 335 VAL A CA 1
ATOM 2582 C C . VAL A 1 335 ? -6.261 2.669 6.426 1.00 64.94 335 VAL A C 1
ATOM 2584 O O . VAL A 1 335 ? -6.146 3.449 7.372 1.00 64.94 335 VAL A O 1
ATOM 2587 N N . PHE A 1 336 ? -5.854 1.401 6.508 1.00 62.66 336 PHE A N 1
ATOM 2588 C CA . PHE A 1 336 ? -5.011 0.960 7.614 1.00 62.66 336 PHE A CA 1
ATOM 2589 C C . PHE A 1 336 ? -3.615 1.559 7.467 1.00 62.66 336 PHE A C 1
ATOM 2591 O O . PHE A 1 336 ? -3.013 1.433 6.407 1.00 62.66 336 PHE A O 1
ATOM 2598 N N . VAL A 1 337 ? -3.104 2.153 8.545 1.00 56.81 337 VAL A N 1
ATOM 2599 C CA . VAL A 1 337 ? -1.694 2.528 8.687 1.00 56.81 337 VAL A CA 1
ATOM 2600 C C . VAL A 1 337 ? -1.123 1.663 9.810 1.00 56.81 337 VAL A C 1
ATOM 2602 O O . VAL A 1 337 ? -1.228 2.007 10.988 1.00 56.81 337 VAL A O 1
ATOM 2605 N N . GLN A 1 338 ? -0.612 0.475 9.475 1.00 51.78 338 GLN A N 1
ATOM 2606 C CA . GLN A 1 338 ? 0.112 -0.361 10.441 1.00 51.78 338 GLN A CA 1
ATOM 2607 C C . GLN A 1 338 ? 1.599 -0.042 10.366 1.00 51.78 338 GLN A C 1
ATOM 2609 O O . GLN A 1 338 ? 2.306 -0.569 9.513 1.00 51.78 338 GLN A O 1
ATOM 2614 N N . GLN A 1 339 ? 2.055 0.847 11.259 1.00 51.22 339 GLN A N 1
ATOM 2615 C CA . GLN A 1 339 ? 3.390 1.462 11.169 1.00 51.22 339 GLN A CA 1
ATOM 2616 C C . GLN A 1 339 ? 3.558 2.169 9.792 1.00 51.22 339 GLN A C 1
ATOM 2618 O O . GLN A 1 339 ? 2.653 2.085 8.963 1.00 51.22 339 GLN A O 1
ATOM 2623 N N . PRO A 1 340 ? 4.583 2.993 9.523 1.00 51.31 340 PRO A N 1
ATOM 2624 C CA . PRO A 1 340 ? 4.530 3.915 8.377 1.00 51.31 340 PRO A CA 1
ATOM 2625 C C . PRO A 1 340 ? 4.604 3.246 6.983 1.00 51.31 340 PRO A C 1
ATOM 2627 O O . PRO A 1 340 ? 4.786 3.940 5.992 1.00 51.31 340 PRO A O 1
ATOM 2630 N N . GLU A 1 341 ? 4.443 1.923 6.870 1.00 68.69 341 GLU A N 1
ATOM 2631 C CA . GLU A 1 341 ? 4.916 1.160 5.714 1.00 68.69 341 GLU A CA 1
ATOM 2632 C C . GLU A 1 341 ? 3.859 0.354 4.951 1.00 68.69 341 GLU A C 1
ATOM 2634 O O . GLU A 1 341 ? 4.207 -0.154 3.897 1.00 68.69 341 GLU A O 1
ATOM 2639 N N . ILE A 1 342 ? 2.602 0.190 5.387 1.00 72.56 342 ILE A N 1
ATOM 2640 C CA . ILE A 1 342 ? 1.607 -0.570 4.592 1.00 72.56 342 ILE A CA 1
ATOM 2641 C C . ILE A 1 342 ? 0.277 0.173 4.513 1.00 72.56 342 ILE A C 1
ATOM 2643 O O . ILE A 1 342 ? -0.323 0.481 5.540 1.00 72.56 342 ILE A O 1
ATOM 2647 N N . VAL A 1 343 ? -0.203 0.398 3.286 1.00 79.88 343 VAL A N 1
ATOM 2648 C CA . VAL A 1 343 ? -1.476 1.069 2.987 1.00 79.88 343 VAL A CA 1
ATOM 2649 C C . VAL A 1 343 ? -2.302 0.205 2.042 1.00 79.88 343 VAL A C 1
ATOM 2651 O O . VAL A 1 343 ? -1.924 0.018 0.884 1.00 79.88 343 VAL A O 1
ATOM 2654 N N . ALA A 1 344 ? -3.434 -0.318 2.527 1.00 86.56 344 ALA A N 1
ATOM 2655 C CA . ALA A 1 344 ? -4.288 -1.195 1.730 1.00 86.56 344 ALA A CA 1
ATOM 2656 C C . ALA A 1 344 ? -5.786 -1.109 2.033 1.00 86.56 344 ALA A C 1
ATOM 2658 O O . ALA A 1 344 ? -6.191 -0.900 3.179 1.00 86.56 344 ALA A O 1
ATOM 2659 N N . ALA A 1 345 ? -6.608 -1.360 1.005 1.00 90.75 345 ALA A N 1
ATOM 2660 C CA . ALA A 1 345 ? -8.049 -1.557 1.165 1.00 90.75 345 ALA A CA 1
ATOM 2661 C C . ALA A 1 345 ? -8.388 -2.966 1.649 1.00 90.75 345 ALA A C 1
ATOM 2663 O O . ALA A 1 345 ? -9.277 -3.128 2.484 1.00 90.75 345 ALA A O 1
ATOM 2664 N N . ILE A 1 346 ? -7.662 -3.974 1.160 1.00 93.50 346 ILE A N 1
ATOM 2665 C CA . ILE A 1 346 ? -7.701 -5.340 1.683 1.00 93.50 346 ILE A CA 1
ATOM 2666 C C . ILE A 1 346 ? -6.271 -5.761 2.027 1.00 93.50 346 ILE A C 1
ATOM 2668 O O . ILE A 1 346 ? -5.449 -5.948 1.131 1.00 93.50 346 ILE A O 1
ATOM 2672 N N . LEU A 1 347 ? -5.985 -5.930 3.316 1.00 92.44 347 LEU A N 1
ATOM 2673 C CA . LEU A 1 347 ? -4.722 -6.456 3.828 1.00 92.44 347 LEU A CA 1
ATOM 2674 C C . LEU A 1 347 ? -4.921 -7.884 4.337 1.00 92.44 347 LEU A C 1
ATOM 2676 O O . LEU A 1 347 ? -5.711 -8.120 5.253 1.00 92.44 347 LEU A O 1
ATOM 2680 N N . VAL A 1 348 ? -4.171 -8.828 3.776 1.00 93.44 348 VAL A N 1
ATOM 2681 C CA . VAL A 1 348 ? -4.110 -10.214 4.246 1.00 93.44 348 VAL A CA 1
ATOM 2682 C C . VAL A 1 348 ? -2.665 -10.517 4.617 1.00 93.44 348 VAL A C 1
ATOM 2684 O O . VAL A 1 348 ? -1.812 -10.631 3.735 1.00 93.44 348 VAL A O 1
ATOM 2687 N N . GLU A 1 349 ? -2.371 -10.648 5.909 1.00 91.69 349 GLU A N 1
ATOM 2688 C CA . GLU A 1 349 ? -0.990 -10.749 6.392 1.00 91.69 349 GLU A CA 1
ATOM 2689 C C . GLU A 1 349 ? -0.756 -11.828 7.451 1.00 91.69 349 GLU A C 1
ATOM 2691 O O . GLU A 1 349 ? -1.560 -12.010 8.360 1.00 91.69 349 GLU A O 1
ATOM 2696 N N . GLY A 1 350 ? 0.369 -12.539 7.360 1.00 92.06 350 GLY A N 1
ATOM 2697 C CA . GLY A 1 350 ? 0.836 -13.401 8.446 1.00 92.06 350 GLY A CA 1
ATOM 2698 C C . GLY A 1 350 ? -0.106 -14.566 8.755 1.00 92.06 350 GLY A C 1
ATOM 2699 O O . GLY A 1 350 ? -0.219 -14.978 9.905 1.00 92.06 350 GLY A O 1
ATOM 2700 N N . ASN A 1 351 ? -0.830 -15.099 7.764 1.00 95.06 351 ASN A N 1
ATOM 2701 C CA . ASN A 1 351 ? -1.752 -16.222 7.959 1.00 95.06 351 ASN A CA 1
ATOM 2702 C C . ASN A 1 351 ? -1.091 -17.537 7.488 1.00 95.06 351 ASN A C 1
ATOM 2704 O O . ASN A 1 351 ? -1.212 -17.912 6.316 1.00 95.06 351 ASN A O 1
ATOM 2708 N N . PRO A 1 352 ? -0.397 -18.292 8.366 1.00 94.31 352 PRO A N 1
ATOM 2709 C CA . PRO A 1 352 ? 0.435 -19.438 7.970 1.00 94.31 352 PRO A CA 1
ATOM 2710 C C . PRO A 1 352 ? -0.357 -20.648 7.451 1.00 94.31 352 PRO A C 1
ATOM 2712 O O . PRO A 1 352 ? 0.209 -21.543 6.811 1.00 94.31 352 PRO A O 1
ATOM 2715 N N . LEU A 1 353 ? -1.657 -20.711 7.757 1.00 95.69 353 LEU A N 1
ATOM 2716 C CA . LEU A 1 353 ? -2.553 -21.798 7.356 1.00 95.69 353 LEU A CA 1
ATOM 2717 C C . LEU A 1 353 ? -3.467 -21.431 6.183 1.00 95.69 353 LEU A C 1
ATOM 2719 O O . LEU A 1 353 ? -4.119 -22.329 5.652 1.00 95.69 353 LEU A O 1
ATOM 2723 N N . LEU A 1 354 ? -3.492 -20.164 5.762 1.00 95.50 354 LEU A N 1
ATOM 2724 C CA . LEU A 1 354 ? -4.390 -19.687 4.719 1.00 95.50 354 LEU A CA 1
ATOM 2725 C C . LEU A 1 354 ? -3.968 -20.258 3.362 1.00 95.50 354 LEU A C 1
ATOM 2727 O O . LEU A 1 354 ? -2.882 -19.964 2.867 1.00 95.50 354 LEU A O 1
ATOM 2731 N N . MET A 1 355 ? -4.825 -21.095 2.779 1.00 94.25 355 MET A N 1
ATOM 2732 C CA . MET A 1 355 ? -4.557 -21.806 1.526 1.00 94.25 355 MET A CA 1
ATOM 2733 C C . MET A 1 355 ? -5.211 -21.136 0.322 1.00 94.25 355 MET A C 1
ATOM 2735 O O . MET A 1 355 ? -4.656 -21.173 -0.768 1.00 94.25 355 MET A O 1
ATOM 2739 N N . THR A 1 356 ? -6.376 -20.513 0.496 1.00 93.25 356 THR A N 1
ATOM 2740 C CA . THR A 1 356 ? -7.133 -19.903 -0.609 1.00 93.25 356 THR A CA 1
ATOM 2741 C C . THR A 1 356 ? -7.686 -18.549 -0.195 1.00 93.25 356 THR A C 1
ATOM 2743 O O . THR A 1 356 ? -8.191 -18.428 0.923 1.00 93.25 356 THR A O 1
ATOM 2746 N N . PHE A 1 357 ? -7.669 -17.565 -1.098 1.00 93.12 357 PHE A N 1
ATOM 2747 C CA . PHE A 1 357 ? -8.329 -16.278 -0.853 1.00 93.12 357 PHE A CA 1
ATOM 2748 C C . PHE A 1 357 ? -9.840 -16.453 -0.673 1.00 93.12 357 PHE A C 1
ATOM 2750 O O . PHE A 1 357 ? -10.347 -16.126 0.389 1.00 93.12 357 PHE A O 1
ATOM 2757 N N . GLY A 1 358 ? -10.541 -17.100 -1.607 1.00 91.75 358 GLY A N 1
ATOM 2758 C CA . GLY A 1 358 ? -11.907 -17.576 -1.370 1.00 91.75 358 GLY A CA 1
ATOM 2759 C C . GLY A 1 358 ? -12.963 -16.469 -1.347 1.00 91.75 358 GLY A C 1
ATOM 2760 O O . GLY A 1 358 ? -13.961 -16.586 -0.637 1.00 91.75 358 GLY A O 1
ATOM 2761 N N . ILE A 1 359 ? -12.767 -15.405 -2.135 1.00 94.06 359 ILE A N 1
ATOM 2762 C CA . ILE A 1 359 ? -13.727 -14.291 -2.267 1.00 94.06 359 ILE A CA 1
ATOM 2763 C C . ILE A 1 359 ? -14.193 -14.177 -3.732 1.00 94.06 359 ILE A C 1
ATOM 2765 O O . ILE A 1 359 ? -13.921 -13.186 -4.411 1.00 94.06 359 ILE A O 1
ATOM 2769 N N . PRO A 1 360 ? -14.892 -15.199 -4.264 1.00 90.69 360 PRO A N 1
ATOM 2770 C CA . PRO A 1 360 ? -15.176 -15.320 -5.695 1.00 90.69 360 PRO A CA 1
ATOM 2771 C C . PRO A 1 360 ? -16.137 -14.258 -6.249 1.00 90.69 360 PRO A C 1
ATOM 2773 O O . PRO A 1 360 ? -16.166 -14.045 -7.459 1.00 90.69 360 PRO A O 1
ATOM 2776 N N . SER A 1 361 ? -16.943 -13.617 -5.396 1.00 94.94 361 SER A N 1
ATOM 2777 C CA . SER A 1 361 ? -17.914 -12.597 -5.821 1.00 94.94 361 SER A CA 1
ATOM 2778 C C . SER A 1 361 ? -17.332 -11.191 -5.904 1.00 94.94 361 SER A C 1
ATOM 2780 O O . SER A 1 361 ? -18.036 -10.291 -6.373 1.00 94.94 361 SER A O 1
ATOM 2782 N N . LEU A 1 362 ? -16.086 -10.991 -5.462 1.00 94.69 362 LEU A N 1
ATOM 2783 C CA . LEU A 1 362 ? -15.464 -9.676 -5.419 1.00 94.69 362 LEU A CA 1
ATOM 2784 C C . LEU A 1 362 ? -15.311 -9.143 -6.845 1.00 94.69 362 LEU A C 1
ATOM 2786 O O . LEU A 1 362 ? -14.866 -9.850 -7.746 1.00 94.69 362 LEU A O 1
ATOM 2790 N N . LYS A 1 363 ? -15.723 -7.896 -7.063 1.00 93.00 363 LYS A N 1
ATOM 2791 C CA . LYS A 1 363 ? -15.662 -7.238 -8.377 1.00 93.00 363 LYS A CA 1
ATOM 2792 C C . LYS A 1 363 ? -14.996 -5.880 -8.300 1.00 93.00 363 LYS A C 1
ATOM 2794 O O . LYS A 1 363 ? -14.238 -5.529 -9.195 1.00 93.00 363 LYS A O 1
ATOM 2799 N N . ASN A 1 364 ? -15.270 -5.140 -7.229 1.00 91.69 364 ASN A N 1
ATOM 2800 C CA . ASN A 1 364 ? -14.813 -3.768 -7.084 1.00 91.69 364 ASN A CA 1
ATOM 2801 C C . ASN A 1 364 ? -14.060 -3.613 -5.767 1.00 91.69 364 ASN A C 1
ATOM 2803 O O . ASN A 1 364 ? -14.593 -3.905 -4.699 1.00 91.69 364 ASN A O 1
ATOM 2807 N N . VAL A 1 365 ? -12.832 -3.118 -5.838 1.00 92.44 365 VAL A N 1
ATOM 2808 C CA . VAL A 1 365 ? -12.110 -2.646 -4.660 1.00 92.44 365 VAL A CA 1
ATOM 2809 C C . VAL A 1 365 ? -11.627 -1.251 -4.985 1.00 92.44 365 VAL A C 1
ATOM 2811 O O . VAL A 1 365 ? -10.876 -1.061 -5.942 1.00 92.44 365 VAL A O 1
ATOM 2814 N N . THR A 1 366 ? -12.094 -0.272 -4.225 1.00 90.25 366 THR A N 1
ATOM 2815 C CA . THR A 1 366 ? -11.651 1.111 -4.366 1.00 90.25 366 THR A CA 1
ATOM 2816 C C . THR A 1 366 ? -10.921 1.519 -3.107 1.00 90.25 366 THR A C 1
ATOM 2818 O O . THR A 1 366 ? -11.402 1.283 -1.998 1.00 90.25 366 THR A O 1
ATOM 2821 N N . MET A 1 367 ? -9.777 2.158 -3.296 1.00 84.69 367 MET A N 1
ATOM 2822 C CA . MET A 1 367 ? -9.001 2.756 -2.229 1.00 84.69 367 MET A CA 1
ATOM 2823 C C . MET A 1 367 ? -8.803 4.225 -2.566 1.00 84.69 367 MET A C 1
ATOM 2825 O O . MET A 1 367 ? -8.326 4.545 -3.655 1.00 84.69 367 MET A O 1
ATOM 2829 N N . THR A 1 368 ? -9.156 5.103 -1.638 1.00 78.88 368 THR A N 1
ATOM 2830 C CA . THR A 1 368 ? -8.707 6.493 -1.670 1.00 78.88 368 THR A CA 1
ATOM 2831 C C . THR A 1 368 ? -7.537 6.588 -0.696 1.00 78.88 368 THR A C 1
ATOM 2833 O O . THR A 1 368 ? -7.766 6.483 0.509 1.00 78.88 368 THR A O 1
ATOM 2836 N N . PRO A 1 369 ? -6.283 6.703 -1.179 1.00 65.62 369 PRO A N 1
ATOM 2837 C CA . PRO A 1 369 ? -5.158 6.950 -0.290 1.00 65.62 369 PRO A CA 1
ATOM 2838 C C . PRO A 1 369 ? -5.438 8.225 0.518 1.00 65.62 369 PRO A C 1
ATOM 2840 O O . PRO A 1 369 ? -5.980 9.179 -0.052 1.00 65.62 369 PRO A O 1
ATOM 2843 N N . PRO A 1 370 ? -5.093 8.273 1.814 1.00 63.78 370 PRO A N 1
ATOM 2844 C CA . PRO A 1 370 ? -5.175 9.512 2.569 1.00 63.78 370 PRO A CA 1
ATOM 2845 C C . PRO A 1 370 ? -4.296 10.565 1.900 1.00 63.78 370 PRO A C 1
ATOM 2847 O O . PRO A 1 370 ? -3.247 10.240 1.334 1.00 63.78 370 PRO A O 1
ATOM 2850 N N . ALA A 1 371 ? -4.717 11.826 1.984 1.00 60.03 371 ALA A N 1
ATOM 2851 C CA . ALA A 1 371 ? -3.828 12.932 1.660 1.00 60.03 371 ALA A CA 1
ATOM 2852 C C . ALA A 1 371 ? -2.533 12.808 2.492 1.00 60.03 371 ALA A C 1
ATOM 2854 O O . ALA A 1 371 ? -2.574 12.321 3.623 1.00 60.03 371 ALA A O 1
ATOM 2855 N N . GLY A 1 372 ? -1.399 13.144 1.870 1.00 58.47 372 GLY A N 1
ATOM 2856 C CA . GLY A 1 372 ? -0.081 13.250 2.510 1.00 58.47 372 GLY A CA 1
ATOM 2857 C C . GLY A 1 372 ? 0.619 11.959 2.937 1.00 58.47 372 GLY A C 1
ATOM 2858 O O . GLY A 1 372 ? 1.738 12.021 3.446 1.00 58.47 372 GLY A O 1
ATOM 2859 N N . VAL A 1 373 ? 0.066 10.773 2.650 1.00 58.94 373 VAL A N 1
ATOM 2860 C CA . VAL A 1 373 ? 0.879 9.547 2.695 1.00 58.94 373 VAL A CA 1
ATOM 2861 C C . VAL A 1 373 ? 1.941 9.633 1.604 1.00 58.94 373 VAL A C 1
ATOM 2863 O O . VAL A 1 373 ? 1.612 9.682 0.417 1.00 58.94 373 VAL A O 1
ATOM 2866 N N . ASN A 1 374 ? 3.216 9.610 2.002 1.00 61.66 374 ASN A N 1
ATOM 2867 C CA . ASN A 1 374 ? 4.311 9.428 1.061 1.00 61.66 374 ASN A CA 1
ATOM 2868 C C . ASN A 1 374 ? 4.232 8.008 0.473 1.00 61.66 374 ASN A C 1
ATOM 2870 O O . ASN A 1 374 ? 4.651 7.029 1.092 1.00 61.66 374 ASN A O 1
ATOM 2874 N N . LEU A 1 375 ? 3.644 7.902 -0.718 1.00 62.62 375 LEU A N 1
ATOM 2875 C CA . LEU A 1 375 ? 3.450 6.631 -1.415 1.00 62.62 375 LEU A CA 1
ATOM 2876 C C . LEU A 1 375 ? 4.776 6.011 -1.887 1.00 62.62 375 LEU A C 1
ATOM 2878 O O . LEU A 1 375 ? 4.772 4.839 -2.256 1.00 62.62 375 LEU A O 1
ATOM 2882 N N . ASP A 1 376 ? 5.884 6.761 -1.856 1.00 58.16 376 ASP A N 1
ATOM 2883 C CA . ASP A 1 376 ? 7.198 6.281 -2.301 1.00 58.16 376 ASP A CA 1
ATOM 2884 C C . ASP A 1 376 ? 7.875 5.364 -1.268 1.00 58.16 376 ASP A C 1
ATOM 2886 O O . ASP A 1 376 ? 8.684 4.509 -1.632 1.00 58.16 376 ASP A O 1
ATOM 2890 N N . GLU A 1 377 ? 7.525 5.500 0.015 1.00 58.06 377 GLU A N 1
ATOM 2891 C CA . GLU A 1 377 ? 8.142 4.741 1.117 1.00 58.06 377 GLU A CA 1
ATOM 2892 C C . GLU A 1 377 ? 7.241 3.624 1.665 1.00 58.06 377 GLU A C 1
ATOM 2894 O O . GLU A 1 377 ? 7.734 2.676 2.278 1.00 58.06 377 GLU A O 1
ATOM 2899 N N . ALA A 1 378 ? 5.931 3.686 1.411 1.00 62.69 378 ALA A N 1
ATOM 2900 C CA . ALA A 1 378 ? 4.979 2.685 1.875 1.00 62.69 378 ALA A CA 1
ATOM 2901 C C . ALA A 1 378 ? 4.724 1.580 0.830 1.00 62.69 378 ALA A C 1
ATOM 2903 O O . ALA A 1 378 ? 4.595 1.811 -0.371 1.00 62.69 378 ALA A O 1
ATOM 2904 N N . LEU A 1 379 ? 4.551 0.347 1.301 1.00 68.50 379 LEU A N 1
ATOM 2905 C CA . LEU A 1 379 ? 3.903 -0.737 0.575 1.00 68.50 379 LEU A CA 1
ATOM 2906 C C . LEU A 1 379 ? 2.421 -0.397 0.377 1.00 68.50 379 LEU A C 1
ATOM 2908 O O . LEU A 1 379 ? 1.551 -0.758 1.172 1.00 68.50 379 LEU A O 1
ATOM 2912 N N . VAL A 1 380 ? 2.135 0.308 -0.708 1.00 71.56 380 VAL A N 1
ATOM 2913 C CA . VAL A 1 380 ? 0.778 0.703 -1.071 1.00 71.56 380 VAL A CA 1
ATOM 2914 C C . VAL A 1 380 ? 0.188 -0.330 -2.020 1.00 71.56 380 VAL A C 1
ATOM 2916 O O . VAL A 1 380 ? 0.755 -0.624 -3.075 1.00 71.56 380 VAL A O 1
ATOM 2919 N N . GLY A 1 381 ? -0.998 -0.838 -1.699 1.00 75.06 381 GLY A N 1
ATOM 2920 C CA . GLY A 1 381 ? -1.780 -1.552 -2.691 1.00 75.06 381 GLY A CA 1
ATOM 2921 C C . GLY A 1 381 ? -3.257 -1.681 -2.366 1.00 75.06 381 GLY A C 1
ATOM 2922 O O . GLY A 1 381 ? -3.643 -1.858 -1.222 1.00 75.06 381 GLY A O 1
ATOM 2923 N N . THR A 1 382 ? -4.110 -1.656 -3.386 1.00 84.94 382 THR A N 1
ATOM 2924 C CA . THR A 1 382 ? -5.553 -1.887 -3.235 1.00 84.94 382 THR A CA 1
ATOM 2925 C C . THR A 1 382 ? -5.823 -3.234 -2.556 1.00 84.94 382 THR A C 1
ATOM 2927 O O . THR A 1 382 ? -6.666 -3.331 -1.666 1.00 84.94 382 THR A O 1
ATOM 2930 N N . VAL A 1 383 ? -5.055 -4.262 -2.924 1.00 88.44 383 VAL A N 1
ATOM 2931 C CA . VAL A 1 383 ? -5.014 -5.550 -2.224 1.00 88.44 383 VAL A CA 1
ATOM 2932 C C . VAL A 1 383 ? -3.556 -5.907 -1.959 1.00 88.44 383 VAL A C 1
ATOM 2934 O O . VAL A 1 383 ? -2.741 -5.925 -2.887 1.00 88.44 383 VAL A O 1
ATOM 2937 N N . VAL A 1 384 ? -3.238 -6.192 -0.696 1.00 87.50 384 VAL A N 1
ATOM 2938 C CA . VAL A 1 384 ? -1.893 -6.552 -0.243 1.00 87.50 384 VAL A CA 1
ATOM 2939 C C . VAL A 1 384 ? -1.923 -7.925 0.415 1.00 87.50 384 VAL A C 1
ATOM 2941 O O . VAL A 1 384 ? -2.661 -8.157 1.374 1.00 87.50 384 VAL A O 1
ATOM 2944 N N . PHE A 1 385 ? -1.076 -8.820 -0.090 1.00 88.06 385 PHE A N 1
ATOM 2945 C CA . PHE A 1 385 ? -0.755 -10.088 0.556 1.00 88.06 385 PHE A CA 1
ATOM 2946 C C . PHE A 1 385 ? 0.681 -10.041 1.069 1.00 88.06 385 PHE A C 1
ATOM 2948 O O . PHE A 1 385 ? 1.608 -9.770 0.303 1.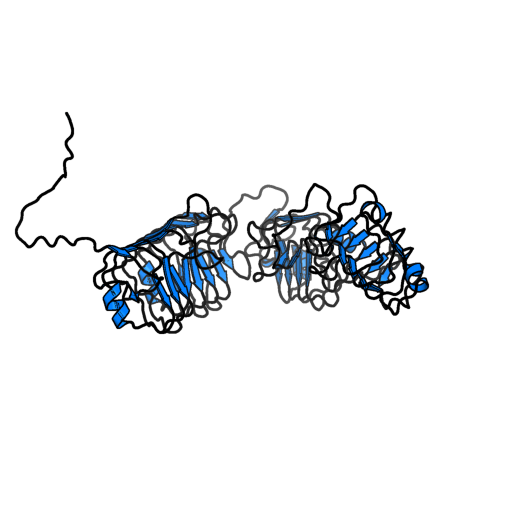00 88.06 385 PHE A O 1
ATOM 2955 N N . SER A 1 386 ? 0.862 -10.340 2.351 1.00 86.69 386 SER A N 1
ATOM 2956 C CA . SER A 1 386 ? 2.165 -10.370 3.014 1.00 86.69 386 SER A CA 1
ATOM 2957 C C . SER A 1 386 ? 2.265 -11.617 3.896 1.00 86.69 386 SER A C 1
ATOM 2959 O O . SER A 1 386 ? 1.304 -11.996 4.549 1.00 86.69 386 SER A O 1
ATOM 2961 N N . GLU A 1 387 ? 3.391 -12.328 3.877 1.00 87.62 387 GLU A N 1
ATOM 2962 C CA . GLU A 1 387 ? 3.653 -13.430 4.826 1.00 87.62 387 GLU A CA 1
ATOM 2963 C C . GLU A 1 387 ? 2.583 -14.554 4.893 1.00 87.62 387 GLU A C 1
ATOM 2965 O O . GLU A 1 387 ? 2.334 -15.145 5.942 1.00 87.62 387 GLU A O 1
ATOM 2970 N N . ASN A 1 388 ? 1.961 -14.906 3.759 1.00 90.88 388 ASN A N 1
ATOM 2971 C CA . ASN A 1 388 ? 0.997 -16.016 3.668 1.00 90.88 388 ASN A CA 1
ATOM 2972 C C . ASN A 1 388 ? 1.587 -17.185 2.845 1.00 90.88 388 ASN A C 1
ATOM 2974 O O . ASN A 1 388 ? 1.314 -17.300 1.650 1.00 90.88 388 ASN A O 1
ATOM 2978 N N . PRO A 1 389 ? 2.397 -18.085 3.432 1.00 89.62 389 PRO A N 1
ATOM 2979 C CA . PRO A 1 389 ? 3.235 -19.035 2.683 1.00 89.62 389 PRO A CA 1
ATOM 2980 C C . PRO A 1 389 ? 2.471 -20.072 1.844 1.00 89.62 389 PRO A C 1
ATOM 2982 O O . PRO A 1 389 ? 3.062 -20.707 0.966 1.00 89.62 389 PRO A O 1
ATOM 2985 N N . LYS A 1 390 ? 1.183 -20.291 2.135 1.00 92.69 390 LYS A N 1
ATOM 2986 C CA . LYS A 1 390 ? 0.345 -21.310 1.486 1.00 92.69 390 LYS A CA 1
ATOM 2987 C C . LYS A 1 390 ? -0.746 -20.727 0.594 1.00 92.69 390 LYS A C 1
ATOM 2989 O O . LYS A 1 390 ? -1.435 -21.510 -0.056 1.00 92.69 390 LYS A O 1
ATOM 2994 N N . ILE A 1 391 ? -0.912 -19.403 0.563 1.00 92.69 391 ILE A N 1
ATOM 2995 C CA . ILE A 1 391 ? -2.055 -18.803 -0.117 1.00 92.69 391 ILE A CA 1
ATOM 2996 C C . ILE A 1 391 ? -1.943 -18.980 -1.630 1.00 92.69 391 ILE A C 1
ATOM 2998 O O . ILE A 1 391 ? -0.885 -18.780 -2.236 1.00 92.69 391 ILE A O 1
ATOM 3002 N N . CYS A 1 392 ? -3.065 -19.318 -2.248 1.00 91.25 392 CYS A N 1
ATOM 3003 C CA . CYS A 1 392 ? -3.228 -19.271 -3.683 1.00 91.25 392 CYS A CA 1
ATOM 3004 C C . CYS A 1 392 ? -4.495 -18.505 -4.088 1.00 91.25 392 CYS A C 1
ATOM 3006 O O . CYS A 1 392 ? -5.458 -18.400 -3.320 1.00 91.25 392 CYS A O 1
ATOM 3008 N N . LEU A 1 393 ? -4.479 -17.981 -5.313 1.00 90.94 393 LEU A N 1
ATOM 3009 C CA . LEU A 1 393 ? -5.621 -17.373 -5.992 1.00 90.94 393 LEU A CA 1
ATOM 3010 C C . LEU A 1 393 ? -6.055 -18.259 -7.158 1.00 90.94 393 LEU A C 1
ATOM 3012 O O . LEU A 1 393 ? -5.228 -18.769 -7.916 1.00 90.94 393 LEU A O 1
ATOM 3016 N N . THR A 1 394 ? -7.358 -18.424 -7.343 1.00 89.31 394 THR A N 1
ATOM 3017 C CA . THR A 1 394 ? -7.907 -18.973 -8.589 1.00 89.31 394 THR A CA 1
ATOM 3018 C C . THR A 1 394 ? -7.604 -18.039 -9.765 1.00 89.31 394 THR A C 1
ATOM 3020 O O . THR A 1 394 ? -7.326 -16.861 -9.563 1.00 89.31 394 THR A O 1
ATOM 3023 N N . TYR A 1 395 ? -7.694 -18.523 -11.010 1.00 86.38 395 TYR A N 1
ATOM 3024 C CA . TYR A 1 395 ? -7.478 -17.677 -12.197 1.00 86.38 395 TYR A CA 1
ATOM 3025 C C . TYR A 1 395 ? -8.354 -16.410 -12.191 1.00 86.38 395 TYR A C 1
ATOM 3027 O O . TYR A 1 395 ? -7.872 -15.320 -12.488 1.00 86.38 395 TYR A O 1
ATOM 3035 N N . ASN A 1 396 ? -9.626 -16.539 -11.800 1.00 86.69 396 ASN A N 1
ATOM 3036 C CA . ASN A 1 396 ? -10.559 -15.412 -11.751 1.00 86.69 396 ASN A CA 1
ATOM 3037 C C . ASN A 1 396 ? -10.172 -14.392 -10.674 1.00 86.69 396 ASN A C 1
ATOM 3039 O O . ASN A 1 396 ? -10.189 -13.193 -10.941 1.00 86.69 396 ASN A O 1
ATOM 3043 N N . GLU A 1 397 ? -9.788 -14.857 -9.482 1.00 89.44 397 GLU A N 1
ATOM 3044 C CA . GLU A 1 397 ? -9.282 -13.981 -8.418 1.00 89.44 397 GLU A CA 1
ATOM 3045 C C . GLU A 1 397 ? -7.967 -13.319 -8.834 1.00 89.44 397 GLU A C 1
ATOM 3047 O O . GLU A 1 397 ? -7.778 -12.133 -8.591 1.00 89.44 397 GLU A O 1
ATOM 3052 N N . PHE A 1 398 ? -7.080 -14.052 -9.511 1.00 86.94 398 PHE A N 1
ATOM 3053 C CA . PHE A 1 398 ? -5.820 -13.520 -10.016 1.00 86.94 398 PHE A CA 1
ATOM 3054 C C . PHE A 1 398 ? -6.063 -12.403 -11.032 1.00 86.94 398 PHE A C 1
ATOM 3056 O O . PHE A 1 398 ? -5.498 -11.320 -10.906 1.00 86.94 398 PHE A O 1
ATOM 3063 N N . ASN A 1 399 ? -6.944 -12.632 -12.008 1.00 85.06 399 ASN A N 1
ATOM 3064 C CA . ASN A 1 399 ? -7.298 -11.643 -13.022 1.00 85.06 399 ASN A CA 1
ATOM 3065 C C . ASN A 1 399 ? -7.988 -10.415 -12.404 1.00 85.06 399 ASN A C 1
ATOM 3067 O O . ASN A 1 399 ? -7.656 -9.284 -12.747 1.00 85.06 399 ASN A O 1
ATOM 3071 N N . LEU A 1 400 ? -8.897 -10.623 -11.446 1.00 87.00 400 LEU A N 1
ATOM 3072 C CA . LEU A 1 400 ? -9.528 -9.537 -10.698 1.00 87.00 400 LEU A CA 1
ATOM 3073 C C . LEU A 1 400 ? -8.485 -8.714 -9.946 1.00 87.00 400 LEU A C 1
ATOM 3075 O O . LEU A 1 400 ? -8.370 -7.516 -10.184 1.00 87.00 400 LEU A O 1
ATOM 3079 N N . VAL A 1 401 ? -7.730 -9.351 -9.049 1.00 87.25 401 VAL A N 1
ATOM 3080 C CA . VAL A 1 401 ? -6.775 -8.667 -8.177 1.00 87.25 401 VAL A CA 1
ATOM 3081 C C . VAL A 1 401 ? -5.735 -7.956 -9.022 1.00 87.25 401 VAL A C 1
ATOM 3083 O O . VAL A 1 401 ? -5.473 -6.783 -8.791 1.00 87.25 401 VAL A O 1
ATOM 3086 N N . THR A 1 402 ? -5.206 -8.617 -10.053 1.00 84.06 402 THR A N 1
ATOM 3087 C CA . THR A 1 402 ? -4.254 -7.966 -10.945 1.00 84.06 402 THR A CA 1
ATOM 3088 C C . THR A 1 402 ? -4.874 -6.892 -11.809 1.00 84.06 402 THR A C 1
ATOM 3090 O O . THR A 1 402 ? -4.110 -6.076 -12.277 1.00 84.06 402 THR A O 1
ATOM 3093 N N . SER A 1 403 ? -6.188 -6.806 -12.025 1.00 84.12 403 SER A N 1
ATOM 3094 C CA . SER A 1 403 ? -6.811 -5.674 -12.737 1.00 84.12 403 SER A CA 1
ATOM 3095 C C . SER A 1 403 ? -6.931 -4.400 -11.889 1.00 84.12 403 SER A C 1
ATOM 3097 O O . SER A 1 403 ? -7.117 -3.315 -12.440 1.00 84.12 403 SER A O 1
ATOM 3099 N N . LEU A 1 404 ? -6.778 -4.512 -10.566 1.00 81.44 404 LEU A N 1
ATOM 3100 C CA . LEU A 1 404 ? -6.856 -3.381 -9.644 1.00 81.44 404 LEU A CA 1
ATOM 3101 C C . LEU A 1 404 ? -5.620 -2.465 -9.768 1.00 81.44 404 LEU A C 1
ATOM 3103 O O . LEU A 1 404 ? -4.539 -2.912 -10.170 1.00 81.44 404 LEU A O 1
ATOM 3107 N N . PRO A 1 405 ? -5.753 -1.168 -9.436 1.00 73.88 405 PRO A N 1
ATOM 3108 C CA . PRO A 1 405 ? -4.612 -0.262 -9.361 1.00 73.88 405 PRO A CA 1
ATOM 3109 C C . PRO A 1 405 ? -3.738 -0.606 -8.150 1.00 73.88 405 PRO A C 1
ATOM 3111 O O . PRO A 1 405 ? -4.279 -0.971 -7.113 1.00 73.88 405 PRO A O 1
ATOM 3114 N N . MET A 1 406 ? -2.414 -0.433 -8.266 1.00 70.06 406 MET A N 1
ATOM 3115 C CA . MET A 1 406 ? -1.436 -0.587 -7.171 1.00 70.06 406 MET A CA 1
ATOM 3116 C C . MET A 1 406 ? -1.598 -1.929 -6.435 1.00 70.06 406 MET A C 1
ATOM 3118 O O . MET A 1 406 ? -2.386 -2.053 -5.506 1.00 70.06 406 MET A O 1
ATOM 3122 N N . ILE A 1 407 ? -0.900 -2.973 -6.873 1.00 71.38 407 ILE A N 1
ATOM 3123 C CA . ILE A 1 407 ? -1.063 -4.325 -6.318 1.00 71.38 407 ILE A CA 1
ATOM 3124 C C . ILE A 1 407 ? 0.246 -4.817 -5.714 1.00 71.38 407 ILE A C 1
ATOM 3126 O O . ILE A 1 407 ? 1.313 -4.604 -6.283 1.00 71.38 407 ILE A O 1
ATOM 3130 N N . SER A 1 408 ? 0.158 -5.531 -4.592 1.00 74.31 408 SER A N 1
ATOM 3131 C CA . SER A 1 408 ? 1.306 -6.196 -3.974 1.00 74.31 408 SER A CA 1
ATOM 3132 C C . SER A 1 408 ? 0.934 -7.629 -3.607 1.00 74.31 408 SER A C 1
ATOM 3134 O O . SER A 1 408 ? 0.229 -7.880 -2.629 1.00 74.31 408 SER A O 1
ATOM 3136 N N . LEU A 1 409 ? 1.382 -8.586 -4.425 1.00 73.19 409 LEU A N 1
ATOM 3137 C CA . LEU A 1 409 ? 1.042 -10.007 -4.294 1.00 73.19 409 LEU A CA 1
ATOM 3138 C C . LEU A 1 409 ? 2.269 -10.823 -3.873 1.00 73.19 409 LEU A C 1
ATOM 3140 O O . LEU A 1 409 ? 2.660 -11.782 -4.544 1.00 73.19 409 LEU A O 1
ATOM 3144 N N . ARG A 1 410 ? 2.905 -10.441 -2.759 1.00 73.56 410 ARG A N 1
ATOM 3145 C CA . ARG A 1 410 ? 4.117 -11.128 -2.294 1.00 73.56 410 ARG A CA 1
ATOM 3146 C C . ARG A 1 410 ? 3.808 -12.593 -1.977 1.00 73.56 410 ARG A C 1
ATOM 3148 O O . ARG A 1 410 ? 2.924 -12.900 -1.183 1.00 73.56 410 ARG A O 1
ATOM 3155 N N . ALA A 1 411 ? 4.578 -13.490 -2.593 1.00 71.94 411 ALA A N 1
ATOM 3156 C CA . ALA A 1 411 ? 4.514 -14.941 -2.395 1.00 71.94 411 ALA A CA 1
ATOM 3157 C C . ALA A 1 411 ? 3.153 -15.608 -2.707 1.00 71.94 411 ALA A C 1
ATOM 3159 O O . ALA A 1 411 ? 2.919 -16.744 -2.290 1.00 71.94 411 ALA A O 1
ATOM 3160 N N . VAL A 1 412 ? 2.281 -14.949 -3.478 1.00 81.06 412 VAL A N 1
ATOM 3161 C CA . VAL A 1 412 ? 0.994 -15.511 -3.913 1.00 81.06 412 VAL A CA 1
ATOM 3162 C C . VAL A 1 412 ? 1.192 -16.472 -5.090 1.00 81.06 412 VAL A C 1
ATOM 3164 O O . VAL A 1 412 ? 1.963 -16.200 -6.008 1.00 81.06 412 VAL A O 1
ATOM 3167 N N . ARG A 1 413 ? 0.473 -17.602 -5.086 1.00 85.25 413 ARG A N 1
ATOM 3168 C CA . ARG A 1 413 ? 0.517 -18.621 -6.156 1.00 85.25 413 ARG A CA 1
ATOM 3169 C C . ARG A 1 413 ? -0.834 -18.753 -6.853 1.00 85.25 413 ARG A C 1
ATOM 3171 O O . ARG A 1 413 ? -1.853 -18.360 -6.295 1.00 85.25 413 ARG A O 1
ATOM 3178 N N . MET A 1 414 ? -0.878 -19.354 -8.041 1.00 86.00 414 MET A N 1
ATOM 3179 C CA . MET A 1 414 ? -2.161 -19.777 -8.617 1.00 86.00 414 MET A CA 1
ATOM 3180 C C . MET A 1 414 ? -2.603 -21.114 -8.027 1.00 86.00 414 MET A C 1
ATOM 3182 O O . MET A 1 414 ? -1.797 -22.033 -7.869 1.00 86.00 414 MET A O 1
ATOM 3186 N N . CYS A 1 415 ? -3.891 -21.234 -7.717 1.00 87.56 415 CYS A N 1
ATOM 3187 C CA . CYS A 1 415 ? -4.459 -22.490 -7.253 1.00 87.56 415 CYS A CA 1
ATOM 3188 C C . CYS A 1 415 ? -4.480 -23.524 -8.393 1.00 87.56 415 CYS A C 1
ATOM 3190 O O . CYS A 1 415 ? -4.781 -23.165 -9.539 1.00 87.56 415 CYS A O 1
ATOM 3192 N N . PRO A 1 416 ? -4.226 -24.813 -8.102 1.00 81.38 416 PRO A N 1
ATOM 3193 C CA . PRO A 1 416 ? -4.421 -25.883 -9.072 1.00 81.38 416 PRO A CA 1
ATOM 3194 C C . PRO A 1 416 ? -5.865 -25.878 -9.578 1.00 81.38 416 PRO A C 1
ATOM 3196 O O . PRO A 1 416 ? -6.807 -25.905 -8.787 1.00 81.38 416 PRO A O 1
ATOM 3199 N N . THR A 1 417 ? -6.046 -25.841 -10.895 1.00 76.31 417 THR A N 1
ATOM 3200 C CA . THR A 1 417 ? -7.363 -25.912 -11.537 1.00 76.31 417 THR A CA 1
ATOM 3201 C C . THR A 1 417 ? -7.356 -27.047 -12.562 1.00 76.31 417 THR A C 1
ATOM 3203 O O . THR A 1 417 ? -6.406 -27.134 -13.338 1.00 76.31 417 THR A O 1
ATOM 3206 N N . PRO A 1 418 ? -8.370 -27.936 -12.584 1.00 69.69 418 PRO A N 1
ATOM 3207 C CA . PRO A 1 418 ? -8.382 -29.094 -13.488 1.00 69.69 418 PRO A CA 1
ATOM 3208 C C . PRO A 1 418 ? -8.387 -28.727 -14.979 1.00 69.69 418 PRO A C 1
ATOM 3210 O O . PRO A 1 418 ? -7.933 -29.512 -15.804 1.00 69.69 418 PRO A O 1
ATOM 3213 N N . ALA A 1 419 ? -8.906 -27.546 -15.321 1.00 73.94 419 ALA A N 1
ATOM 3214 C CA . ALA A 1 419 ? -8.963 -27.018 -16.681 1.00 73.94 419 ALA A CA 1
ATOM 3215 C C . ALA A 1 419 ? -8.853 -25.482 -16.637 1.00 73.94 419 ALA A C 1
ATOM 3217 O O . ALA A 1 419 ? -9.879 -24.795 -16.600 1.00 73.94 419 ALA A O 1
ATOM 3218 N N . PRO A 1 420 ? -7.635 -24.918 -16.548 1.00 71.38 420 PRO A N 1
ATOM 3219 C CA . PRO A 1 420 ? -7.464 -23.473 -16.568 1.00 71.38 420 PRO A CA 1
ATOM 3220 C C . PRO A 1 420 ? -7.855 -22.913 -17.950 1.00 71.38 420 PRO A C 1
ATOM 3222 O O . PRO A 1 420 ? -7.662 -23.597 -18.957 1.00 71.38 420 PRO A O 1
ATOM 3225 N N . PRO A 1 421 ? -8.361 -21.666 -18.039 1.00 79.12 421 PRO A N 1
ATOM 3226 C CA . PRO A 1 421 ? -8.715 -21.045 -19.323 1.00 79.12 421 PRO A CA 1
ATOM 3227 C C . PRO A 1 421 ? -7.536 -20.939 -20.295 1.00 79.12 421 PRO A C 1
ATOM 3229 O O . PRO A 1 421 ? -7.728 -20.903 -21.508 1.00 79.12 421 PRO A O 1
ATOM 3232 N N . LEU A 1 422 ? -6.320 -20.886 -19.748 1.00 76.94 422 LEU A N 1
ATOM 3233 C CA . LEU A 1 422 ? -5.059 -20.895 -20.472 1.00 76.94 422 LEU A CA 1
ATOM 3234 C C . LEU A 1 422 ? -4.142 -21.957 -19.854 1.00 76.94 422 LEU A C 1
ATOM 3236 O O . LEU A 1 422 ? -4.067 -22.027 -18.622 1.00 76.94 422 LEU A O 1
ATOM 3240 N N . PRO A 1 423 ? -3.400 -22.740 -20.658 1.00 81.00 423 PRO A N 1
ATOM 3241 C CA . PRO A 1 423 ? -2.324 -23.573 -20.138 1.00 81.00 423 PRO A CA 1
ATOM 3242 C C . PRO A 1 423 ? -1.320 -22.674 -19.413 1.00 81.00 423 PRO A C 1
ATOM 3244 O O . PRO A 1 423 ? -0.727 -21.780 -20.029 1.00 81.00 423 PRO A O 1
ATOM 3247 N N . PHE A 1 424 ? -1.178 -22.864 -18.101 1.00 82.62 424 PHE A N 1
ATOM 3248 C CA . PHE A 1 424 ? -0.317 -22.025 -17.278 1.00 82.62 424 PHE A CA 1
ATOM 3249 C C . PHE A 1 424 ? 0.869 -22.796 -16.731 1.00 82.62 424 PHE A C 1
ATOM 3251 O O . PHE A 1 424 ? 0.768 -23.977 -16.396 1.00 82.62 424 PHE A O 1
ATOM 3258 N N . CYS A 1 425 ? 1.984 -22.091 -16.594 1.00 78.25 425 CYS A N 1
ATOM 3259 C CA . CYS A 1 425 ? 3.239 -22.664 -16.153 1.00 78.25 425 CYS A CA 1
ATOM 3260 C C . CYS A 1 425 ? 3.874 -21.768 -15.096 1.00 78.25 425 CYS A C 1
ATOM 3262 O O . CYS A 1 425 ? 4.019 -20.556 -15.270 1.00 78.25 425 CYS A O 1
ATOM 3264 N N . HIS A 1 426 ? 4.266 -22.382 -13.983 1.00 76.31 426 HIS A N 1
ATOM 3265 C CA . HIS A 1 426 ? 5.232 -21.764 -13.085 1.00 76.31 426 HIS A CA 1
ATOM 3266 C C . HIS A 1 426 ? 6.587 -21.856 -13.766 1.00 76.31 426 HIS A C 1
ATOM 3268 O O . HIS A 1 426 ? 6.908 -22.924 -14.274 1.00 76.31 426 HIS A O 1
ATOM 3274 N N . PHE A 1 427 ? 7.364 -20.775 -13.794 1.00 70.00 427 PHE A N 1
ATOM 3275 C CA . PHE A 1 427 ? 8.712 -20.803 -14.362 1.00 70.00 427 PHE A CA 1
ATOM 3276 C C . PHE A 1 427 ? 9.637 -21.604 -13.419 1.00 70.00 427 PHE A C 1
ATOM 3278 O O . PHE A 1 427 ? 10.016 -21.064 -12.380 1.00 70.00 427 PHE A O 1
ATOM 3285 N N . PRO A 1 428 ? 9.996 -22.879 -13.697 1.00 54.16 428 PRO A N 1
ATOM 3286 C CA . PRO A 1 428 ? 10.777 -23.679 -12.746 1.00 54.16 428 PRO A CA 1
ATOM 3287 C C . PRO A 1 428 ? 12.283 -23.505 -12.994 1.00 54.16 428 PRO A C 1
ATOM 3289 O O . PRO A 1 428 ? 13.108 -23.716 -12.114 1.00 54.16 428 PRO A O 1
ATOM 3292 N N . SER A 1 429 ? 12.625 -23.146 -14.228 1.00 56.28 429 SER A N 1
ATOM 3293 C CA . SER A 1 429 ? 13.932 -22.827 -14.776 1.00 56.28 429 SER A CA 1
ATOM 3294 C C . SER A 1 429 ? 13.722 -22.641 -16.288 1.00 56.28 429 SER A C 1
ATOM 3296 O O . SER A 1 429 ? 12.902 -23.353 -16.880 1.00 56.28 429 SER A O 1
ATOM 3298 N N . PRO A 1 430 ? 14.438 -21.724 -16.947 1.00 54.88 430 PRO A N 1
ATOM 3299 C CA . PRO A 1 430 ? 14.326 -21.480 -18.388 1.00 54.88 430 PRO A CA 1
ATOM 3300 C C . PRO A 1 430 ? 14.572 -22.702 -19.299 1.00 54.88 430 PRO A C 1
ATOM 3302 O O . PRO A 1 430 ? 14.156 -22.695 -20.455 1.00 54.88 430 PRO A O 1
ATOM 3305 N N . HIS A 1 431 ? 15.185 -23.779 -18.799 1.00 62.22 431 HIS A N 1
ATOM 3306 C CA . HIS A 1 431 ? 15.409 -25.005 -19.580 1.00 62.22 431 HIS A CA 1
ATOM 3307 C C . HIS A 1 431 ? 14.188 -25.942 -19.657 1.00 62.22 431 HIS A C 1
ATOM 3309 O O . HIS A 1 431 ? 14.165 -26.835 -20.503 1.00 62.22 431 HIS A O 1
ATOM 3315 N N . GLY A 1 432 ? 13.175 -25.740 -18.807 1.00 65.88 432 GLY A N 1
ATOM 3316 C CA . GLY A 1 432 ? 12.020 -26.636 -18.655 1.00 65.88 432 GLY A CA 1
ATOM 3317 C C . GLY A 1 432 ? 10.676 -26.034 -19.066 1.00 65.88 432 GLY A C 1
ATOM 3318 O O . GLY A 1 432 ? 9.643 -26.527 -18.624 1.00 65.88 432 GLY A O 1
ATOM 3319 N N . VAL A 1 433 ? 10.670 -24.953 -19.851 1.00 72.81 433 VAL A N 1
ATOM 3320 C CA . VAL A 1 433 ? 9.424 -24.318 -20.304 1.00 72.81 433 VAL A CA 1
ATOM 3321 C C . VAL A 1 433 ? 8.723 -25.213 -21.326 1.00 72.81 433 VAL A C 1
ATOM 3323 O O . VAL A 1 433 ? 9.292 -25.511 -22.379 1.00 72.81 433 VAL A O 1
ATOM 3326 N N . ASP A 1 434 ? 7.497 -25.626 -21.009 1.00 77.06 434 ASP A N 1
ATOM 3327 C CA . ASP A 1 434 ? 6.607 -26.323 -21.936 1.00 77.06 434 ASP A CA 1
ATOM 3328 C C . ASP A 1 434 ? 6.144 -25.349 -23.038 1.00 77.06 434 ASP A C 1
ATOM 3330 O O . ASP A 1 434 ? 5.729 -24.217 -22.788 1.00 77.06 434 ASP A O 1
ATOM 3334 N N . GLU A 1 435 ? 6.245 -25.776 -24.294 1.00 76.94 435 GLU A N 1
ATOM 3335 C CA . GLU A 1 435 ? 5.873 -24.969 -25.456 1.00 76.94 435 GLU A CA 1
ATOM 3336 C C . GLU A 1 435 ? 4.357 -24.757 -25.582 1.00 76.94 435 GLU A C 1
ATOM 3338 O O . GLU A 1 435 ? 3.917 -24.003 -26.453 1.00 76.94 435 GLU A O 1
ATOM 3343 N N . ALA A 1 436 ? 3.539 -25.431 -24.771 1.00 83.69 436 ALA A N 1
ATOM 3344 C CA . ALA A 1 436 ? 2.095 -25.227 -24.713 1.00 83.69 436 ALA A CA 1
ATOM 3345 C C . ALA A 1 436 ? 1.673 -24.066 -23.793 1.00 83.69 436 ALA A C 1
ATOM 3347 O O . ALA A 1 436 ? 0.518 -23.645 -23.859 1.00 83.69 436 ALA A O 1
ATOM 3348 N N . CYS A 1 437 ? 2.572 -23.538 -22.955 1.00 86.94 437 CYS A N 1
ATOM 3349 C CA . CYS A 1 437 ? 2.240 -22.504 -21.976 1.00 86.94 437 CYS A CA 1
ATOM 3350 C C . CYS A 1 437 ? 1.870 -21.173 -22.650 1.00 86.94 437 CYS A C 1
ATOM 3352 O O . CYS A 1 437 ? 2.642 -20.610 -23.429 1.00 86.94 437 CYS A O 1
ATOM 3354 N N . GLU A 1 438 ? 0.719 -20.617 -22.277 1.00 91.62 438 GLU A N 1
ATOM 3355 C CA . GLU A 1 438 ? 0.286 -19.282 -22.707 1.00 91.62 438 GLU A CA 1
ATOM 3356 C C . GLU A 1 438 ? 0.244 -18.284 -21.539 1.00 91.62 438 GLU A C 1
ATOM 3358 O O . GLU A 1 438 ? 0.391 -17.078 -21.753 1.00 91.62 438 GLU A O 1
ATOM 3363 N N . LEU A 1 439 ? 0.092 -18.776 -20.305 1.00 90.19 439 LEU A N 1
ATOM 3364 C CA . LEU A 1 439 ? 0.121 -17.990 -19.073 1.00 90.19 439 LEU A CA 1
ATOM 3365 C C . LEU A 1 439 ? 1.335 -18.373 -18.221 1.00 90.19 439 LEU A C 1
ATOM 3367 O O . LEU A 1 439 ? 1.555 -19.544 -17.918 1.00 90.19 439 LEU A O 1
ATOM 3371 N N . PHE A 1 440 ? 2.103 -17.385 -17.783 1.00 88.88 440 PHE A N 1
ATOM 3372 C CA . PHE A 1 440 ? 3.289 -17.600 -16.964 1.00 88.88 440 PHE A CA 1
ATOM 3373 C C . PHE A 1 440 ? 3.204 -16.844 -15.643 1.00 88.88 440 PHE A C 1
ATOM 3375 O O . PHE A 1 440 ? 2.706 -15.720 -15.587 1.00 88.88 440 PHE A O 1
ATOM 3382 N N . ILE A 1 441 ? 3.729 -17.463 -14.585 1.00 85.44 441 ILE A N 1
ATOM 3383 C CA . ILE A 1 441 ? 3.865 -16.849 -13.261 1.00 85.44 441 ILE A CA 1
ATOM 3384 C C . ILE A 1 441 ? 5.311 -17.001 -12.801 1.00 85.44 441 ILE A C 1
ATOM 3386 O O . ILE A 1 441 ? 5.848 -18.114 -12.784 1.00 85.44 441 ILE A O 1
ATOM 3390 N N . GLY A 1 442 ? 5.929 -15.884 -12.417 1.00 83.12 442 GLY A N 1
ATOM 3391 C CA . GLY A 1 442 ? 7.297 -15.845 -11.900 1.00 83.12 442 GLY A CA 1
ATOM 3392 C C . GLY A 1 442 ? 8.225 -14.915 -12.676 1.00 83.12 442 GLY A C 1
ATOM 3393 O O . GLY A 1 442 ? 7.790 -13.990 -13.357 1.00 83.12 442 GLY A O 1
ATOM 3394 N N . ILE A 1 443 ? 9.529 -15.123 -12.522 1.00 84.88 443 ILE A N 1
ATOM 3395 C CA . ILE A 1 443 ? 10.557 -14.277 -13.135 1.00 84.88 443 ILE A CA 1
ATOM 3396 C C . ILE A 1 443 ? 11.144 -15.006 -14.342 1.00 84.88 443 ILE A C 1
ATOM 3398 O O . ILE A 1 443 ? 11.628 -16.131 -14.225 1.00 84.88 443 ILE A O 1
ATOM 3402 N N . VAL A 1 444 ? 11.124 -14.344 -15.495 1.00 88.44 444 VAL A N 1
ATOM 3403 C CA . VAL A 1 444 ? 11.807 -14.778 -16.712 1.00 88.44 444 VAL A CA 1
ATOM 3404 C C . VAL A 1 444 ? 13.178 -14.119 -16.729 1.00 88.44 444 VAL A C 1
ATOM 3406 O O . VAL A 1 444 ? 13.282 -12.916 -16.956 1.00 88.44 444 VAL A O 1
ATOM 3409 N N . TYR A 1 445 ? 14.226 -14.898 -16.472 1.00 89.00 445 TYR A N 1
ATOM 3410 C CA . TYR A 1 445 ? 15.607 -14.418 -16.487 1.00 89.00 445 TYR A CA 1
ATOM 3411 C C . TYR A 1 445 ? 16.333 -14.922 -17.738 1.00 89.00 445 TYR A C 1
ATOM 3413 O O . TYR A 1 445 ? 16.379 -16.126 -17.993 1.00 89.00 445 TYR A O 1
ATOM 3421 N N . ILE A 1 446 ? 16.871 -13.995 -18.529 1.00 91.06 446 ILE A N 1
ATOM 3422 C CA . ILE A 1 446 ? 17.576 -14.261 -19.782 1.00 91.06 446 ILE A CA 1
ATOM 3423 C C . ILE A 1 446 ? 18.980 -13.676 -19.678 1.00 91.06 446 ILE A C 1
ATOM 3425 O O . ILE A 1 446 ? 19.156 -12.460 -19.635 1.00 91.06 446 ILE A O 1
ATOM 3429 N N . ASP A 1 447 ? 19.981 -14.550 -19.666 1.00 90.38 447 ASP A N 1
ATOM 3430 C CA . ASP A 1 447 ? 21.388 -14.184 -19.520 1.00 90.38 447 ASP A CA 1
ATOM 3431 C C . ASP A 1 447 ? 22.280 -14.867 -20.565 1.00 90.38 447 ASP A C 1
ATOM 3433 O O . ASP A 1 447 ? 21.807 -15.300 -21.622 1.00 90.38 447 ASP A O 1
ATOM 3437 N N . ALA A 1 448 ? 23.586 -14.931 -20.299 1.00 89.69 448 ALA A N 1
ATOM 3438 C CA . ALA A 1 448 ? 24.568 -15.581 -21.162 1.00 89.69 448 ALA A CA 1
ATOM 3439 C C . ALA A 1 448 ? 24.336 -17.095 -21.329 1.00 89.69 448 ALA A C 1
ATOM 3441 O O . ALA A 1 448 ? 24.803 -17.669 -22.313 1.00 89.69 448 ALA A O 1
ATOM 3442 N N . SER A 1 449 ? 23.628 -17.744 -20.397 1.00 85.94 449 SER A N 1
ATOM 3443 C CA . SER A 1 449 ? 23.291 -19.169 -20.482 1.00 85.94 449 SER A CA 1
ATOM 3444 C C . SER A 1 449 ? 22.126 -19.444 -21.443 1.00 85.94 449 SER A C 1
ATOM 3446 O O . SER A 1 449 ? 21.983 -20.565 -21.945 1.00 85.94 449 SER A O 1
ATOM 3448 N N . MET A 1 450 ? 21.311 -18.427 -21.753 1.00 85.81 450 MET A N 1
ATOM 3449 C CA . MET A 1 450 ? 20.234 -18.542 -22.733 1.00 85.81 450 MET A CA 1
ATOM 3450 C C . MET A 1 450 ? 20.743 -18.467 -24.168 1.00 85.81 450 MET A C 1
ATOM 3452 O O . MET A 1 450 ? 21.514 -17.586 -24.541 1.00 85.81 450 MET A O 1
ATOM 3456 N N . LYS A 1 451 ? 20.207 -19.358 -25.004 1.00 88.12 451 LYS A N 1
ATOM 3457 C CA . LYS A 1 451 ? 20.355 -19.358 -26.458 1.00 88.12 451 LYS A CA 1
ATOM 3458 C C . LYS A 1 451 ? 19.031 -18.954 -27.102 1.00 88.12 451 LYS A C 1
ATOM 3460 O O . LYS A 1 451 ? 17.973 -19.069 -26.483 1.00 88.12 451 LYS A O 1
ATOM 3465 N N . THR A 1 452 ? 19.075 -18.564 -28.373 1.00 87.25 452 THR A N 1
ATOM 3466 C CA . THR A 1 452 ? 17.888 -18.177 -29.156 1.00 87.25 452 THR A CA 1
ATOM 3467 C C . THR A 1 452 ? 16.791 -19.249 -29.153 1.00 87.25 452 THR A C 1
ATOM 3469 O O . THR A 1 452 ? 15.612 -18.921 -29.070 1.00 87.25 452 THR A O 1
ATOM 3472 N N . GLU A 1 453 ? 17.162 -20.532 -29.164 1.00 87.69 453 GLU A N 1
ATOM 3473 C CA . GLU A 1 453 ? 16.216 -21.658 -29.102 1.00 87.69 453 GLU A CA 1
ATOM 3474 C C . GLU A 1 453 ? 15.414 -21.713 -27.791 1.00 87.69 453 GLU A C 1
ATOM 3476 O O . GLU A 1 453 ? 14.241 -22.078 -27.804 1.00 87.69 453 GLU A O 1
ATOM 3481 N N . HIS A 1 454 ? 16.000 -21.296 -26.662 1.00 87.44 454 HIS A N 1
ATOM 3482 C CA . HIS A 1 454 ? 15.282 -21.214 -25.387 1.00 87.44 454 HIS A CA 1
ATOM 3483 C C . HIS A 1 454 ? 14.259 -20.075 -25.409 1.00 87.44 454 HIS A C 1
ATOM 3485 O O . HIS A 1 454 ? 13.124 -20.244 -24.969 1.00 87.44 454 HIS A O 1
ATOM 3491 N N . VAL A 1 455 ? 14.640 -18.928 -25.979 1.00 88.25 455 VAL A N 1
ATOM 3492 C CA . VAL A 1 455 ? 13.767 -17.752 -26.111 1.00 88.25 455 VAL A CA 1
ATOM 3493 C C . VAL A 1 455 ? 12.590 -18.032 -27.049 1.00 88.25 455 VAL A C 1
ATOM 3495 O O . VAL A 1 455 ? 11.473 -17.595 -26.775 1.00 88.25 455 VAL A O 1
ATOM 3498 N N . ALA A 1 456 ? 12.797 -18.817 -28.112 1.00 89.06 456 ALA A N 1
ATOM 3499 C CA . ALA A 1 456 ? 11.747 -19.183 -29.064 1.00 89.06 456 ALA A CA 1
ATOM 3500 C C . ALA A 1 456 ? 10.547 -19.894 -28.404 1.00 89.06 456 ALA A C 1
ATOM 3502 O O . ALA A 1 456 ? 9.407 -19.718 -28.845 1.00 89.06 456 ALA A O 1
ATOM 3503 N N . LYS A 1 457 ? 10.769 -20.619 -27.299 1.00 88.69 457 LYS A N 1
ATOM 3504 C CA . LYS A 1 457 ? 9.703 -21.281 -26.525 1.00 88.69 457 LYS A CA 1
ATOM 3505 C C . LYS A 1 457 ? 8.736 -20.300 -25.861 1.00 88.69 457 LYS A C 1
ATOM 3507 O O . LYS A 1 457 ? 7.605 -20.661 -25.557 1.00 88.69 457 LYS A O 1
ATOM 3512 N N . LEU A 1 458 ? 9.145 -19.043 -25.676 1.00 90.50 458 LEU A N 1
ATOM 3513 C CA . LEU A 1 458 ? 8.323 -18.000 -25.059 1.00 90.50 458 LEU A CA 1
ATOM 3514 C C . LEU A 1 458 ? 7.373 -17.318 -26.056 1.00 90.50 458 LEU A C 1
ATOM 3516 O O . LEU A 1 458 ? 6.540 -16.513 -25.656 1.00 90.50 458 LEU A O 1
ATOM 3520 N N . THR A 1 459 ? 7.441 -17.639 -27.351 1.00 92.00 459 THR A N 1
ATOM 3521 C CA . THR A 1 459 ? 6.663 -16.944 -28.396 1.00 92.00 459 THR A CA 1
ATOM 3522 C C . THR A 1 459 ? 5.144 -17.114 -28.278 1.00 92.00 459 THR A C 1
ATOM 3524 O O . THR A 1 459 ? 4.393 -16.274 -28.786 1.00 92.00 459 THR A O 1
ATOM 3527 N N . LYS A 1 460 ? 4.667 -18.162 -27.591 1.00 92.31 460 LYS A N 1
ATOM 3528 C CA . LYS A 1 460 ? 3.237 -18.377 -27.300 1.00 92.31 460 LYS A CA 1
ATOM 3529 C C . LYS A 1 460 ? 2.746 -17.682 -26.029 1.00 92.31 460 LYS A C 1
ATOM 3531 O O . LYS A 1 460 ? 1.540 -17.639 -25.805 1.00 92.31 460 LYS A O 1
ATOM 3536 N N . MET A 1 461 ? 3.647 -17.106 -25.231 1.00 92.75 461 MET A N 1
ATOM 3537 C CA . MET A 1 461 ? 3.298 -16.364 -24.022 1.00 92.75 461 MET A CA 1
ATOM 3538 C C . MET A 1 461 ? 2.317 -15.239 -24.358 1.00 92.75 461 MET A C 1
ATOM 3540 O O . MET A 1 461 ? 2.633 -14.343 -25.139 1.00 92.75 461 MET A O 1
ATOM 3544 N N . LYS A 1 462 ? 1.130 -15.292 -23.753 1.00 94.62 462 LYS A N 1
ATOM 3545 C CA . LYS A 1 462 ? 0.091 -14.261 -23.837 1.00 94.62 462 LYS A CA 1
ATOM 3546 C C . LYS A 1 462 ? 0.064 -13.393 -22.594 1.00 94.62 462 LYS A C 1
ATOM 3548 O O . LYS A 1 462 ? -0.164 -12.189 -22.707 1.00 94.62 462 LYS A O 1
ATOM 3553 N N . GLN A 1 463 ? 0.292 -13.992 -21.431 1.00 92.50 463 GLN A N 1
ATOM 3554 C CA . GLN A 1 463 ? 0.203 -13.328 -20.136 1.00 92.50 463 GLN A CA 1
ATOM 3555 C C . GLN A 1 463 ? 1.398 -13.723 -19.270 1.00 92.50 463 GLN A C 1
ATOM 3557 O O . GLN A 1 463 ? 1.749 -14.902 -19.193 1.00 92.50 463 GLN A O 1
ATOM 3562 N N . LEU A 1 464 ? 1.999 -12.740 -18.605 1.00 91.56 464 LEU A N 1
ATOM 3563 C CA . LEU A 1 464 ? 3.020 -12.961 -17.590 1.00 91.56 464 LEU A CA 1
ATOM 3564 C C . LEU A 1 464 ? 2.686 -12.156 -16.336 1.00 91.56 464 LEU A C 1
ATOM 3566 O O . LEU A 1 464 ? 2.689 -10.924 -16.346 1.00 91.56 464 LEU A O 1
ATOM 3570 N N . TYR A 1 465 ? 2.445 -12.874 -15.245 1.00 88.75 465 TYR A N 1
ATOM 3571 C CA . TYR A 1 465 ? 2.372 -12.308 -13.908 1.00 88.75 465 TYR A CA 1
ATOM 3572 C C . TYR A 1 465 ? 3.728 -12.472 -13.223 1.00 88.75 465 TYR A C 1
ATOM 3574 O O . TYR A 1 465 ? 4.048 -13.507 -12.633 1.00 88.75 465 TYR A O 1
ATOM 3582 N N . GLY A 1 466 ? 4.553 -11.442 -13.356 1.00 86.94 466 GLY A N 1
ATOM 3583 C CA . GLY A 1 466 ? 5.894 -11.378 -12.809 1.00 86.94 466 GLY A CA 1
ATOM 3584 C C . GLY A 1 466 ? 6.791 -10.437 -13.601 1.00 86.94 466 GLY A C 1
ATOM 3585 O O . GLY A 1 466 ? 6.348 -9.378 -14.035 1.00 86.94 466 GLY A O 1
ATOM 3586 N N . GLN A 1 467 ? 8.061 -10.797 -13.754 1.00 88.31 467 GLN A N 1
ATOM 3587 C CA . GLN A 1 467 ? 9.083 -9.893 -14.284 1.00 88.31 467 GLN A CA 1
ATOM 3588 C C . GLN A 1 467 ? 9.849 -10.536 -15.439 1.00 88.31 467 GLN A C 1
ATOM 3590 O O . GLN A 1 467 ? 10.128 -11.733 -15.399 1.00 88.31 467 GLN A O 1
ATOM 3595 N N . ILE A 1 468 ? 10.236 -9.736 -16.433 1.00 92.25 468 ILE A N 1
ATOM 3596 C CA . ILE A 1 468 ? 11.210 -10.122 -17.462 1.00 92.25 468 ILE A CA 1
ATOM 3597 C C . ILE A 1 468 ? 12.523 -9.387 -17.201 1.00 92.25 468 ILE A C 1
ATOM 3599 O O . ILE A 1 468 ? 12.557 -8.161 -17.201 1.00 92.25 468 ILE A O 1
ATOM 3603 N N . THR A 1 469 ? 13.617 -10.124 -17.051 1.00 91.94 469 THR A N 1
ATOM 3604 C CA . THR A 1 469 ? 14.961 -9.561 -16.913 1.00 91.94 469 THR A CA 1
ATOM 3605 C C . THR A 1 469 ? 15.865 -10.141 -17.987 1.00 91.94 469 THR A C 1
ATOM 3607 O O . THR A 1 469 ? 16.054 -11.352 -18.060 1.00 91.94 469 THR A O 1
ATOM 3610 N N . ILE A 1 470 ? 16.440 -9.269 -18.810 1.00 94.25 470 ILE A N 1
ATOM 3611 C CA . ILE A 1 470 ? 17.388 -9.608 -19.868 1.00 94.25 470 ILE A CA 1
ATOM 3612 C C . ILE A 1 470 ? 18.699 -8.919 -19.533 1.00 94.25 470 ILE A C 1
ATOM 3614 O O . ILE A 1 470 ? 18.795 -7.690 -19.621 1.00 94.25 470 ILE A O 1
ATOM 3618 N N . SER A 1 471 ? 19.709 -9.686 -19.136 1.00 94.44 471 SER A N 1
ATOM 3619 C CA . SER A 1 471 ? 20.988 -9.100 -18.752 1.00 94.44 471 SER A CA 1
ATOM 3620 C C . SER A 1 471 ? 22.196 -9.926 -19.125 1.00 94.44 471 SER A C 1
ATOM 3622 O O . SER A 1 471 ? 22.215 -11.125 -18.872 1.00 94.44 471 SER A O 1
ATOM 3624 N N . ASN A 1 472 ? 23.239 -9.276 -19.647 1.00 93.81 472 ASN A N 1
ATOM 3625 C CA . ASN A 1 472 ? 24.467 -9.938 -20.099 1.00 93.81 472 ASN A CA 1
ATOM 3626 C C . ASN A 1 472 ? 24.202 -11.097 -21.081 1.00 93.81 472 ASN A C 1
ATOM 3628 O O . ASN A 1 472 ? 24.925 -12.092 -21.081 1.00 93.81 472 ASN A O 1
ATOM 3632 N N . SER A 1 473 ? 23.149 -11.007 -21.894 1.00 94.44 473 SER A N 1
ATOM 3633 C CA . SER A 1 473 ? 22.782 -12.070 -22.825 1.00 94.44 473 SER A CA 1
ATOM 3634 C C . SER A 1 473 ? 23.545 -11.982 -24.150 1.00 94.44 473 SER A C 1
ATOM 3636 O O . SER A 1 473 ? 23.975 -10.911 -24.586 1.00 94.44 473 SER A O 1
ATOM 3638 N N . SER A 1 474 ? 23.694 -13.138 -24.802 1.00 94.12 474 SER A N 1
ATOM 3639 C CA . SER A 1 474 ? 24.297 -13.281 -26.133 1.00 94.12 474 SER A CA 1
ATOM 3640 C C . SER A 1 474 ? 23.269 -13.255 -27.273 1.00 94.12 474 SER A C 1
ATOM 3642 O O . SER A 1 474 ? 23.648 -13.287 -28.446 1.00 94.12 474 SER A O 1
ATOM 3644 N N . ILE A 1 475 ? 21.971 -13.191 -26.950 1.00 95.31 475 ILE A N 1
ATOM 3645 C CA . ILE A 1 475 ? 20.902 -13.138 -27.950 1.00 95.31 475 ILE A CA 1
ATOM 3646 C C . ILE A 1 475 ? 20.934 -11.816 -28.724 1.00 95.31 475 ILE A C 1
ATOM 3648 O O . ILE A 1 475 ? 21.272 -10.765 -28.183 1.00 95.31 475 ILE A O 1
ATOM 3652 N N . GLN A 1 476 ? 20.545 -11.873 -29.998 1.00 95.19 476 GLN A N 1
ATOM 3653 C CA . GLN A 1 476 ? 20.457 -10.684 -30.852 1.00 95.19 476 GLN A CA 1
ATOM 3654 C C . GLN A 1 476 ? 19.055 -10.074 -30.869 1.00 95.19 476 GLN A C 1
ATOM 3656 O O . GLN A 1 476 ? 18.913 -8.868 -31.058 1.00 95.19 476 GLN A O 1
ATOM 3661 N N . GLU A 1 477 ? 18.026 -10.888 -30.642 1.00 94.50 477 GLU A N 1
ATOM 3662 C CA . GLU A 1 477 ? 16.629 -10.477 -30.734 1.00 94.50 477 GLU A CA 1
ATOM 3663 C C . GLU A 1 477 ? 15.825 -11.066 -29.577 1.00 94.50 477 GLU A C 1
ATOM 3665 O O . GLU A 1 477 ? 16.003 -12.231 -29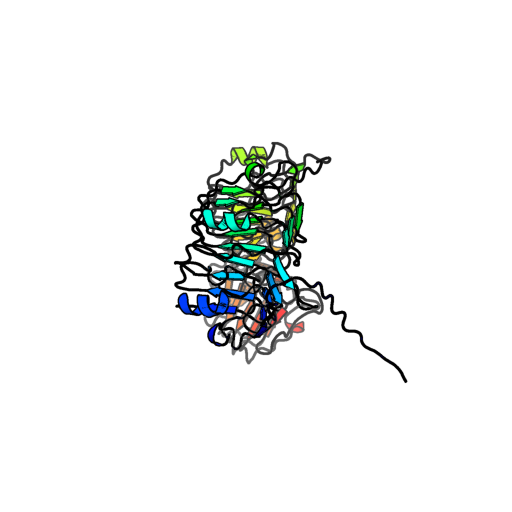.212 1.00 94.50 477 GLU A O 1
ATOM 3670 N N . PHE A 1 478 ? 14.915 -10.265 -29.024 1.00 95.38 478 PHE A N 1
ATOM 3671 C CA . PHE A 1 478 ? 13.933 -10.717 -28.047 1.00 95.38 478 PHE A CA 1
ATOM 3672 C C . PHE A 1 478 ? 12.533 -10.242 -28.439 1.00 95.38 478 PHE A C 1
ATOM 3674 O O . PHE A 1 478 ? 12.188 -9.070 -28.291 1.00 95.38 478 PHE A O 1
ATOM 3681 N N . ILE A 1 479 ? 11.726 -11.162 -28.967 1.00 95.19 479 ILE A N 1
ATOM 3682 C CA . ILE A 1 479 ? 10.404 -10.854 -29.516 1.00 95.19 479 ILE A CA 1
ATOM 3683 C C . ILE A 1 479 ? 9.369 -11.757 -28.852 1.00 95.19 479 ILE A C 1
ATOM 3685 O O . ILE A 1 479 ? 9.452 -12.982 -28.954 1.00 95.19 479 ILE A O 1
ATOM 3689 N N . LEU A 1 480 ? 8.362 -11.153 -28.217 1.00 95.44 480 LEU A N 1
ATOM 3690 C CA . LEU A 1 480 ? 7.196 -11.868 -27.690 1.00 95.44 480 LEU A CA 1
ATOM 3691 C C . LEU A 1 480 ? 5.949 -11.428 -28.472 1.00 95.44 480 LEU A C 1
ATOM 3693 O O . LEU A 1 480 ? 5.250 -10.496 -28.067 1.00 95.44 480 LEU A O 1
ATOM 3697 N N . PRO A 1 481 ? 5.651 -12.076 -29.614 1.00 95.56 481 PRO A N 1
ATOM 3698 C CA . PRO A 1 481 ? 4.648 -11.595 -30.566 1.00 95.56 481 PRO A CA 1
ATOM 3699 C C . PRO A 1 481 ? 3.209 -11.719 -30.054 1.00 95.56 481 PRO A C 1
ATOM 3701 O O . PRO A 1 481 ? 2.302 -11.094 -30.604 1.00 95.56 481 PRO A O 1
ATOM 3704 N N . ASN A 1 482 ? 2.987 -12.542 -29.027 1.00 95.88 482 ASN A N 1
ATOM 3705 C CA . ASN A 1 482 ? 1.670 -12.806 -28.459 1.00 95.88 482 ASN A CA 1
ATOM 3706 C C . ASN A 1 482 ? 1.466 -12.215 -27.067 1.00 95.88 482 ASN A C 1
ATOM 3708 O O . ASN A 1 482 ? 0.341 -12.275 -26.576 1.00 95.88 482 ASN A O 1
ATOM 3712 N N . LEU A 1 483 ? 2.497 -11.621 -26.457 1.00 95.38 483 LEU A N 1
ATOM 3713 C CA . LEU A 1 483 ? 2.390 -11.070 -25.113 1.00 95.38 483 LEU A CA 1
ATOM 3714 C C . LEU A 1 483 ? 1.409 -9.896 -25.135 1.00 95.38 483 LEU A C 1
ATOM 3716 O O . LEU A 1 483 ? 1.634 -8.911 -25.828 1.00 95.38 483 LEU A O 1
ATOM 3720 N N . THR A 1 484 ? 0.319 -10.023 -24.384 1.00 94.12 484 THR A N 1
ATOM 3721 C CA . THR A 1 484 ? -0.753 -9.024 -24.260 1.00 94.12 484 THR A CA 1
ATOM 3722 C C . THR A 1 484 ? -0.754 -8.341 -22.902 1.00 94.12 484 THR A C 1
ATOM 3724 O O . THR A 1 484 ? -1.172 -7.183 -22.818 1.00 94.12 484 THR A O 1
ATOM 3727 N N . GLN A 1 485 ? -0.256 -9.022 -21.867 1.00 91.81 485 GLN A N 1
ATOM 3728 C CA . GLN A 1 485 ? -0.248 -8.532 -20.495 1.00 91.81 485 GLN A CA 1
ATOM 3729 C C . GLN A 1 485 ? 1.038 -8.928 -19.763 1.00 91.81 485 GLN A C 1
ATOM 3731 O O . GLN A 1 485 ? 1.424 -10.098 -19.766 1.00 91.81 485 GLN A O 1
ATOM 3736 N N . LEU A 1 486 ? 1.665 -7.948 -19.112 1.00 91.94 486 LEU A N 1
ATOM 3737 C CA . LEU A 1 486 ? 2.840 -8.109 -18.261 1.00 91.94 486 LEU A CA 1
ATOM 3738 C C . LEU A 1 486 ? 2.649 -7.314 -16.966 1.00 91.94 486 LEU A C 1
ATOM 3740 O O . LEU A 1 486 ? 2.715 -6.088 -16.965 1.00 91.94 486 LEU A O 1
ATOM 3744 N N . VAL A 1 487 ? 2.421 -8.002 -15.854 1.00 88.12 487 VAL A N 1
ATOM 3745 C CA . VAL A 1 487 ? 2.134 -7.354 -14.568 1.00 88.12 487 VAL A CA 1
ATOM 3746 C C . VAL A 1 487 ? 3.127 -7.849 -13.530 1.00 88.12 487 VAL A C 1
ATOM 3748 O O . VAL A 1 487 ? 3.157 -9.045 -13.234 1.00 88.12 487 VAL A O 1
ATOM 3751 N N . ASN A 1 488 ? 3.922 -6.944 -12.958 1.00 85.25 488 ASN A N 1
ATOM 3752 C CA . ASN A 1 488 ? 4.890 -7.314 -11.934 1.00 85.25 488 ASN A CA 1
ATOM 3753 C C . ASN A 1 488 ? 4.220 -7.514 -10.577 1.00 85.25 488 ASN A C 1
ATOM 3755 O O . ASN A 1 488 ? 3.894 -6.563 -9.874 1.00 85.25 488 ASN A O 1
ATOM 3759 N N . ILE A 1 489 ? 4.065 -8.778 -10.199 1.00 79.56 489 ILE A N 1
ATOM 3760 C CA . ILE A 1 489 ? 3.518 -9.186 -8.902 1.00 79.56 489 ILE A CA 1
ATOM 3761 C C . ILE A 1 489 ? 4.604 -9.447 -7.844 1.00 79.56 489 ILE A C 1
ATOM 3763 O O . ILE A 1 489 ? 4.286 -9.609 -6.669 1.00 79.56 489 ILE A O 1
ATOM 3767 N N . ASN A 1 490 ? 5.876 -9.546 -8.258 1.00 69.94 490 ASN A N 1
ATOM 3768 C CA . ASN A 1 490 ? 6.956 -10.089 -7.425 1.00 69.94 490 ASN A CA 1
ATOM 3769 C C . ASN A 1 490 ? 7.620 -9.028 -6.545 1.00 69.94 490 ASN A C 1
ATOM 3771 O O . ASN A 1 490 ? 8.099 -9.343 -5.459 1.00 69.94 490 ASN A O 1
ATOM 3775 N N . SER A 1 491 ? 7.694 -7.783 -7.018 1.00 67.75 491 SER A N 1
ATOM 3776 C CA . SER A 1 491 ? 8.317 -6.691 -6.274 1.00 67.75 491 SER A CA 1
ATOM 3777 C C . SER A 1 491 ? 7.699 -5.357 -6.645 1.00 67.75 491 SER A C 1
ATOM 3779 O O . SER A 1 491 ? 7.587 -5.029 -7.826 1.00 67.75 491 SER A O 1
ATOM 3781 N N . ALA A 1 492 ? 7.378 -4.568 -5.620 1.00 64.06 492 ALA A N 1
ATOM 3782 C CA . ALA A 1 492 ? 6.901 -3.208 -5.807 1.00 64.06 492 ALA A CA 1
ATOM 3783 C C . ALA A 1 492 ? 7.985 -2.262 -6.351 1.00 64.06 492 ALA A C 1
ATOM 3785 O O . ALA A 1 492 ? 7.701 -1.285 -7.038 1.00 64.06 492 ALA A O 1
ATOM 3786 N N . GLN A 1 493 ? 9.249 -2.590 -6.083 1.00 68.31 493 GLN A N 1
ATOM 3787 C CA . GLN A 1 493 ? 10.392 -1.718 -6.339 1.00 68.31 493 GLN A CA 1
ATOM 3788 C C . GLN A 1 493 ? 11.071 -1.972 -7.685 1.00 68.31 493 GLN A C 1
ATOM 3790 O O . GLN A 1 493 ? 11.971 -1.220 -8.049 1.00 68.31 493 GLN A O 1
ATOM 3795 N N . LEU A 1 494 ? 10.688 -3.022 -8.414 1.00 73.94 494 LEU A N 1
ATOM 3796 C CA . LEU A 1 494 ? 11.320 -3.372 -9.684 1.00 73.94 494 LEU A CA 1
ATOM 3797 C C . LEU A 1 494 ? 10.375 -3.107 -10.864 1.00 73.94 494 LEU A C 1
ATOM 3799 O O . LEU A 1 494 ? 9.171 -3.370 -10.759 1.00 73.94 494 LEU A O 1
ATOM 3803 N N . PRO A 1 495 ? 10.903 -2.656 -12.016 1.00 85.50 495 PRO A N 1
ATOM 3804 C CA . PRO A 1 495 ? 10.107 -2.566 -13.231 1.00 85.50 495 PRO A CA 1
ATOM 3805 C C . PRO A 1 495 ? 9.637 -3.959 -13.654 1.00 85.50 495 PRO A C 1
ATOM 3807 O O . PRO A 1 495 ? 10.287 -4.970 -13.365 1.00 85.50 495 PRO A O 1
ATOM 3810 N N . SER A 1 496 ? 8.530 -4.022 -14.392 1.00 89.62 496 SER A N 1
ATOM 3811 C CA . SER A 1 496 ? 8.044 -5.287 -14.965 1.00 89.62 496 SER A CA 1
ATOM 3812 C C . SER A 1 496 ? 9.012 -5.874 -15.972 1.00 89.62 496 SER A C 1
ATOM 3814 O O . SER A 1 496 ? 9.026 -7.085 -16.192 1.00 89.62 496 SER A O 1
ATOM 3816 N N . MET A 1 497 ? 9.825 -5.012 -16.580 1.00 92.44 497 MET A N 1
ATOM 3817 C CA . MET A 1 497 ? 10.869 -5.423 -17.492 1.00 92.44 497 MET A CA 1
ATOM 3818 C C . MET A 1 497 ? 12.176 -4.675 -17.226 1.00 92.44 497 MET A C 1
ATOM 3820 O O . MET A 1 497 ? 12.191 -3.459 -17.047 1.00 92.44 497 MET A O 1
ATOM 3824 N N . LEU A 1 498 ? 13.284 -5.411 -17.222 1.00 91.75 498 LEU A N 1
ATOM 3825 C CA . LEU A 1 498 ? 14.637 -4.881 -17.102 1.00 91.75 498 LEU A CA 1
ATOM 3826 C C . LEU A 1 498 ? 15.488 -5.405 -18.259 1.00 91.75 498 LEU A C 1
ATOM 3828 O O . LEU A 1 498 ? 15.665 -6.613 -18.396 1.00 91.75 498 LEU A O 1
ATOM 3832 N N . ILE A 1 499 ? 16.036 -4.506 -19.072 1.00 94.19 499 ILE A N 1
ATOM 3833 C CA . ILE A 1 499 ? 16.932 -4.835 -20.185 1.00 94.19 499 ILE A CA 1
ATOM 3834 C C . ILE A 1 499 ? 18.254 -4.113 -19.943 1.00 94.19 499 ILE A C 1
ATOM 3836 O O . ILE A 1 499 ? 18.350 -2.897 -20.114 1.00 94.19 499 ILE A O 1
ATOM 3840 N N . TYR A 1 500 ? 19.281 -4.851 -19.527 1.00 93.44 500 TYR A N 1
ATOM 3841 C CA . TYR A 1 500 ? 20.507 -4.250 -19.011 1.00 93.44 500 TYR A CA 1
ATOM 3842 C C . TYR A 1 500 ? 21.790 -4.958 -19.454 1.00 93.44 500 TYR A C 1
ATOM 3844 O O . TYR A 1 500 ? 21.894 -6.170 -19.315 1.00 93.44 500 TYR A O 1
ATOM 3852 N N . ARG A 1 501 ? 22.816 -4.222 -19.903 1.00 94.25 501 ARG A N 1
ATOM 3853 C CA . ARG A 1 501 ? 24.146 -4.788 -20.240 1.00 94.25 501 ARG A CA 1
ATOM 3854 C C . ARG A 1 501 ? 24.129 -5.872 -21.326 1.00 94.25 501 ARG A C 1
ATOM 3856 O O . ARG A 1 501 ? 24.833 -6.874 -21.222 1.00 94.25 501 ARG A O 1
ATOM 3863 N N . ASN A 1 502 ? 23.338 -5.709 -22.383 1.00 95.94 502 ASN A N 1
ATOM 3864 C CA . ASN A 1 502 ? 23.318 -6.658 -23.500 1.00 95.94 502 ASN A CA 1
ATOM 3865 C C . ASN A 1 502 ? 24.065 -6.086 -24.712 1.00 95.94 502 ASN A C 1
ATOM 3867 O O . ASN A 1 502 ? 23.527 -5.286 -25.474 1.00 95.94 502 ASN A O 1
ATOM 3871 N N . ASN A 1 503 ? 25.308 -6.531 -24.919 1.00 94.38 503 ASN A N 1
ATOM 3872 C CA . ASN A 1 503 ? 26.157 -6.041 -26.014 1.00 94.38 503 ASN A CA 1
ATOM 3873 C C . ASN A 1 503 ? 25.716 -6.544 -27.396 1.00 94.38 503 ASN A C 1
ATOM 3875 O O . ASN A 1 503 ? 25.939 -5.864 -28.395 1.00 94.38 503 ASN A O 1
ATOM 3879 N N . ALA A 1 504 ? 25.119 -7.737 -27.461 1.00 95.56 504 ALA A N 1
ATOM 3880 C CA . ALA A 1 504 ? 24.698 -8.365 -28.712 1.00 95.56 504 ALA A CA 1
ATOM 3881 C C . ALA A 1 504 ? 23.237 -8.071 -29.093 1.00 95.56 504 ALA A C 1
ATOM 3883 O O . ALA A 1 504 ? 22.874 -8.268 -30.253 1.00 95.56 504 ALA A O 1
ATOM 3884 N N . LEU A 1 505 ? 22.414 -7.614 -28.141 1.00 96.38 505 LEU A N 1
ATOM 3885 C CA . LEU A 1 505 ? 20.981 -7.409 -28.337 1.00 96.38 505 LEU A CA 1
ATOM 3886 C C . LEU A 1 505 ? 20.743 -6.194 -29.237 1.00 96.38 505 LEU A C 1
ATOM 3888 O O . LEU A 1 505 ? 21.120 -5.077 -28.894 1.00 96.38 505 LEU A O 1
ATOM 3892 N N . LYS A 1 506 ? 20.110 -6.428 -30.386 1.00 95.81 506 LYS A N 1
ATOM 3893 C CA . LYS A 1 506 ? 19.836 -5.421 -31.419 1.00 95.81 506 LYS A CA 1
ATOM 3894 C C . LYS A 1 506 ? 18.382 -4.984 -31.440 1.00 95.81 506 LYS A C 1
ATOM 3896 O O . LYS A 1 506 ? 18.097 -3.831 -31.757 1.00 95.81 506 LYS A O 1
ATOM 3901 N N . THR A 1 507 ? 17.467 -5.900 -31.122 1.00 94.75 507 THR A N 1
ATOM 3902 C CA . THR A 1 507 ? 16.029 -5.673 -31.286 1.00 94.75 507 THR A CA 1
ATOM 3903 C C . THR A 1 507 ? 15.233 -6.287 -30.145 1.00 94.75 507 THR A C 1
ATOM 3905 O O . THR A 1 507 ? 15.459 -7.434 -29.754 1.00 94.75 507 THR A O 1
ATOM 3908 N N . VAL A 1 508 ? 14.254 -5.526 -29.654 1.00 95.19 508 VAL A N 1
ATOM 3909 C CA . VAL A 1 508 ? 13.212 -6.006 -28.743 1.00 95.19 508 VAL A CA 1
ATOM 3910 C C . VAL A 1 508 ? 11.841 -5.602 -29.272 1.00 95.19 508 VAL A C 1
ATOM 3912 O O . VAL A 1 508 ? 11.699 -4.508 -29.814 1.00 95.19 508 VAL A O 1
ATOM 3915 N N . SER A 1 509 ? 10.837 -6.477 -29.174 1.00 94.56 509 SER A N 1
ATOM 3916 C CA . SER A 1 509 ? 9.495 -6.158 -29.679 1.00 94.56 509 SER A CA 1
ATOM 3917 C C . SER A 1 509 ? 8.373 -6.928 -28.977 1.00 94.56 509 SER A C 1
ATOM 3919 O O . SER A 1 509 ? 8.447 -8.143 -28.771 1.00 94.56 509 SER A O 1
ATOM 3921 N N . PHE A 1 510 ? 7.304 -6.199 -28.655 1.00 95.12 510 PHE A N 1
ATOM 3922 C CA . PHE A 1 510 ? 6.099 -6.654 -27.962 1.00 95.12 510 PHE A CA 1
ATOM 3923 C C . PHE A 1 510 ? 4.842 -6.127 -28.681 1.00 95.12 510 PHE A C 1
ATOM 3925 O O . PHE A 1 510 ? 4.071 -5.350 -28.114 1.00 95.12 510 PHE A O 1
ATOM 3932 N N . PRO A 1 511 ? 4.600 -6.533 -29.941 1.00 93.94 511 PRO A N 1
ATOM 3933 C CA . PRO A 1 511 ? 3.646 -5.870 -30.837 1.00 93.94 511 PRO A CA 1
ATOM 3934 C C . PRO A 1 511 ? 2.180 -5.964 -30.393 1.00 93.94 511 PRO A C 1
ATOM 3936 O O . PRO A 1 511 ? 1.348 -5.200 -30.875 1.00 93.94 511 PRO A O 1
ATOM 3939 N N . LYS A 1 512 ? 1.846 -6.886 -29.483 1.00 95.19 512 LYS A N 1
ATOM 3940 C CA . LYS A 1 512 ? 0.496 -7.046 -28.922 1.00 95.19 512 LYS A CA 1
ATOM 3941 C C . LYS A 1 512 ? 0.391 -6.631 -27.458 1.00 95.19 512 LYS A C 1
ATOM 3943 O O . LYS A 1 512 ? -0.692 -6.766 -26.892 1.00 95.19 512 LYS A O 1
ATOM 3948 N N . LEU A 1 513 ? 1.464 -6.134 -26.838 1.00 93.19 513 LEU A N 1
ATOM 3949 C CA . LEU A 1 513 ? 1.448 -5.832 -25.411 1.00 93.19 513 LEU A CA 1
ATOM 3950 C C . LEU A 1 513 ? 0.497 -4.676 -25.163 1.00 93.19 513 LEU A C 1
ATOM 3952 O O . LEU A 1 513 ? 0.695 -3.577 -25.678 1.00 93.19 513 LEU A O 1
ATOM 3956 N N . THR A 1 514 ? -0.568 -4.956 -24.415 1.00 89.31 514 THR A N 1
ATOM 3957 C CA . THR A 1 514 ? -1.638 -3.999 -24.161 1.00 89.31 514 THR A CA 1
ATOM 3958 C C . THR A 1 514 ? -1.665 -3.417 -22.771 1.00 89.31 514 THR A C 1
ATOM 3960 O O . THR A 1 514 ? -2.098 -2.273 -22.640 1.00 89.31 514 THR A O 1
ATOM 3963 N N . ASP A 1 515 ? -1.174 -4.176 -21.800 1.00 87.88 515 ASP A N 1
ATOM 3964 C CA . ASP A 1 515 ? -1.143 -3.836 -20.387 1.00 87.88 515 ASP A CA 1
ATOM 3965 C C . ASP A 1 515 ? 0.239 -4.195 -19.831 1.00 87.88 515 ASP A C 1
ATOM 3967 O O . ASP A 1 515 ? 0.627 -5.365 -19.840 1.00 87.88 515 ASP A O 1
ATOM 3971 N N . ILE A 1 516 ? 0.991 -3.186 -19.392 1.00 88.25 516 ILE A N 1
ATOM 3972 C CA . ILE A 1 516 ? 2.242 -3.357 -18.656 1.00 88.25 516 ILE A CA 1
ATOM 3973 C C . ILE A 1 516 ? 2.164 -2.547 -17.366 1.00 88.25 516 ILE A C 1
ATOM 3975 O O . ILE A 1 516 ? 1.797 -1.371 -17.397 1.00 88.25 516 ILE A O 1
ATOM 3979 N N . ARG A 1 517 ? 2.448 -3.184 -16.225 1.00 83.31 517 ARG A N 1
ATOM 3980 C CA . ARG A 1 517 ? 2.329 -2.540 -14.910 1.00 83.31 517 ARG A CA 1
ATOM 3981 C C . ARG A 1 517 ? 3.429 -2.965 -13.955 1.00 83.31 517 ARG A C 1
ATOM 3983 O O . ARG A 1 517 ? 3.445 -4.114 -13.509 1.00 83.31 517 ARG A O 1
ATOM 3990 N N . GLY A 1 518 ? 4.310 -2.014 -13.636 1.00 72.94 518 GLY A N 1
ATOM 3991 C CA . GLY A 1 518 ? 5.286 -2.142 -12.552 1.00 72.94 518 GLY A CA 1
ATOM 3992 C C . GLY A 1 518 ? 4.612 -2.259 -11.182 1.00 72.94 518 GLY A C 1
ATOM 3993 O O . GLY A 1 518 ? 3.485 -1.799 -10.994 1.00 72.94 518 GLY A O 1
ATOM 3994 N N . GLY A 1 519 ? 5.301 -2.872 -10.219 1.00 60.94 519 GLY A N 1
ATOM 3995 C CA . GLY A 1 519 ? 4.736 -3.147 -8.895 1.00 60.94 519 GLY A CA 1
ATOM 3996 C C . GLY A 1 519 ? 4.608 -1.925 -7.970 1.00 60.94 519 GLY A C 1
ATOM 3997 O O . GLY A 1 519 ? 4.199 -2.089 -6.827 1.00 60.94 519 GLY A O 1
ATOM 3998 N N . GLY A 1 520 ? 4.968 -0.718 -8.413 1.00 56.25 520 GLY A N 1
ATOM 3999 C CA . GLY A 1 520 ? 4.953 0.479 -7.560 1.00 56.25 520 GLY A CA 1
ATOM 4000 C C . GLY A 1 520 ? 5.877 1.612 -8.013 1.00 56.25 520 GLY A C 1
ATOM 4001 O O . GLY A 1 520 ? 5.613 2.761 -7.694 1.00 56.25 520 GLY A O 1
ATOM 4002 N N . GLN A 1 521 ? 6.914 1.321 -8.804 1.00 60.22 521 GLN A N 1
ATOM 4003 C CA . GLN A 1 521 ? 7.788 2.347 -9.394 1.00 60.22 521 GLN A CA 1
ATOM 4004 C C . GLN A 1 521 ? 7.053 3.242 -10.409 1.00 60.22 521 GLN A C 1
ATOM 4006 O O . GLN A 1 521 ? 6.141 2.798 -11.112 1.00 60.22 521 GLN A O 1
ATOM 4011 N N . SER A 1 522 ? 7.557 4.468 -10.584 1.00 64.12 522 SER A N 1
ATOM 4012 C CA . SER A 1 522 ? 7.136 5.422 -11.624 1.00 64.12 522 SER A CA 1
ATOM 4013 C C . SER A 1 522 ? 7.373 4.936 -13.064 1.00 64.12 522 SER A C 1
ATOM 4015 O O . SER A 1 522 ? 7.037 5.658 -13.998 1.00 64.12 522 SER A O 1
ATOM 4017 N N . TYR A 1 523 ? 7.945 3.745 -13.278 1.00 75.69 523 TYR A N 1
ATOM 4018 C CA . TYR A 1 523 ? 8.265 3.203 -14.599 1.00 75.69 523 TYR A CA 1
ATOM 4019 C C . TYR A 1 523 ? 7.997 1.696 -14.731 1.00 75.69 523 TYR A C 1
ATOM 4021 O O . TYR A 1 523 ? 8.136 0.917 -13.788 1.00 75.69 523 TYR A O 1
ATOM 4029 N N . ASP A 1 524 ? 7.622 1.279 -15.942 1.00 85.94 524 ASP A N 1
ATOM 4030 C CA . ASP A 1 524 ? 7.224 -0.093 -16.269 1.00 85.94 524 ASP A CA 1
ATOM 4031 C C . ASP A 1 524 ? 8.379 -0.916 -16.866 1.00 85.94 524 ASP A C 1
ATOM 4033 O O . ASP A 1 524 ? 8.428 -2.139 -16.687 1.00 85.94 524 ASP A O 1
ATOM 4037 N N . LEU A 1 525 ? 9.313 -0.248 -17.554 1.00 89.75 525 LEU A N 1
ATOM 4038 C CA . LEU A 1 525 ? 10.480 -0.833 -18.219 1.00 89.75 525 LEU A CA 1
ATOM 4039 C C . LEU A 1 525 ? 11.723 0.044 -17.994 1.00 89.75 525 LEU A C 1
ATOM 4041 O O . LEU A 1 525 ? 11.662 1.262 -18.158 1.00 89.75 525 LEU A O 1
ATOM 4045 N N . LEU A 1 526 ? 12.856 -0.592 -17.687 1.00 88.88 526 LEU A N 1
ATOM 4046 C CA . LEU A 1 526 ? 14.180 0.038 -17.660 1.00 88.88 526 LEU A CA 1
ATOM 4047 C C . LEU A 1 526 ? 15.080 -0.555 -18.751 1.00 88.88 526 LEU A C 1
ATOM 4049 O O . LEU A 1 526 ? 15.261 -1.775 -18.809 1.00 88.88 526 LEU A O 1
ATOM 4053 N N . VAL A 1 527 ? 15.669 0.308 -19.581 1.00 90.81 527 VAL A N 1
ATOM 4054 C CA . VAL A 1 527 ? 16.609 -0.052 -20.652 1.00 90.81 527 VAL A CA 1
ATOM 4055 C C . VAL A 1 527 ? 17.922 0.698 -20.448 1.00 90.81 527 VAL A C 1
ATOM 4057 O O . VAL A 1 527 ? 17.976 1.901 -20.645 1.00 90.81 527 VAL A O 1
ATOM 4060 N N . ALA A 1 528 ? 19.005 0.012 -20.090 1.00 89.12 528 ALA A N 1
ATOM 4061 C CA . ALA A 1 528 ? 20.298 0.673 -19.875 1.00 89.12 528 ALA A CA 1
ATOM 4062 C C . ALA A 1 528 ? 21.487 -0.189 -20.325 1.00 89.12 528 ALA A C 1
ATOM 4064 O O . ALA A 1 528 ? 21.432 -1.416 -20.297 1.00 89.12 528 ALA A O 1
ATOM 4065 N N . GLN A 1 529 ? 22.589 0.437 -20.732 1.00 89.62 529 GLN A N 1
ATOM 4066 C CA . GLN A 1 529 ? 23.836 -0.236 -21.112 1.00 89.62 529 GLN A CA 1
ATOM 4067 C C . GLN A 1 529 ? 23.673 -1.292 -22.223 1.00 89.62 529 GLN A C 1
ATOM 4069 O O . GLN A 1 529 ? 24.289 -2.352 -22.172 1.00 89.62 529 GLN A O 1
ATOM 4074 N N . ASN A 1 530 ? 22.843 -1.034 -23.239 1.00 92.12 530 ASN A N 1
ATOM 4075 C CA . ASN A 1 530 ? 22.658 -1.935 -24.387 1.00 92.12 530 ASN A CA 1
ATOM 4076 C C . ASN A 1 530 ? 23.178 -1.262 -25.675 1.00 92.12 530 ASN A C 1
ATOM 4078 O O . ASN A 1 530 ? 22.379 -0.727 -26.440 1.00 92.12 530 ASN A O 1
ATOM 4082 N N . PRO A 1 531 ? 24.502 -1.245 -25.931 1.00 91.75 531 PRO A N 1
ATOM 4083 C CA . PRO A 1 531 ? 25.112 -0.388 -26.959 1.00 91.75 531 PRO A CA 1
ATOM 4084 C C . PRO A 1 531 ? 24.665 -0.696 -28.396 1.00 91.75 531 PRO A C 1
ATOM 4086 O O . PRO A 1 531 ? 24.736 0.173 -29.258 1.00 91.75 531 PRO A O 1
ATOM 4089 N N . SER A 1 532 ? 24.209 -1.923 -28.657 1.00 94.75 532 SER A N 1
ATOM 4090 C CA . SER A 1 532 ? 23.752 -2.362 -29.982 1.00 94.75 532 SER A CA 1
ATOM 4091 C C . SER A 1 532 ? 22.235 -2.272 -30.166 1.00 94.75 532 SER A C 1
ATOM 4093 O O . SER A 1 532 ? 21.742 -2.549 -31.261 1.00 94.75 532 SER A O 1
ATOM 4095 N N . LEU A 1 533 ? 21.486 -1.932 -29.111 1.00 93.88 533 LEU A N 1
ATOM 4096 C CA . LEU A 1 533 ? 20.030 -1.982 -29.118 1.00 93.88 533 LEU A CA 1
ATOM 4097 C C . LEU A 1 533 ? 19.460 -0.739 -29.798 1.00 93.88 533 LEU A C 1
ATOM 4099 O O . LEU A 1 533 ? 19.568 0.371 -29.281 1.00 93.88 533 LEU A O 1
ATOM 4103 N N . ASN A 1 534 ? 18.784 -0.938 -30.928 1.00 89.81 534 ASN A N 1
ATOM 4104 C CA . ASN A 1 534 ? 17.992 0.114 -31.550 1.00 89.81 534 ASN A CA 1
ATOM 4105 C C . ASN A 1 534 ? 16.604 0.148 -30.897 1.00 89.81 534 ASN A C 1
ATOM 4107 O O . ASN A 1 534 ? 15.708 -0.605 -31.284 1.00 89.81 534 ASN A O 1
ATOM 4111 N N . PHE A 1 535 ? 16.448 0.976 -29.864 1.00 89.75 535 PHE A N 1
ATOM 4112 C CA . PHE A 1 535 ? 15.199 1.084 -29.118 1.00 89.75 535 PHE A CA 1
ATOM 4113 C C . PHE A 1 535 ? 14.368 2.280 -29.590 1.00 89.75 535 PHE A C 1
ATOM 4115 O O . PHE A 1 535 ? 14.814 3.424 -29.553 1.00 89.75 535 PHE A O 1
ATOM 4122 N N . SER A 1 536 ? 13.119 2.026 -29.979 1.00 87.81 536 SER A N 1
ATOM 4123 C CA . SER A 1 536 ? 12.126 3.071 -30.231 1.00 87.81 536 SER A CA 1
ATOM 4124 C C . SER A 1 536 ? 10.746 2.610 -29.780 1.00 87.81 536 SER A C 1
ATOM 4126 O O . SER A 1 536 ? 10.307 1.517 -30.147 1.00 87.81 536 SER A O 1
ATOM 4128 N N . CYS A 1 537 ? 10.029 3.448 -29.028 1.00 86.62 537 CYS A N 1
ATOM 4129 C CA . CYS A 1 537 ? 8.733 3.098 -28.439 1.00 86.62 537 CYS A CA 1
ATOM 4130 C C . CYS A 1 537 ? 7.734 2.559 -29.476 1.00 86.62 537 CYS A C 1
ATOM 4132 O O . CYS A 1 537 ? 7.044 1.581 -29.206 1.00 86.62 537 CYS A O 1
ATOM 4134 N N . SER A 1 538 ? 7.695 3.149 -30.677 1.00 85.62 538 SER A N 1
ATOM 4135 C CA . SER A 1 538 ? 6.778 2.761 -31.762 1.00 85.62 538 SER A CA 1
ATOM 4136 C C . SER A 1 538 ? 7.125 1.429 -32.430 1.00 85.62 538 SER A C 1
ATOM 4138 O O . SER A 1 538 ? 6.280 0.839 -33.098 1.00 85.62 538 SER A O 1
ATOM 4140 N N . THR A 1 539 ? 8.366 0.968 -32.273 1.00 85.25 539 THR A N 1
ATOM 4141 C CA . THR A 1 539 ? 8.844 -0.323 -32.798 1.00 85.25 539 THR A CA 1
ATOM 4142 C C . THR A 1 539 ? 8.722 -1.444 -31.766 1.00 85.25 539 THR A C 1
ATOM 4144 O O . THR A 1 539 ? 8.564 -2.616 -32.117 1.00 85.25 539 THR A O 1
ATOM 4147 N N . VAL A 1 540 ? 8.768 -1.076 -30.484 1.00 87.25 540 VAL A N 1
ATOM 4148 C CA . VAL A 1 540 ? 8.744 -2.004 -29.353 1.00 87.25 540 VAL A CA 1
ATOM 4149 C C . VAL A 1 540 ? 7.310 -2.290 -28.912 1.00 87.25 540 VAL A C 1
ATOM 4151 O O . VAL A 1 540 ? 6.989 -3.439 -28.621 1.00 87.25 540 VAL A O 1
ATOM 4154 N N . PHE A 1 541 ? 6.438 -1.282 -28.898 1.00 89.62 541 PHE A N 1
ATOM 4155 C CA . PHE A 1 541 ? 5.049 -1.397 -28.454 1.00 89.62 541 PHE A CA 1
ATOM 4156 C C . PHE A 1 541 ? 4.072 -1.003 -29.570 1.00 89.62 541 PHE A C 1
ATOM 4158 O O . PHE A 1 541 ? 4.421 -0.200 -30.439 1.00 89.62 541 PHE A O 1
ATOM 4165 N N . PRO A 1 542 ? 2.829 -1.522 -29.560 1.00 85.44 542 PRO A N 1
ATOM 4166 C CA . PRO A 1 542 ? 1.795 -1.049 -30.473 1.00 85.44 542 PRO A CA 1
ATOM 4167 C C . PRO A 1 542 ? 1.511 0.448 -30.277 1.00 85.44 542 PRO A C 1
ATOM 4169 O O . PRO A 1 542 ? 1.698 1.000 -29.191 1.00 85.44 542 PRO A O 1
ATOM 4172 N N . GLN A 1 543 ? 1.034 1.110 -31.336 1.00 71.25 543 GLN A N 1
ATOM 4173 C CA . GLN A 1 543 ? 0.661 2.526 -31.278 1.00 71.25 543 GLN A CA 1
ATOM 4174 C C . GLN A 1 543 ? -0.398 2.749 -30.179 1.00 71.25 543 GLN A C 1
ATOM 4176 O O . GLN A 1 543 ? -1.338 1.959 -30.056 1.00 71.25 543 GLN A O 1
ATOM 4181 N N . ASN A 1 544 ? -0.246 3.822 -29.393 1.00 65.25 544 ASN A N 1
ATOM 4182 C CA . ASN A 1 544 ? -1.109 4.210 -28.261 1.00 65.25 544 ASN A CA 1
ATOM 4183 C C . ASN A 1 544 ? -0.930 3.393 -26.968 1.00 65.25 544 ASN A C 1
ATOM 4185 O O . ASN A 1 544 ? -1.896 3.142 -26.236 1.00 65.25 544 ASN A O 1
ATOM 4189 N N . LYS A 1 545 ? 0.284 2.899 -26.695 1.00 70.81 545 LYS A N 1
ATOM 4190 C CA . LYS A 1 545 ? 0.571 2.223 -25.425 1.00 70.81 545 LYS A CA 1
ATOM 4191 C C . LYS A 1 545 ? 1.091 3.156 -24.349 1.00 70.81 545 LYS A C 1
ATOM 4193 O O . LYS A 1 545 ? 2.063 3.880 -24.533 1.00 70.81 545 LYS A O 1
ATOM 4198 N N . LYS A 1 546 ? 0.461 3.024 -23.181 1.00 70.19 546 LYS A N 1
ATOM 4199 C CA . LYS A 1 546 ? 0.855 3.636 -21.915 1.00 70.19 546 LYS A CA 1
ATOM 4200 C C . LYS A 1 546 ? 1.888 2.743 -21.240 1.00 70.19 546 LYS A C 1
ATOM 4202 O O . LYS A 1 546 ? 1.527 1.852 -20.481 1.00 70.19 546 LYS A O 1
ATOM 4207 N N . ALA A 1 547 ? 3.152 2.960 -21.570 1.00 78.50 547 ALA A N 1
ATOM 4208 C CA . ALA A 1 547 ? 4.281 2.394 -20.848 1.00 78.50 547 ALA A CA 1
ATOM 4209 C C . ALA A 1 547 ? 5.217 3.542 -20.486 1.00 78.50 547 ALA A C 1
ATOM 4211 O O . ALA A 1 547 ? 5.544 4.357 -21.354 1.00 78.50 547 ALA A O 1
ATOM 4212 N N . ILE A 1 548 ? 5.636 3.610 -19.224 1.00 79.88 548 ILE A N 1
ATOM 4213 C CA . ILE A 1 548 ? 6.689 4.539 -18.821 1.00 79.88 548 ILE A CA 1
ATOM 4214 C C . ILE A 1 548 ? 8.018 3.798 -18.931 1.00 79.88 548 ILE A C 1
ATOM 4216 O O . ILE A 1 548 ? 8.253 2.810 -18.232 1.00 79.88 548 ILE A O 1
ATOM 4220 N N . VAL A 1 549 ? 8.867 4.253 -19.849 1.00 82.44 549 VAL A N 1
ATOM 4221 C CA . VAL A 1 549 ? 10.162 3.627 -20.132 1.00 82.44 549 VAL A CA 1
ATOM 4222 C C . VAL A 1 549 ? 11.276 4.589 -19.763 1.00 82.44 549 VAL A C 1
ATOM 4224 O O . VAL A 1 549 ? 11.279 5.725 -20.243 1.00 82.44 549 VAL A O 1
ATOM 4227 N N . LEU A 1 550 ? 12.218 4.111 -18.953 1.00 82.06 550 LEU A N 1
ATOM 4228 C CA . LEU A 1 550 ? 13.436 4.829 -18.593 1.00 82.06 550 LEU A CA 1
ATOM 4229 C C . LEU A 1 550 ? 14.656 4.263 -19.319 1.00 82.06 550 LEU A C 1
ATOM 4231 O O . LEU A 1 550 ? 14.782 3.044 -19.475 1.00 82.06 550 LEU A O 1
ATOM 4235 N N . ASP A 1 551 ? 15.578 5.150 -19.672 1.00 82.50 551 ASP A N 1
ATOM 4236 C CA . ASP A 1 551 ? 16.965 4.824 -19.977 1.00 82.50 551 ASP A CA 1
ATOM 4237 C C . ASP A 1 551 ? 17.947 5.661 -19.139 1.00 82.50 551 ASP A C 1
ATOM 4239 O O . ASP A 1 551 ? 17.562 6.324 -18.176 1.00 82.50 551 ASP A O 1
ATOM 4243 N N . GLU A 1 552 ? 19.234 5.615 -19.484 1.00 74.62 552 GLU A N 1
ATOM 4244 C CA . GLU A 1 552 ? 20.291 6.376 -18.800 1.00 74.62 552 GLU A CA 1
ATOM 4245 C C . GLU A 1 552 ? 20.128 7.901 -18.904 1.00 74.62 552 GLU A C 1
ATOM 4247 O O . GLU A 1 552 ? 20.748 8.639 -18.141 1.00 74.62 552 GLU A O 1
ATOM 4252 N N . THR A 1 553 ? 19.306 8.379 -19.840 1.00 71.38 553 THR A N 1
ATOM 4253 C CA . THR A 1 553 ? 19.033 9.799 -20.088 1.00 71.38 553 THR A CA 1
ATOM 4254 C C . THR A 1 553 ? 17.710 10.272 -19.479 1.00 71.38 553 THR A C 1
ATOM 4256 O O . THR A 1 553 ? 17.466 11.478 -19.419 1.00 71.38 553 THR A O 1
ATOM 4259 N N . GLY A 1 554 ? 16.874 9.349 -18.987 1.00 76.50 554 GLY A N 1
ATOM 4260 C CA . GLY A 1 554 ? 15.590 9.637 -18.349 1.00 76.50 554 GLY A CA 1
ATOM 4261 C C . GLY A 1 554 ? 14.413 8.944 -19.038 1.00 76.50 554 GLY A C 1
ATOM 4262 O O . GLY A 1 554 ? 14.529 7.822 -19.522 1.00 76.50 554 GLY A O 1
ATOM 4263 N N . ILE A 1 555 ? 13.237 9.582 -19.036 1.00 76.56 555 ILE A N 1
ATOM 4264 C CA . ILE A 1 555 ? 12.011 9.020 -19.629 1.00 76.56 555 ILE A CA 1
ATOM 4265 C C . ILE A 1 555 ? 12.068 9.130 -21.155 1.00 76.56 555 ILE A C 1
ATOM 4267 O O . ILE A 1 555 ? 12.017 10.231 -21.700 1.00 76.56 555 ILE A O 1
ATOM 4271 N N . ILE A 1 556 ? 12.077 7.985 -21.840 1.00 80.44 556 ILE A N 1
ATOM 4272 C CA . ILE A 1 556 ? 12.116 7.902 -23.310 1.00 80.44 556 ILE A CA 1
ATOM 4273 C C . ILE A 1 556 ? 10.781 7.501 -23.943 1.00 80.44 556 ILE A C 1
ATOM 4275 O O . ILE A 1 556 ? 10.539 7.809 -25.108 1.00 80.44 556 ILE A O 1
ATOM 4279 N N . CYS A 1 557 ? 9.884 6.873 -23.176 1.00 81.75 557 CYS A N 1
ATOM 4280 C CA . CYS A 1 557 ? 8.495 6.650 -23.574 1.00 81.75 557 CYS A CA 1
ATOM 4281 C C . CYS A 1 557 ? 7.571 7.112 -22.447 1.00 81.75 557 CYS A C 1
ATOM 4283 O O . CYS A 1 557 ? 7.680 6.634 -21.320 1.00 81.75 557 CYS A O 1
ATOM 4285 N N . SER A 1 558 ? 6.653 8.027 -22.753 1.00 75.75 558 SER A N 1
ATOM 4286 C CA . SER A 1 558 ? 5.494 8.333 -21.911 1.00 75.75 558 SER A CA 1
ATOM 4287 C C . SER A 1 558 ? 4.369 8.894 -22.781 1.00 75.75 558 SER A C 1
ATOM 4289 O O . SER A 1 558 ? 4.620 9.651 -23.720 1.00 75.75 558 SER A O 1
ATOM 4291 N N . GLU A 1 559 ? 3.121 8.531 -22.495 1.00 62.22 559 GLU A N 1
ATOM 4292 C CA . GLU A 1 559 ? 1.974 9.256 -23.046 1.00 62.22 559 GLU A CA 1
ATOM 4293 C C . GLU A 1 559 ? 1.643 10.467 -22.163 1.00 62.22 559 GLU A C 1
ATOM 4295 O O . GLU A 1 559 ? 1.666 10.389 -20.932 1.00 62.22 559 GLU A O 1
ATOM 4300 N N . LYS A 1 560 ? 1.266 11.586 -22.799 1.00 42.28 560 LYS A N 1
ATOM 4301 C CA . LYS A 1 560 ? 0.657 12.745 -22.132 1.00 42.28 560 LYS A CA 1
ATOM 4302 C C . LYS A 1 560 ? -0.712 12.347 -21.570 1.00 42.28 560 LYS A C 1
ATOM 4304 O O . LYS A 1 560 ? -1.721 12.453 -22.259 1.00 42.28 560 LYS A O 1
ATOM 4309 N N . GLY A 1 561 ? -0.747 11.907 -20.316 1.00 44.44 561 GLY A N 1
ATOM 4310 C CA . GLY A 1 561 ? -1.990 11.703 -19.577 1.00 44.44 561 GLY A CA 1
ATOM 4311 C C . GLY A 1 561 ? -1.936 10.534 -18.597 1.00 44.44 561 GLY A C 1
ATOM 4312 O O . GLY A 1 561 ? -2.008 9.376 -18.998 1.00 44.44 561 GLY A O 1
ATOM 4313 N N . THR A 1 562 ? -1.916 10.886 -17.308 1.00 40.25 562 THR A N 1
ATOM 4314 C CA . THR A 1 562 ? -2.357 10.084 -16.152 1.00 40.25 562 THR A CA 1
ATOM 4315 C C . THR A 1 562 ? -1.502 8.875 -15.745 1.00 40.25 562 THR A C 1
ATOM 4317 O O . THR A 1 562 ? -1.943 7.734 -15.857 1.00 40.25 562 THR A O 1
ATOM 4320 N N . ARG A 1 563 ? -0.345 9.135 -15.133 1.00 46.09 563 ARG A N 1
ATOM 4321 C CA . ARG A 1 563 ? -0.095 8.777 -13.722 1.00 46.09 563 ARG A CA 1
ATOM 4322 C C . ARG A 1 563 ? 0.639 9.971 -13.096 1.00 46.09 563 ARG A C 1
ATOM 4324 O O . ARG A 1 563 ? 1.527 10.496 -13.768 1.00 46.09 563 ARG A O 1
ATOM 4331 N N . PRO A 1 564 ? 0.251 10.479 -11.913 1.00 37.00 564 PRO A N 1
ATOM 4332 C CA . PRO A 1 564 ? 1.093 11.443 -11.220 1.00 37.00 564 PRO A CA 1
ATOM 4333 C C . PRO A 1 564 ? 2.448 10.767 -11.008 1.00 37.00 564 PRO A C 1
ATOM 4335 O O . PRO A 1 564 ? 2.521 9.706 -10.394 1.00 37.00 564 PRO A O 1
ATOM 4338 N N . LEU A 1 565 ? 3.492 11.330 -11.614 1.00 39.50 565 LEU A N 1
ATOM 4339 C CA . LEU A 1 565 ? 4.861 10.998 -11.252 1.00 39.50 565 LEU A CA 1
ATOM 4340 C C . LEU A 1 565 ? 4.990 11.386 -9.781 1.00 39.50 565 LEU A C 1
ATOM 4342 O O . LEU A 1 565 ? 4.851 12.564 -9.445 1.00 39.50 565 LEU A O 1
ATOM 4346 N N . LEU A 1 566 ? 5.152 10.396 -8.913 1.00 39.25 566 LEU A N 1
ATOM 4347 C CA . LEU A 1 566 ? 5.521 10.649 -7.533 1.00 39.25 566 LEU A CA 1
ATOM 4348 C C . LEU A 1 566 ? 6.992 11.091 -7.551 1.00 39.25 566 LEU A C 1
ATOM 4350 O O . LEU A 1 566 ? 7.850 10.335 -8.000 1.00 39.25 566 LEU A O 1
ATOM 4354 N N . GLY A 1 567 ? 7.217 12.359 -7.190 1.00 30.58 567 GLY A N 1
ATOM 4355 C CA . GLY A 1 567 ? 8.503 12.933 -6.776 1.00 30.58 567 GLY A CA 1
ATOM 4356 C C . GLY A 1 567 ? 9.604 13.145 -7.839 1.00 30.58 567 GLY A C 1
ATOM 4357 O O . GLY A 1 567 ? 9.827 12.296 -8.699 1.00 30.58 567 GLY A O 1
ATOM 4358 N N . PRO A 1 568 ? 10.342 14.275 -7.797 1.00 26.14 568 PRO A N 1
ATOM 4359 C CA . PRO A 1 568 ? 11.620 14.419 -8.494 1.00 26.14 568 PRO A CA 1
ATOM 4360 C C . PRO A 1 568 ? 12.758 13.700 -7.742 1.00 26.14 568 PRO A C 1
ATOM 4362 O O . PRO A 1 568 ? 12.749 13.640 -6.514 1.00 26.14 568 PRO A O 1
ATOM 4365 N N . TRP A 1 569 ? 13.717 13.184 -8.518 1.00 30.80 569 TRP A N 1
ATOM 4366 C CA . TRP A 1 569 ? 14.951 12.506 -8.093 1.00 30.80 569 TRP A CA 1
ATOM 4367 C C . TRP A 1 569 ? 15.998 13.448 -7.497 1.00 30.80 569 TRP A C 1
ATOM 4369 O O . TRP A 1 569 ? 16.081 14.605 -7.978 1.00 30.80 569 TRP A O 1
#

Radius of gyration: 30.83 Å; Cα contacts (8 Å, |Δi|>4): 1495; chains: 1; bounding box: 58×102×79 Å

Sequence (569 aa):
MLRWFWIALLVFYWNGFLVVRSETVCQVKNYTTDSLPENCTKVVGLVQIIGSANPAKLEKILSTVEVIEGCVFISSTNLKNLNFLRNLKVVNCTFITVIQPGPIPAIFIEGNEKLLNFGIPNLKNVTMTPPPDTDLKESTISETSKPKDVSKLSKLKQLFGQIAIRDSTLEEIILPSLTLLANTNSAELPAIVLVRNVELKTIRFPKLTETRGESPYFDMLLSKNPSLNFSCEAVFPLDKTAVVIDESGFLCSNETSSISSNNACEIKNGTTESLPENCTKVIGLVKIVGPTNPVKLENLLKTVEVIEGCVMISNTTLVNLNFLRNLKAVNCTSVFVQQPEIVAAILVEGNPLLMTFGIPSLKNVTMTPPAGVNLDEALVGTVVFSENPKICLTYNEFNLVTSLPMISLRAVRMCPTPAPPLPFCHFPSPHGVDEACELFIGIVYIDASMKTEHVAKLTKMKQLYGQITISNSSIQEFILPNLTQLVNINSAQLPSMLIYRNNALKTVSFPKLTDIRGGGQSYDLLVAQNPSLNFSCSTVFPQNKKAIVLDETGIICSEKGTRPLLGPW

Mean predicted aligned error: 16.91 Å

Secondary structure (DSSP, 8-state):
--------------SS--------EEE-STTBGGGPPTT-SEEES-EEEESS--HHHHHHHHTT--EEES-EEEES---SB-GGGTT--EEEEE--TTS-SS---SEEEE--TT--B---TT--EEEEE--TT------EEES---HHHHTTGGG--EEES-EEEES---SEEE-TT--EEEE-SSSS--SEEEES-TT--EEE-TT--EEEESSSS-SEEEES-TT----HHHHS-TT----EEETTEEEE--------STTEEEPSTTBGGGPPTT-SEEES-EEEESS--HHHHHHHHTT--EEES-EEEES---SB-GGGTT--EEEESS---SGGGEEEEEEEE--TT--B---TT--EEEE-PPTT--TTTSEEEEEEEES-TT-EE-HHHHHHHHHSSSEEETT-EEPP-SS-SS-EEE-S-GGG--TT--EEEEEEEE-TT--HHHHHGGGG--EEEEEEEEES---SEEE-TT--EEE--S-TTS-SEEEES-SS--EEE-TT--EEE-SSSS-SEEEES-TT----HHHHS-TT----EEETTEEEE--SS--------

Organism: NCBI:txid2777116

Foldseek 3Di:
DDDDDDDDDDDDDDDDDDPPVDQAEEEDDPQELPRADFQHQEYEEHNAAEEEDDPVSLLRRQQNHQEYNAAYHHEQYQDQEVLSNQNHAEQEHEDDDDDDPDAGESYHYYNHANHAAHNHLRHAYYHYDYPPPDFDYAHEAEEEYEQVRLVSLLNHAEQEHAYEYELYCYQEHENARHAEQEDPTPADDANYHYENNQNHAYAAHENHNYYHYPHPAFNYEHENHVNYPDAPVRHDPPPDAGFYAYLQGTRDGPPPDPDPDQQEFEDHSQDLPRADFQRQEYEEHHEAEAEDDVVSLLRRQLNHQEYNAAYAHEHYQDQEDLSQQNHAEQNHEDFDCNDLAETERYHHEQHANHQEHNNLNYAYQDHDDGPPNQLVRYQYDNHAYYNHQRYEYEPSRVVRQLVGPQHAQANYHHDDDPDHPAAEDECPDLVDQDLRGQEYEEEAEAACVDDPVSLVSQQNHQEYAAAYEHANHQDQEHENARHAYQEHNHDQPDANYEAYQAARHAYAADANHAYFYHNNAPFRYEHENHVNYPDDPVRHYPPPHAGFYAYPVGTRDHDPDDDPRNDDD

Solvent-accessible surface area (backbone atoms only — not comparable to full-atom values): 29539 Å² total; per-residue (Å²): 132,91,80,92,82,86,80,88,80,88,82,82,90,72,95,71,85,85,76,76,77,72,81,34,74,38,60,46,49,93,38,32,64,84,62,48,60,71,63,23,32,28,37,37,42,44,43,40,48,66,34,87,63,59,68,72,60,44,35,57,31,34,38,55,20,30,35,31,48,12,27,38,39,40,33,48,26,68,43,53,51,36,55,30,33,38,47,24,28,36,35,40,13,52,80,76,98,80,85,71,100,65,85,71,29,36,44,33,35,39,69,17,83,50,20,48,30,66,41,47,69,44,56,67,48,68,43,66,48,65,58,100,85,51,83,68,60,40,22,35,43,28,27,34,32,40,49,77,43,36,58,52,46,30,74,34,41,64,45,65,30,26,43,31,40,31,58,19,56,27,37,39,43,46,29,62,38,24,30,36,46,25,20,83,38,76,53,73,67,36,32,30,35,39,33,42,19,55,48,21,32,44,57,35,27,78,43,46,76,42,72,43,61,70,28,95,74,38,48,30,38,43,34,68,38,82,47,46,67,81,50,57,74,68,29,37,48,92,90,59,69,52,31,28,32,38,88,79,30,46,70,30,75,62,78,84,68,84,87,82,65,78,55,58,37,64,35,58,49,18,34,67,84,61,46,61,68,69,22,34,25,37,36,41,42,44,44,49,69,36,84,61,63,66,69,62,46,32,60,38,33,44,55,21,29,35,32,48,18,17,40,36,41,31,48,28,68,42,49,54,40,56,34,34,38,46,25,30,36,36,43,11,70,62,58,50,71,68,62,92,41,40,38,26,24,34,36,41,30,46,20,70,52,20,39,36,57,45,47,83,43,53,77,46,75,46,59,47,78,61,82,88,64,65,68,90,74,24,55,52,12,41,44,31,39,39,67,27,83,48,27,20,31,47,71,68,54,45,53,52,55,69,68,46,68,50,39,34,41,42,73,61,42,73,46,93,58,101,76,57,99,51,51,65,39,72,65,89,46,80,90,71,68,60,71,75,31,26,30,38,41,46,68,49,73,40,28,63,90,44,49,64,75,55,55,57,47,48,37,54,26,30,36,35,47,13,34,41,38,41,37,51,24,68,39,44,66,50,62,30,67,42,24,32,36,38,36,15,37,74,40,42,84,42,43,18,28,39,39,35,47,19,67,49,26,35,43,58,33,25,64,45,43,73,44,60,36,30,12,65,46,89,33,26,31,40,45,39,68,37,86,47,43,67,81,49,64,77,70,28,31,37,87,93,56,73,45,34,29,34,40,89,91,39,80,79,32,72,61,99,72,88,73,86,73,78,74,86,133

Nearest PDB structures (foldseek):
  7lfr-assembly1_A  TM=3.850E-01  e=3.729E-04  Homo sapiens
  3njp-assembly1_A  TM=2.704E-01  e=2.386E-04  Homo sapiens
  3h3b-assembly2_B  TM=5.641E-01  e=5.785E-02  Homo sapiens
  5wb7-assembly1_A  TM=2.638E-01  e=5.827E-04  Homo sapiens
  1yy9-assembly1_A  TM=2.621E-01  e=2.780E-03  Homo sapiens

pLDDT: mean 77.02, std 17.51, range [26.14, 97.5]

InterPro domains:
  IPR000494 Receptor L-domain [PF01030] (39-127)
  IPR000494 Receptor L-domain [PF01030] (141-231)
  IPR000494 Receptor L-domain [PF01030] (278-399)
  IPR000494 Receptor L-domain [PF01030] (438-536)
  IPR036941 Receptor L-domain superfamily [G3DSA:3.80.20.20] (20-129)
  IPR036941 Receptor L-domain superfamily [G3DSA:3.80.20.20] (133-264)
  IPR036941 Receptor L-domain superfamily [G3DSA:3.80.20.20] (265-405)
  IPR036941 Receptor L-domain superfamily [G3DSA:3.80.20.20] (435-561)
  IPR053079 SPS2 domain-containing protein [PTHR21662] (345-535)